Protein AF-A0A1X7AG68-F1 (afdb_monomer_lite)

Structure (mmCIF, N/CA/C/O backbone):
data_AF-A0A1X7AG68-F1
#
_entry.id   AF-A0A1X7AG68-F1
#
loop_
_atom_site.group_PDB
_atom_site.id
_atom_site.type_symbol
_atom_site.label_atom_id
_atom_site.label_alt_id
_atom_site.label_comp_id
_atom_site.label_asym_id
_atom_site.label_entity_id
_atom_site.label_seq_id
_atom_site.pdbx_PDB_ins_code
_atom_site.Cartn_x
_atom_site.Cartn_y
_atom_site.Cartn_z
_atom_site.occupancy
_atom_site.B_iso_or_equiv
_atom_site.auth_seq_id
_atom_site.auth_comp_id
_atom_site.auth_asym_id
_atom_site.auth_atom_id
_atom_site.pdbx_PDB_model_num
ATOM 1 N N . MET A 1 1 ? 12.751 4.746 -70.040 1.00 39.31 1 MET A N 1
ATOM 2 C CA . MET A 1 1 ? 12.936 5.572 -71.257 1.00 39.31 1 MET A CA 1
ATOM 3 C C . MET A 1 1 ? 12.337 6.943 -70.981 1.00 39.31 1 MET A C 1
ATOM 5 O O . MET A 1 1 ? 11.347 6.950 -70.272 1.00 39.31 1 MET A O 1
ATOM 9 N N . TYR A 1 2 ? 12.951 8.013 -71.506 1.00 34.41 2 TYR A N 1
ATOM 10 C CA . TYR A 1 2 ? 12.402 9.345 -71.851 1.00 34.41 2 TYR A CA 1
ATOM 11 C C . TYR A 1 2 ? 11.300 9.968 -70.947 1.00 34.41 2 TYR A C 1
ATOM 13 O O . TYR A 1 2 ? 10.227 9.398 -70.814 1.00 34.41 2 TYR A O 1
ATOM 21 N N . LEU A 1 3 ? 11.580 11.070 -70.225 1.00 36.16 3 LEU A N 1
ATOM 22 C CA . LEU A 1 3 ? 11.583 12.494 -70.682 1.00 36.16 3 LEU A CA 1
ATOM 23 C C . LEU A 1 3 ? 10.146 13.081 -70.802 1.00 36.16 3 LEU A C 1
ATOM 25 O O . LEU A 1 3 ? 9.261 12.371 -71.261 1.00 36.16 3 LEU A O 1
ATOM 29 N N . ASP A 1 4 ? 9.828 14.344 -70.467 1.00 39.78 4 ASP A N 1
ATOM 30 C CA . ASP A 1 4 ? 10.578 15.446 -69.811 1.00 39.78 4 ASP A CA 1
ATOM 31 C C . ASP A 1 4 ? 9.614 16.548 -69.274 1.00 39.78 4 ASP A C 1
ATOM 33 O O . ASP A 1 4 ? 8.412 16.478 -69.533 1.00 39.78 4 ASP A O 1
ATOM 37 N N . GLY A 1 5 ? 10.146 17.608 -68.638 1.00 33.22 5 GLY A N 1
ATOM 38 C CA . GLY A 1 5 ? 9.478 18.920 -68.438 1.00 33.22 5 GLY A CA 1
ATOM 39 C C . GLY A 1 5 ? 9.205 19.298 -66.964 1.00 33.22 5 GLY A C 1
ATOM 40 O O . GLY A 1 5 ? 8.498 18.560 -66.288 1.00 33.22 5 GLY A O 1
ATOM 41 N N . LEU A 1 6 ? 9.749 20.355 -66.323 1.00 39.25 6 LEU A N 1
ATOM 42 C CA . LEU A 1 6 ? 10.096 21.758 -66.692 1.00 39.25 6 LEU A CA 1
ATOM 43 C C . LEU A 1 6 ? 8.861 22.670 -66.893 1.00 39.25 6 LEU A C 1
ATOM 45 O O . LEU A 1 6 ? 7.932 22.261 -67.577 1.00 39.25 6 LEU A O 1
ATOM 49 N N . SER A 1 7 ? 8.780 23.914 -66.383 1.00 35.19 7 SER A N 1
ATOM 50 C CA . SER A 1 7 ? 9.621 24.721 -65.451 1.00 35.19 7 SER A CA 1
ATOM 51 C C . SER A 1 7 ? 8.710 25.714 -64.662 1.00 35.19 7 SER A C 1
ATOM 53 O O . SER A 1 7 ? 7.501 25.683 -64.860 1.00 35.19 7 SER A O 1
ATOM 55 N N . THR A 1 8 ? 9.110 26.614 -63.743 1.00 36.00 8 THR A N 1
ATOM 56 C CA . THR A 1 8 ? 10.417 27.169 -63.279 1.00 36.00 8 THR A CA 1
ATOM 57 C C . THR A 1 8 ? 10.350 27.350 -61.726 1.00 36.00 8 THR A C 1
ATOM 59 O O . THR A 1 8 ? 9.699 26.520 -61.106 1.00 36.00 8 THR A O 1
ATOM 62 N N . GLY A 1 9 ? 10.946 28.269 -60.936 1.00 32.00 9 GLY A N 1
ATOM 63 C CA . GLY A 1 9 ? 11.763 29.497 -61.094 1.00 32.00 9 GLY A CA 1
ATOM 64 C C . GLY A 1 9 ? 10.975 30.817 -60.904 1.00 32.00 9 GLY A C 1
ATOM 65 O O . GLY A 1 9 ? 9.855 30.898 -61.390 1.00 32.00 9 GLY A O 1
ATOM 66 N N . ALA A 1 10 ? 11.493 31.890 -60.272 1.00 34.34 10 ALA A N 1
ATOM 67 C CA . ALA A 1 10 ? 12.763 32.080 -59.541 1.00 34.34 10 ALA A CA 1
ATOM 68 C C . ALA A 1 10 ? 12.800 33.434 -58.765 1.00 34.34 10 ALA A C 1
ATOM 70 O O . ALA A 1 10 ? 12.177 34.381 -59.226 1.00 34.34 10 ALA A O 1
ATOM 71 N N . GLN A 1 11 ? 13.639 33.541 -57.710 1.00 33.09 11 GLN A N 1
ATOM 72 C CA . GLN A 1 11 ? 14.204 34.789 -57.110 1.00 33.09 11 GLN A CA 1
ATOM 73 C C . GLN A 1 11 ? 13.203 35.809 -56.479 1.00 33.09 11 GLN A C 1
ATOM 75 O O . GLN A 1 11 ? 12.037 35.856 -56.836 1.00 33.09 11 GLN A O 1
ATOM 80 N N . GLY A 1 12 ? 13.567 36.671 -55.515 1.00 30.30 12 GLY A N 1
ATOM 81 C CA . GLY A 1 12 ? 14.822 36.858 -54.767 1.00 30.30 12 GLY A CA 1
ATOM 82 C C . GLY A 1 12 ? 14.858 38.215 -54.018 1.00 30.30 12 GLY A C 1
ATOM 83 O O . GLY A 1 12 ? 13.855 38.920 -53.976 1.00 30.30 12 GLY A O 1
ATOM 84 N N . LEU A 1 13 ? 16.045 38.602 -53.520 1.00 31.30 13 LEU A N 1
ATOM 85 C CA . LEU A 1 13 ? 16.407 39.911 -52.919 1.00 31.30 13 LEU A CA 1
ATOM 86 C C . LEU A 1 13 ? 15.858 40.262 -51.516 1.00 31.30 13 LEU A C 1
ATOM 88 O O . LEU A 1 13 ? 14.991 39.596 -50.962 1.00 31.30 13 LEU A O 1
ATOM 92 N N . ALA A 1 14 ? 16.497 41.264 -50.893 1.00 34.28 14 ALA A N 1
ATOM 93 C CA . ALA A 1 14 ? 16.490 41.505 -49.448 1.00 34.28 14 ALA A CA 1
ATOM 94 C C . ALA A 1 14 ? 16.679 42.995 -49.070 1.00 34.28 14 ALA A C 1
ATOM 96 O O . ALA A 1 14 ? 16.923 43.842 -49.926 1.00 34.28 14 ALA A O 1
ATOM 97 N N . ALA A 1 15 ? 16.677 43.246 -47.753 1.00 34.22 15 ALA A N 1
ATOM 98 C CA . ALA A 1 15 ? 17.146 44.441 -47.036 1.00 34.22 15 ALA A CA 1
ATOM 99 C C . ALA A 1 15 ? 16.330 45.751 -47.127 1.00 34.22 15 ALA A C 1
ATOM 101 O O . ALA A 1 15 ? 16.245 46.397 -48.169 1.00 34.22 15 ALA A O 1
ATOM 102 N N . LYS A 1 16 ? 15.937 46.255 -45.943 1.00 32.19 16 LYS A N 1
ATOM 103 C CA . LYS A 1 16 ? 16.418 47.553 -45.416 1.00 32.19 16 LYS A CA 1
ATOM 104 C C . LYS A 1 16 ? 16.100 47.735 -43.925 1.00 32.19 16 LYS A C 1
ATOM 106 O O . LYS A 1 16 ? 14.959 47.583 -43.511 1.00 32.19 16 LYS A O 1
ATOM 111 N N . LEU A 1 17 ? 17.104 48.137 -43.141 1.00 35.41 17 LEU A N 1
ATOM 112 C CA . LEU A 1 17 ? 16.893 48.843 -41.870 1.00 35.41 17 LEU A CA 1
ATOM 113 C C . LEU A 1 17 ? 16.698 50.339 -42.160 1.00 35.41 17 LEU A C 1
ATOM 115 O O . LEU A 1 17 ? 17.370 50.848 -43.056 1.00 35.41 17 LEU A O 1
ATOM 119 N N . MET A 1 18 ? 15.892 51.039 -41.348 1.00 30.94 18 MET A N 1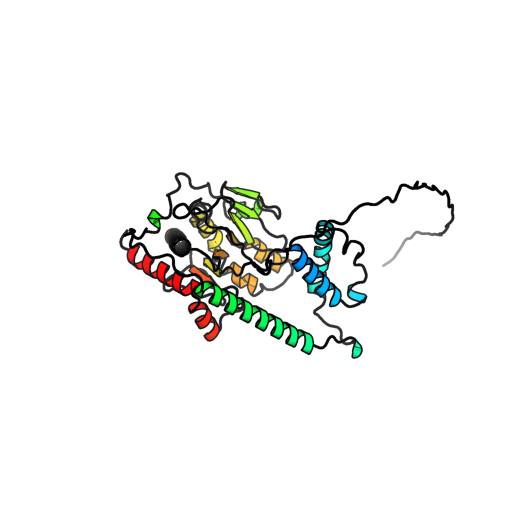
ATOM 120 C CA . MET A 1 18 ? 16.302 52.249 -40.596 1.00 30.94 18 MET A CA 1
ATOM 121 C C . MET A 1 18 ? 15.117 52.979 -39.917 1.00 30.94 18 MET A C 1
ATOM 123 O O . MET A 1 18 ? 14.203 53.373 -40.622 1.00 30.94 18 MET A O 1
ATOM 127 N N . VAL A 1 19 ? 15.262 53.276 -38.604 1.00 36.78 19 VAL A N 1
ATOM 128 C CA . VAL A 1 19 ? 15.025 54.605 -37.945 1.00 36.78 19 VAL A CA 1
ATOM 129 C C . VAL A 1 19 ? 13.555 55.134 -37.922 1.00 36.78 19 VAL A C 1
ATOM 131 O O . VAL A 1 19 ? 12.897 55.096 -38.953 1.00 36.78 19 VAL A O 1
ATOM 134 N N . PRO A 1 20 ? 13.003 55.663 -36.790 1.00 45.59 20 PRO A N 1
ATOM 135 C CA . PRO A 1 20 ? 13.643 56.651 -35.903 1.00 45.59 20 PRO A CA 1
ATOM 136 C C . PRO A 1 20 ? 13.542 56.461 -34.370 1.00 45.59 20 PRO A C 1
ATOM 138 O O . PRO A 1 20 ? 12.868 55.583 -33.847 1.00 45.59 20 PRO A O 1
ATOM 141 N N . ARG A 1 21 ? 14.256 57.349 -33.653 1.00 34.62 21 ARG A N 1
ATOM 142 C CA . ARG A 1 21 ? 14.248 57.567 -32.189 1.00 34.62 21 ARG A CA 1
ATOM 143 C C . ARG A 1 21 ? 13.318 58.731 -31.785 1.00 34.62 21 ARG A C 1
ATOM 145 O O . ARG A 1 21 ? 13.014 59.571 -32.628 1.00 34.62 21 ARG A O 1
ATOM 152 N N . LYS A 1 22 ? 13.102 58.856 -30.460 1.00 33.41 22 LYS A N 1
ATOM 153 C CA . LYS A 1 22 ? 12.419 59.909 -29.654 1.00 33.41 22 LYS A CA 1
ATOM 154 C C . LYS A 1 22 ? 11.000 59.518 -29.197 1.00 33.41 22 LYS A C 1
ATOM 156 O O . LYS A 1 22 ? 10.349 58.733 -29.868 1.00 33.41 22 LYS A O 1
ATOM 161 N N . ALA A 1 23 ? 10.510 59.992 -28.044 1.00 31.53 23 ALA A N 1
ATOM 162 C CA . ALA A 1 23 ? 10.977 61.129 -27.227 1.00 31.53 23 ALA A CA 1
ATOM 163 C C . ALA A 1 23 ? 11.173 60.827 -25.725 1.00 31.53 23 ALA A C 1
ATOM 165 O O . ALA A 1 23 ? 10.808 59.764 -25.232 1.00 31.53 23 ALA A O 1
ATOM 166 N N . GLU A 1 24 ? 11.770 61.786 -25.011 1.00 35.31 24 GLU A N 1
ATOM 167 C CA . GLU A 1 24 ? 11.947 61.771 -23.555 1.00 35.31 24 GLU A CA 1
ATOM 168 C C . GLU A 1 24 ? 10.641 62.073 -22.796 1.00 35.31 24 GLU A C 1
ATOM 170 O O . GLU A 1 24 ? 9.806 62.848 -23.261 1.00 35.31 24 GLU A O 1
ATOM 175 N N . ALA A 1 25 ? 10.515 61.553 -21.571 1.00 34.38 25 ALA A N 1
ATOM 176 C CA . ALA A 1 25 ? 9.519 62.002 -20.598 1.00 34.38 25 ALA A CA 1
ATOM 177 C C . ALA A 1 25 ? 10.136 62.021 -19.190 1.00 34.38 25 ALA A C 1
ATOM 179 O O . ALA A 1 25 ? 10.244 60.992 -18.526 1.00 34.38 25 ALA A O 1
ATOM 180 N N . SER A 1 26 ? 10.564 63.196 -18.727 1.00 36.25 26 SER A N 1
ATOM 181 C CA . SER A 1 26 ? 11.105 63.367 -17.377 1.00 36.25 26 SER A CA 1
ATOM 182 C C . SER A 1 26 ? 9.985 63.456 -16.334 1.00 36.25 26 SER A C 1
ATOM 184 O O . SER A 1 26 ? 8.963 64.114 -16.542 1.00 36.25 26 SER A O 1
ATOM 186 N N . ARG A 1 27 ? 10.184 62.828 -15.169 1.00 36.28 27 ARG A N 1
ATOM 187 C CA . ARG A 1 27 ? 9.361 63.058 -13.972 1.00 36.28 27 ARG A CA 1
ATOM 188 C C . ARG A 1 27 ? 10.232 63.548 -12.824 1.00 36.28 27 ARG A C 1
ATOM 190 O O . ARG A 1 27 ? 11.347 63.080 -12.623 1.00 36.28 27 ARG A O 1
ATOM 197 N N . LYS A 1 28 ? 9.713 64.546 -12.112 1.00 33.59 28 LYS A N 1
ATOM 198 C CA . LYS A 1 28 ? 10.372 65.223 -10.993 1.00 33.59 28 LYS A CA 1
ATOM 199 C C . LYS A 1 28 ? 9.956 64.538 -9.693 1.00 33.59 28 LYS A C 1
ATOM 201 O O . LYS A 1 28 ? 8.760 64.352 -9.488 1.00 33.59 28 LYS A O 1
ATOM 206 N N . HIS A 1 29 ? 10.904 64.267 -8.803 1.00 35.09 29 HIS A N 1
ATOM 207 C CA . HIS A 1 29 ? 10.605 64.068 -7.384 1.00 35.09 29 HIS A CA 1
ATOM 208 C C . HIS A 1 29 ? 10.866 65.378 -6.630 1.00 35.09 29 HIS A C 1
ATOM 210 O O . HIS A 1 29 ? 11.845 66.070 -6.909 1.00 35.09 29 HIS A O 1
ATOM 216 N N . GLY A 1 30 ? 9.950 65.744 -5.730 1.00 32.84 30 GLY A N 1
ATOM 217 C CA . GLY A 1 30 ? 10.069 66.913 -4.853 1.00 32.84 30 GLY A CA 1
ATOM 218 C C . GLY A 1 30 ? 10.581 66.525 -3.455 1.00 32.84 30 GLY A C 1
ATOM 219 O O . GLY A 1 30 ? 10.421 65.364 -3.077 1.00 32.84 30 GLY A O 1
ATOM 220 N N . PRO A 1 31 ? 11.182 67.455 -2.687 1.00 45.09 31 PRO A N 1
ATOM 221 C CA . PRO A 1 31 ? 11.843 67.133 -1.423 1.00 45.09 31 PRO A CA 1
ATOM 222 C C . PRO A 1 31 ? 10.993 67.442 -0.177 1.00 45.09 31 PRO A C 1
ATOM 224 O O . PRO A 1 31 ? 10.550 68.572 0.001 1.00 45.09 31 PRO A O 1
ATOM 227 N N . TRP A 1 32 ? 10.863 66.456 0.713 1.00 33.00 32 TRP A N 1
ATOM 228 C CA . TRP A 1 32 ? 10.485 66.567 2.133 1.00 33.00 32 TRP A CA 1
ATOM 229 C C . TRP A 1 32 ? 11.041 65.325 2.856 1.00 33.00 32 TRP A C 1
ATOM 231 O O . TRP A 1 32 ? 11.059 64.255 2.252 1.00 33.00 32 TRP A O 1
ATOM 241 N N . SER A 1 33 ? 11.456 65.335 4.122 1.00 31.56 33 SER A N 1
ATOM 242 C CA . SER A 1 33 ? 12.048 66.383 4.976 1.00 31.56 33 SER A CA 1
ATOM 243 C C . SER A 1 33 ? 12.610 65.663 6.212 1.00 31.56 33 SER A C 1
ATOM 245 O O . SER A 1 33 ? 11.936 64.779 6.739 1.00 31.56 33 SER A O 1
ATOM 247 N N . ILE A 1 34 ? 13.815 66.004 6.671 1.00 35.59 34 ILE A N 1
ATOM 248 C CA . ILE A 1 34 ? 14.382 65.448 7.913 1.00 35.59 34 ILE A CA 1
ATOM 249 C C . ILE A 1 34 ? 13.989 66.369 9.067 1.00 35.59 34 ILE A C 1
ATOM 251 O O . ILE A 1 34 ? 14.276 67.554 8.964 1.00 35.59 34 ILE A O 1
ATOM 255 N N . ASP A 1 35 ? 13.399 65.819 10.133 1.00 30.81 35 ASP A N 1
ATOM 256 C CA . ASP A 1 35 ? 13.462 66.370 11.498 1.00 30.81 35 ASP A CA 1
ATOM 257 C C . ASP A 1 35 ? 13.088 65.293 12.546 1.00 30.81 35 ASP A C 1
ATOM 259 O O . ASP A 1 35 ? 11.926 64.943 12.722 1.00 30.81 35 ASP A O 1
ATOM 263 N N . ASP A 1 36 ? 14.132 64.734 13.162 1.00 31.42 36 ASP A N 1
ATOM 264 C CA . ASP A 1 36 ? 14.423 64.756 14.609 1.00 31.42 36 ASP A CA 1
ATOM 265 C C . ASP A 1 36 ? 13.490 64.156 15.705 1.00 31.42 36 ASP A C 1
ATOM 267 O O . ASP A 1 36 ? 12.266 64.168 15.631 1.00 31.42 36 ASP A O 1
ATOM 271 N N . GLN A 1 37 ? 14.144 63.755 16.816 1.00 33.00 37 GLN A N 1
ATOM 272 C CA . GLN A 1 37 ? 13.615 63.348 18.144 1.00 33.00 37 GLN A CA 1
ATOM 273 C C . GLN A 1 37 ? 13.010 61.922 18.310 1.00 33.00 37 GLN A C 1
ATOM 275 O O . GLN A 1 37 ? 12.281 61.431 17.453 1.00 33.00 37 GLN A O 1
ATOM 280 N N . PRO A 1 38 ? 13.162 61.284 19.496 1.00 36.25 38 PRO A N 1
ATOM 281 C CA . PRO A 1 38 ? 14.410 61.137 20.258 1.00 36.25 38 PRO A CA 1
ATOM 282 C C . PRO A 1 38 ? 14.667 59.680 20.729 1.00 36.25 38 PRO A C 1
ATOM 284 O O . PRO A 1 38 ? 13.773 58.834 20.741 1.00 36.25 38 PRO A O 1
ATOM 287 N N . MET A 1 39 ? 15.889 59.373 21.188 1.00 28.86 39 MET A N 1
ATOM 288 C CA . MET A 1 39 ? 16.196 58.060 21.785 1.00 28.86 39 MET A CA 1
ATOM 289 C C . MET A 1 39 ? 15.452 57.832 23.111 1.00 28.86 39 MET A C 1
ATOM 291 O O . MET A 1 39 ? 15.462 58.695 23.987 1.00 28.86 39 MET A O 1
ATOM 295 N N . ASN A 1 40 ? 14.943 56.615 23.317 1.00 29.05 40 ASN A N 1
ATOM 296 C CA . ASN A 1 40 ? 14.543 56.115 24.632 1.00 29.05 40 ASN A CA 1
ATOM 297 C C . ASN A 1 40 ? 15.359 54.855 24.971 1.00 29.05 40 ASN A C 1
ATOM 299 O O . ASN A 1 40 ? 15.145 53.801 24.377 1.00 29.05 40 ASN A O 1
ATOM 303 N N . MET A 1 41 ? 16.307 54.966 25.908 1.00 29.53 41 MET A N 1
ATOM 304 C CA . MET A 1 41 ? 17.051 53.821 26.442 1.00 29.53 41 MET A CA 1
ATOM 305 C C . MET A 1 41 ? 16.559 53.458 27.841 1.00 29.53 41 MET A C 1
ATOM 307 O O . MET A 1 41 ? 16.788 54.218 28.779 1.00 29.53 41 MET A O 1
ATOM 311 N N . SER A 1 42 ? 16.014 52.253 28.015 1.00 28.69 42 SER A N 1
ATOM 312 C CA . SER A 1 42 ? 16.200 51.459 29.241 1.00 28.69 42 SER A CA 1
ATOM 313 C C . SER A 1 42 ? 15.692 50.018 29.071 1.00 28.69 42 SER A C 1
ATOM 315 O O . SER A 1 42 ? 14.949 49.719 28.143 1.00 28.69 42 SER A O 1
ATOM 317 N N . LEU A 1 43 ? 16.084 49.157 30.020 1.00 27.61 43 LEU A N 1
ATOM 318 C CA . LEU A 1 43 ? 15.539 47.818 30.299 1.00 27.61 43 LEU A CA 1
ATOM 319 C C . LEU A 1 43 ? 15.823 46.697 29.275 1.00 27.61 43 LEU A C 1
ATOM 321 O O . LEU A 1 43 ? 15.007 46.355 28.425 1.00 27.61 43 LEU A O 1
ATOM 325 N N . PHE A 1 44 ? 16.933 45.987 29.517 1.00 34.69 44 PHE A N 1
ATOM 326 C CA . PHE A 1 44 ? 16.988 44.535 29.291 1.00 34.69 44 PHE A CA 1
ATOM 327 C C . PHE A 1 44 ? 15.824 43.832 30.014 1.00 34.69 44 PHE A C 1
ATOM 329 O O . PHE A 1 44 ? 15.469 44.220 31.133 1.00 34.69 44 PHE A O 1
ATOM 336 N N . PRO A 1 45 ? 15.364 42.693 29.478 1.00 35.22 45 PRO A N 1
ATOM 337 C CA . PRO A 1 45 ? 15.398 41.496 30.320 1.00 35.22 45 PRO A CA 1
ATOM 338 C C . PRO A 1 45 ? 16.013 40.261 29.636 1.00 35.22 45 PRO A C 1
ATOM 340 O O . PRO A 1 45 ? 15.814 40.025 28.454 1.00 35.22 45 PRO A O 1
ATOM 343 N N . ARG A 1 46 ? 16.731 39.484 30.462 1.00 28.91 46 ARG A N 1
ATOM 344 C CA . ARG A 1 46 ? 17.020 38.030 30.432 1.00 28.91 46 ARG A CA 1
ATOM 345 C C . ARG A 1 46 ? 17.120 37.278 29.094 1.00 28.91 46 ARG A C 1
ATOM 347 O O . ARG A 1 46 ? 16.179 37.203 28.318 1.00 28.91 46 ARG A O 1
ATOM 354 N N . ALA A 1 47 ? 18.215 36.527 28.966 1.00 40.44 47 ALA A N 1
ATOM 355 C CA . ALA A 1 47 ? 18.293 35.378 28.073 1.00 40.44 47 ALA A CA 1
ATOM 356 C C . ALA A 1 47 ? 17.565 34.161 28.677 1.00 40.44 47 ALA A C 1
ATOM 358 O O . ALA A 1 47 ? 17.906 33.736 29.777 1.00 40.44 47 ALA A O 1
ATOM 359 N N . GLU A 1 48 ? 16.620 33.602 27.925 1.00 38.91 48 GLU A N 1
ATOM 360 C CA . GLU A 1 48 ? 16.061 32.244 28.025 1.00 38.91 48 GLU A CA 1
ATOM 361 C C . GLU A 1 48 ? 15.401 31.916 26.656 1.00 38.91 48 GLU A C 1
ATOM 363 O O . GLU A 1 48 ? 15.277 32.802 25.812 1.00 38.91 48 GLU A O 1
ATOM 368 N N . ASP A 1 49 ? 15.051 30.651 26.394 1.00 35.50 49 ASP A N 1
ATOM 369 C CA . ASP A 1 49 ? 14.377 30.173 25.163 1.00 35.50 49 ASP A CA 1
ATOM 370 C C . ASP A 1 49 ? 15.072 30.380 23.794 1.00 35.50 49 ASP A C 1
ATOM 372 O O . ASP A 1 49 ? 14.450 30.708 22.783 1.00 35.50 49 ASP A O 1
ATOM 376 N N .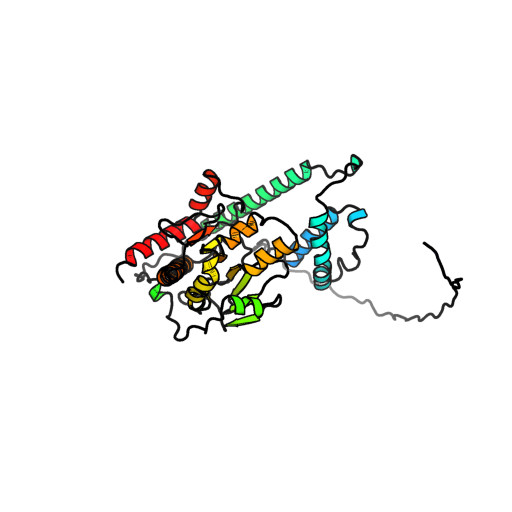 ASN A 1 50 ? 16.354 30.009 23.699 1.00 33.47 50 ASN A N 1
ATOM 377 C CA . ASN A 1 50 ? 16.995 29.743 22.402 1.00 33.47 50 ASN A CA 1
ATOM 378 C C . ASN A 1 50 ? 16.674 28.313 21.902 1.00 33.47 50 ASN A C 1
ATOM 380 O O . ASN A 1 50 ? 17.468 27.385 22.063 1.00 33.47 50 ASN A O 1
ATOM 384 N N . LYS A 1 51 ? 15.503 28.122 21.278 1.00 36.81 51 LYS A N 1
ATOM 385 C CA . LYS A 1 51 ? 15.255 26.968 20.388 1.00 36.81 51 LYS A CA 1
ATOM 386 C C . LYS A 1 51 ? 15.700 27.331 18.966 1.00 36.81 51 LYS A C 1
ATOM 388 O O . LYS A 1 51 ? 15.285 28.384 18.484 1.00 36.81 51 LYS A O 1
ATOM 393 N N . PRO A 1 52 ? 16.466 26.484 18.252 1.00 34.91 52 PRO A N 1
ATOM 394 C CA . PRO A 1 52 ? 16.720 26.710 16.836 1.00 34.91 52 PRO A CA 1
ATOM 395 C C . PRO A 1 52 ? 15.400 26.568 16.070 1.00 34.91 52 PRO A C 1
ATOM 397 O O . PRO A 1 52 ? 14.836 25.477 15.976 1.00 34.91 52 PRO A O 1
ATOM 400 N N . ALA A 1 53 ? 14.886 27.678 15.541 1.00 40.16 53 ALA A N 1
ATOM 401 C CA . ALA A 1 53 ? 13.748 27.638 14.636 1.00 40.16 53 ALA A CA 1
ATOM 402 C C . ALA A 1 53 ? 14.147 26.862 13.372 1.00 40.16 53 ALA A C 1
ATOM 404 O O . ALA A 1 53 ? 15.164 27.163 12.743 1.00 40.16 53 ALA A O 1
ATOM 405 N N . SER A 1 54 ? 13.347 25.867 12.987 1.00 47.59 54 SER A N 1
ATOM 406 C CA . SER A 1 54 ? 13.487 25.223 11.683 1.00 47.59 54 SER A CA 1
ATOM 407 C C . SER A 1 54 ? 13.320 26.282 10.594 1.00 47.59 54 SER A C 1
ATOM 409 O O . SER A 1 54 ? 12.282 26.950 10.563 1.00 47.59 54 SER A O 1
ATOM 411 N N . LYS A 1 55 ? 14.321 26.432 9.718 1.00 42.34 55 LYS A N 1
ATOM 412 C CA . LYS A 1 55 ? 14.270 27.382 8.599 1.00 42.34 55 LYS A CA 1
ATOM 413 C C . LYS A 1 55 ? 12.969 27.211 7.796 1.00 42.34 55 LYS A C 1
ATOM 415 O O . LYS A 1 55 ? 12.565 26.066 7.570 1.00 42.34 55 LYS A O 1
ATOM 420 N N . PRO A 1 56 ? 12.325 28.302 7.343 1.00 49.81 56 PRO A N 1
ATOM 421 C CA . PRO A 1 56 ? 11.191 28.226 6.430 1.00 49.81 56 PRO A CA 1
ATOM 422 C C . PRO A 1 56 ? 11.499 27.354 5.207 1.00 49.81 56 PRO A C 1
ATOM 424 O O . PRO A 1 56 ? 12.615 27.368 4.685 1.00 49.81 56 PRO A O 1
ATOM 427 N N . LEU A 1 57 ? 10.495 26.624 4.712 1.00 40.25 57 LEU A N 1
ATOM 428 C CA . LEU A 1 57 ? 10.650 25.717 3.566 1.00 40.25 57 LEU A CA 1
ATOM 429 C C . LEU A 1 57 ? 11.147 26.445 2.298 1.00 40.25 57 LEU A C 1
ATOM 431 O O . LEU A 1 57 ? 11.862 25.863 1.483 1.00 40.25 57 LEU A O 1
ATOM 435 N N . SER A 1 58 ? 10.834 27.738 2.174 1.00 45.84 58 SER A N 1
ATOM 436 C CA . SER A 1 58 ? 11.349 28.635 1.136 1.00 45.84 58 SER A CA 1
ATOM 437 C C . SER A 1 58 ? 12.872 28.818 1.190 1.00 45.84 58 SER A C 1
ATOM 439 O O . SER A 1 58 ? 13.513 28.748 0.146 1.00 45.84 58 SER A O 1
ATOM 441 N N . GLU A 1 59 ? 13.478 28.973 2.375 1.00 49.12 59 GLU A N 1
ATOM 442 C CA . GLU A 1 59 ? 14.942 29.061 2.516 1.00 49.12 59 GLU A CA 1
ATOM 443 C C . GLU A 1 59 ? 15.636 27.751 2.124 1.00 49.12 59 GLU A C 1
ATOM 445 O O . GLU A 1 59 ? 16.701 27.772 1.509 1.00 49.12 59 GLU A O 1
ATOM 450 N N . TYR A 1 60 ? 15.039 26.606 2.472 1.00 46.62 60 TYR A N 1
ATOM 451 C CA . TYR A 1 60 ? 15.582 25.293 2.118 1.00 46.62 60 TYR A CA 1
ATOM 452 C C . TYR A 1 60 ? 15.578 25.077 0.596 1.00 46.62 60 TYR A C 1
ATOM 454 O O . TYR A 1 60 ? 16.596 24.685 0.022 1.00 46.62 60 TYR A O 1
ATOM 462 N N . ASN A 1 61 ? 14.466 25.403 -0.069 1.00 48.19 61 ASN A N 1
ATOM 463 C CA . ASN A 1 61 ? 14.345 25.279 -1.521 1.00 48.19 61 ASN A CA 1
ATOM 464 C C . ASN A 1 61 ? 15.255 26.273 -2.266 1.00 48.19 61 ASN A C 1
ATOM 466 O O . ASN A 1 61 ? 15.938 25.870 -3.207 1.00 48.19 61 ASN A O 1
ATOM 470 N N . ALA A 1 62 ? 15.341 27.529 -1.812 1.00 55.72 62 ALA A N 1
ATOM 471 C CA . ALA A 1 62 ? 16.244 28.529 -2.389 1.00 55.72 62 ALA A CA 1
ATOM 472 C C . ALA A 1 62 ? 17.726 28.132 -2.244 1.00 55.72 62 ALA A C 1
ATOM 474 O O . ALA A 1 62 ? 18.488 28.236 -3.202 1.00 55.72 62 ALA A O 1
ATOM 475 N N . SER A 1 63 ? 18.123 27.603 -1.080 1.00 58.62 63 SER A N 1
ATOM 476 C CA . SER A 1 63 ? 19.473 27.066 -0.854 1.00 58.62 63 SER A CA 1
ATOM 477 C C . SER A 1 63 ? 19.790 25.906 -1.807 1.00 58.62 63 SER A C 1
ATOM 479 O O . SER A 1 63 ? 20.845 25.872 -2.438 1.00 58.62 63 SER A O 1
ATOM 481 N N . ARG A 1 64 ? 18.847 24.970 -1.986 1.00 51.72 64 ARG A N 1
ATOM 482 C CA . ARG A 1 64 ? 19.016 23.823 -2.891 1.00 51.72 64 ARG A CA 1
ATOM 483 C C . ARG A 1 64 ? 19.140 24.240 -4.362 1.00 51.72 64 ARG A C 1
ATOM 485 O O . ARG A 1 64 ? 19.947 23.654 -5.083 1.00 51.72 64 ARG A O 1
ATOM 492 N N . ALA A 1 65 ? 18.376 25.239 -4.800 1.00 59.22 65 ALA A N 1
ATOM 493 C CA . ALA A 1 65 ? 18.469 25.785 -6.153 1.00 59.22 65 ALA A CA 1
ATOM 494 C C . ALA A 1 65 ? 19.778 26.573 -6.377 1.00 59.22 65 ALA A C 1
ATOM 496 O O . ALA A 1 65 ? 20.413 26.409 -7.417 1.00 59.22 65 ALA A O 1
ATOM 497 N N . ASP A 1 66 ? 20.253 27.330 -5.380 1.00 60.84 66 ASP A N 1
ATOM 498 C CA . ASP A 1 66 ? 21.553 28.016 -5.433 1.00 60.84 66 ASP A CA 1
ATOM 499 C C . ASP A 1 66 ? 22.721 27.014 -5.515 1.00 60.84 66 ASP A C 1
ATOM 501 O O . ASP A 1 66 ? 23.636 27.190 -6.317 1.00 60.84 66 ASP A O 1
ATOM 505 N N . HIS A 1 67 ? 22.662 25.899 -4.778 1.00 57.12 67 HIS A N 1
ATOM 506 C CA . HIS A 1 67 ? 23.646 24.817 -4.902 1.00 57.12 67 HIS A CA 1
ATOM 507 C C . HIS A 1 67 ? 23.643 24.146 -6.287 1.00 57.12 67 HIS A C 1
ATOM 509 O O . HIS A 1 67 ? 24.720 23.888 -6.827 1.00 57.12 67 HIS A O 1
ATOM 515 N N . LEU A 1 68 ? 22.472 23.908 -6.894 1.00 57.91 68 LEU A N 1
ATOM 516 C CA . LEU A 1 68 ? 22.380 23.403 -8.272 1.00 57.91 68 LEU A CA 1
ATOM 517 C C . LEU A 1 68 ? 23.003 24.393 -9.268 1.00 57.91 68 LEU A C 1
ATOM 519 O O . LEU A 1 68 ? 23.873 24.011 -10.049 1.00 57.91 68 LEU A O 1
ATOM 523 N N . LEU A 1 69 ? 22.644 25.677 -9.187 1.00 61.78 69 LEU A N 1
ATOM 524 C CA . LEU A 1 69 ? 23.202 26.724 -10.048 1.00 61.78 69 LEU A CA 1
ATOM 525 C C . LEU A 1 69 ? 24.717 26.909 -9.850 1.00 61.78 69 LEU A C 1
ATOM 527 O O . LEU A 1 69 ? 25.424 27.193 -10.816 1.00 61.78 69 LEU A O 1
ATOM 531 N N . ARG A 1 70 ? 25.261 26.706 -8.644 1.00 65.19 70 ARG A N 1
ATOM 532 C CA . ARG A 1 70 ? 26.721 26.691 -8.418 1.00 65.19 70 ARG A CA 1
ATOM 533 C C . ARG A 1 70 ? 27.413 25.512 -9.106 1.00 65.19 70 ARG A C 1
ATOM 535 O O . ARG A 1 70 ? 28.517 25.702 -9.600 1.00 65.19 70 ARG A O 1
ATOM 542 N N . GLY A 1 71 ? 26.769 24.345 -9.174 1.00 57.44 71 GLY A N 1
ATOM 543 C CA . GLY A 1 71 ? 27.310 23.145 -9.825 1.00 57.44 71 GLY A CA 1
ATOM 544 C C . GLY A 1 71 ? 27.260 23.149 -11.360 1.00 57.44 71 GLY A C 1
ATOM 545 O O . GLY A 1 71 ? 27.983 22.382 -11.989 1.00 57.44 71 GLY A O 1
ATOM 546 N N . MET A 1 72 ? 26.438 23.997 -11.987 1.00 66.81 72 MET A N 1
ATOM 547 C CA . MET A 1 72 ? 26.347 24.070 -13.454 1.00 66.81 72 MET A CA 1
ATOM 548 C C . MET A 1 72 ? 27.540 24.813 -14.074 1.00 66.81 72 MET A C 1
ATOM 550 O O . MET A 1 72 ? 27.903 25.906 -13.630 1.00 66.81 72 MET A O 1
ATOM 554 N N . THR A 1 73 ? 28.100 24.276 -15.161 1.00 67.19 73 THR A N 1
ATOM 555 C CA . THR A 1 73 ? 29.123 24.961 -15.972 1.00 67.19 73 THR A CA 1
ATOM 556 C C . THR A 1 73 ? 28.564 26.226 -16.633 1.00 67.19 73 THR A C 1
ATOM 558 O O . THR A 1 73 ? 27.348 26.395 -16.755 1.00 67.19 73 THR A O 1
ATOM 561 N N . SER A 1 74 ? 29.436 27.119 -17.114 1.00 62.22 74 SER A N 1
ATOM 562 C CA . SER A 1 74 ? 29.024 28.337 -17.835 1.00 62.22 74 SER A CA 1
ATOM 563 C C . SER A 1 74 ? 28.117 28.034 -19.034 1.00 62.22 74 SER A C 1
ATOM 565 O O . SER A 1 74 ? 27.118 28.717 -19.229 1.00 62.22 74 SER A O 1
ATOM 567 N N . LYS A 1 75 ? 28.408 26.956 -19.775 1.00 56.75 75 LYS A N 1
ATOM 568 C CA . LYS A 1 75 ? 27.598 26.475 -20.906 1.00 56.75 75 LYS A CA 1
ATOM 569 C C . LYS A 1 75 ? 26.245 25.903 -20.462 1.00 56.75 75 LYS A C 1
ATOM 571 O O . LYS A 1 75 ? 25.241 26.125 -21.124 1.00 56.75 75 LYS A O 1
ATOM 576 N N . GLY A 1 76 ? 26.190 25.233 -19.307 1.00 61.19 76 GLY A N 1
ATOM 577 C CA . GLY A 1 76 ? 24.933 24.780 -18.692 1.00 61.19 76 GLY A CA 1
ATOM 578 C C . GLY A 1 76 ? 24.025 25.917 -18.196 1.00 61.19 76 GLY A C 1
ATOM 579 O O . GLY A 1 76 ? 22.869 25.667 -17.867 1.00 61.19 76 GLY A O 1
ATOM 580 N N . LYS A 1 77 ? 24.530 27.157 -18.148 1.00 63.66 77 LYS A N 1
ATOM 581 C CA . LYS A 1 77 ? 23.775 28.369 -17.790 1.00 63.66 77 LYS A CA 1
ATOM 582 C C . LYS A 1 77 ? 23.302 29.177 -19.004 1.00 63.66 77 LYS A C 1
ATOM 584 O O . LYS A 1 77 ? 22.499 30.093 -18.837 1.00 63.66 77 LYS A O 1
ATOM 589 N N . GLU A 1 78 ? 23.772 28.867 -20.213 1.00 59.50 78 GLU A N 1
ATOM 590 C CA . GLU A 1 78 ? 23.347 29.573 -21.424 1.00 59.50 78 GLU A CA 1
ATOM 591 C C . GLU A 1 78 ? 21.865 29.293 -21.717 1.00 59.50 78 GLU A C 1
ATOM 593 O O . GLU A 1 78 ? 21.446 28.147 -21.860 1.00 59.50 78 GLU A O 1
ATOM 598 N N . GLY A 1 79 ? 21.057 30.354 -21.799 1.00 63.56 79 GLY A N 1
ATOM 599 C CA . GLY A 1 79 ? 19.611 30.262 -22.036 1.00 63.56 79 GLY A CA 1
ATOM 600 C C . GLY A 1 79 ? 18.733 30.209 -20.779 1.00 63.56 79 GLY A C 1
ATOM 601 O O . GLY A 1 79 ? 17.514 30.287 -20.917 1.00 63.56 79 GLY A O 1
ATOM 602 N N . LEU A 1 80 ? 19.305 30.145 -19.570 1.00 62.56 80 LEU A N 1
ATOM 603 C CA . LEU A 1 80 ? 18.543 30.328 -18.329 1.00 62.56 80 LEU A CA 1
ATOM 604 C C . LEU A 1 80 ? 18.283 31.822 -18.075 1.00 62.56 80 LEU A C 1
ATOM 606 O O . LEU A 1 80 ? 19.230 32.597 -17.918 1.00 62.56 80 LEU A O 1
ATOM 610 N N . ASP A 1 81 ? 17.015 32.230 -17.967 1.00 64.88 81 ASP A N 1
ATOM 611 C CA . ASP A 1 81 ? 16.675 33.581 -17.506 1.00 64.88 81 ASP A CA 1
ATOM 612 C C . ASP A 1 81 ? 16.763 33.665 -15.976 1.00 64.88 81 ASP A C 1
ATOM 614 O O . ASP A 1 81 ? 15.802 33.452 -15.237 1.00 64.88 81 ASP A O 1
ATOM 618 N N . LEU A 1 82 ? 17.961 33.988 -15.494 1.00 64.25 82 LEU A N 1
ATOM 619 C CA . LEU A 1 82 ? 18.230 34.188 -14.071 1.00 64.25 82 LEU A CA 1
ATOM 620 C C . LEU A 1 82 ? 17.767 35.566 -13.554 1.00 64.25 82 LEU A C 1
ATOM 622 O O . LEU A 1 82 ? 17.991 35.866 -12.385 1.00 64.25 82 LEU A O 1
ATOM 626 N N . SER A 1 83 ? 17.118 36.417 -14.365 1.00 58.62 83 SER A N 1
ATOM 627 C CA . SER A 1 83 ? 16.686 37.756 -13.919 1.00 58.62 83 SER A CA 1
ATOM 628 C C . SER A 1 83 ? 15.527 37.728 -12.914 1.00 58.62 83 SER A C 1
ATOM 630 O O . SER A 1 83 ? 15.407 38.638 -12.092 1.00 58.62 83 SER A O 1
ATOM 632 N N . ALA A 1 84 ? 14.728 36.656 -12.909 1.00 52.84 84 ALA A N 1
ATOM 633 C CA . ALA A 1 84 ? 13.727 36.386 -11.876 1.00 52.84 84 ALA A CA 1
ATOM 634 C C . ALA A 1 84 ? 14.337 35.860 -10.557 1.00 52.84 84 ALA A C 1
ATOM 636 O O . ALA A 1 84 ? 13.673 35.868 -9.516 1.00 52.84 84 ALA A O 1
ATOM 637 N N . TYR A 1 85 ? 15.594 35.395 -10.576 1.00 51.22 85 TYR A N 1
ATOM 638 C CA . TYR A 1 85 ? 16.209 34.663 -9.470 1.00 51.22 85 TYR A CA 1
ATOM 639 C C . TYR A 1 85 ? 16.636 35.604 -8.331 1.00 51.22 85 TYR A C 1
ATOM 641 O O . TYR A 1 85 ? 17.760 36.101 -8.272 1.00 51.22 85 TYR A O 1
ATOM 649 N N . GLY A 1 86 ? 15.690 35.859 -7.423 1.00 52.53 86 GLY A N 1
ATOM 650 C CA . GLY A 1 86 ? 15.813 36.807 -6.311 1.00 52.53 86 GLY A CA 1
ATOM 651 C C . GLY A 1 86 ? 14.685 37.844 -6.230 1.00 52.53 86 GLY A C 1
ATOM 652 O O . GLY A 1 86 ? 14.717 38.677 -5.327 1.00 52.53 86 GLY A O 1
ATOM 653 N N . ALA A 1 87 ? 13.706 37.807 -7.144 1.00 45.28 87 ALA A N 1
ATOM 654 C CA . ALA A 1 87 ? 12.604 38.772 -7.194 1.00 45.28 87 ALA A CA 1
ATOM 655 C C . ALA A 1 87 ? 11.333 38.320 -6.446 1.00 45.28 87 ALA A C 1
ATOM 657 O O . ALA A 1 87 ? 10.759 39.123 -5.713 1.00 45.28 87 ALA A O 1
ATOM 658 N N . ASP A 1 88 ? 10.896 37.064 -6.612 1.00 49.97 88 ASP A N 1
ATOM 659 C CA . ASP A 1 88 ? 9.682 36.522 -5.976 1.00 49.97 88 ASP A CA 1
ATOM 660 C C . ASP A 1 88 ? 9.747 34.985 -5.827 1.00 49.97 88 ASP A C 1
ATOM 662 O O . ASP A 1 88 ? 10.486 34.315 -6.549 1.00 49.97 88 ASP A O 1
ATOM 666 N N . TYR A 1 89 ? 8.975 34.414 -4.899 1.00 45.69 89 TYR A N 1
ATOM 667 C CA . TYR A 1 89 ? 8.910 32.972 -4.629 1.00 45.69 89 TYR A CA 1
ATOM 668 C C . TYR A 1 89 ? 8.143 32.208 -5.717 1.00 45.69 89 TYR A C 1
ATOM 670 O O . TYR A 1 89 ? 8.626 31.183 -6.201 1.00 45.69 89 TYR A O 1
ATOM 678 N N . ASP A 1 90 ? 6.988 32.724 -6.145 1.00 46.59 90 ASP A N 1
ATOM 679 C CA . ASP A 1 90 ? 6.170 32.066 -7.172 1.00 46.59 90 ASP A CA 1
ATOM 680 C C . ASP A 1 90 ? 6.888 32.086 -8.536 1.00 46.59 90 ASP A C 1
ATOM 682 O O . ASP A 1 90 ? 6.932 31.073 -9.234 1.00 46.59 90 ASP A O 1
ATOM 686 N N . ALA A 1 91 ? 7.591 33.182 -8.849 1.00 51.19 91 ALA A N 1
ATOM 687 C CA . ALA A 1 91 ? 8.443 33.287 -10.036 1.00 51.19 91 ALA A CA 1
ATOM 688 C C . ALA A 1 91 ? 9.626 32.295 -10.027 1.00 51.19 91 ALA A C 1
ATOM 690 O O . ALA A 1 91 ? 10.056 31.846 -11.091 1.00 51.19 91 ALA A O 1
ATOM 691 N N . VAL A 1 92 ? 10.148 31.918 -8.852 1.00 50.09 92 VAL A N 1
ATOM 692 C CA . VAL A 1 92 ? 11.151 30.844 -8.742 1.00 50.09 92 VAL A CA 1
ATOM 693 C C . VAL A 1 92 ? 10.515 29.478 -9.003 1.00 50.09 92 VAL A C 1
ATOM 695 O O . VAL A 1 92 ? 11.123 28.675 -9.703 1.00 50.09 92 VAL A O 1
ATOM 698 N N . LEU A 1 93 ? 9.301 29.209 -8.508 1.00 47.53 93 LEU A N 1
ATOM 699 C CA . LEU A 1 93 ? 8.612 27.935 -8.761 1.00 47.53 93 LEU A CA 1
ATOM 700 C C . LEU A 1 93 ? 8.254 27.736 -10.240 1.00 47.53 93 LEU A C 1
ATOM 702 O O . LEU A 1 93 ? 8.494 26.654 -10.768 1.00 47.53 93 LEU A O 1
ATOM 706 N N . GLU A 1 94 ? 7.756 28.762 -10.933 1.00 51.28 94 GLU A N 1
ATOM 707 C CA . GLU A 1 94 ? 7.449 28.666 -12.371 1.00 51.28 94 GLU A CA 1
ATOM 708 C C . GLU A 1 94 ? 8.702 28.421 -13.237 1.00 51.28 94 GLU A C 1
ATOM 710 O O . GLU A 1 94 ? 8.612 27.804 -14.298 1.00 51.28 94 GLU A O 1
ATOM 715 N N . ASN A 1 95 ? 9.887 28.837 -12.772 1.00 50.22 95 ASN A N 1
ATOM 716 C CA . ASN A 1 95 ? 11.154 28.694 -13.499 1.00 50.22 95 ASN A CA 1
ATOM 717 C C . ASN A 1 95 ? 12.058 27.551 -12.989 1.00 50.22 95 ASN A C 1
ATOM 719 O O . ASN A 1 95 ? 13.161 27.374 -13.510 1.00 50.22 95 ASN A O 1
ATOM 723 N N . ILE A 1 96 ? 11.619 26.743 -12.012 1.00 49.94 96 ILE A N 1
ATOM 724 C CA . ILE A 1 96 ? 12.416 25.610 -11.500 1.00 49.94 96 ILE A CA 1
ATOM 725 C C . ILE A 1 96 ? 12.192 24.305 -12.283 1.00 49.94 96 ILE A C 1
ATOM 727 O O . ILE A 1 96 ? 13.074 23.447 -12.299 1.00 49.94 96 ILE A O 1
ATOM 731 N N . GLU A 1 97 ? 11.056 24.144 -12.974 1.00 52.31 97 GLU A N 1
ATOM 732 C CA . GLU A 1 97 ? 10.775 22.934 -13.768 1.00 52.31 97 GLU A CA 1
ATOM 733 C C . GLU A 1 97 ? 11.803 22.683 -14.898 1.00 52.31 97 GLU A C 1
ATOM 735 O O . GLU A 1 97 ? 12.246 21.538 -15.038 1.00 52.31 97 GLU A O 1
ATOM 740 N N . PRO A 1 98 ? 12.285 23.699 -15.653 1.00 51.38 98 PRO A N 1
ATOM 741 C CA . PRO A 1 98 ? 13.366 23.514 -16.625 1.00 51.38 98 PRO A CA 1
ATOM 742 C C . PRO A 1 98 ? 14.689 23.043 -16.004 1.00 51.38 98 PRO A C 1
ATOM 744 O O . PRO A 1 98 ? 15.408 22.258 -16.616 1.00 51.38 98 PRO A O 1
ATOM 747 N N . LEU A 1 99 ? 15.021 23.469 -14.780 1.00 47.72 99 LEU A N 1
ATOM 748 C CA . LEU A 1 99 ? 16.265 23.054 -14.116 1.00 47.72 99 LEU A CA 1
ATOM 749 C C . LEU A 1 99 ? 16.266 21.554 -13.788 1.00 47.72 99 LEU A C 1
ATOM 751 O O . LEU A 1 99 ? 17.293 20.896 -13.947 1.00 47.72 99 LEU A O 1
ATOM 755 N N . TYR A 1 100 ? 15.114 20.998 -13.400 1.00 48.31 100 TYR A N 1
ATOM 756 C CA . TYR A 1 100 ? 14.974 19.558 -13.167 1.00 48.31 100 TYR A CA 1
ATOM 757 C C . TYR A 1 100 ? 14.978 18.726 -14.459 1.00 48.31 100 TYR A C 1
ATOM 759 O O . TYR A 1 100 ? 15.376 17.568 -14.420 1.00 48.31 100 TYR A O 1
ATOM 767 N N . SER A 1 101 ? 14.597 19.285 -15.614 1.00 48.03 101 SER A N 1
ATOM 768 C CA . SER A 1 101 ? 14.744 18.570 -16.895 1.00 48.03 101 SER A CA 1
ATOM 769 C C . SER A 1 101 ? 16.184 18.585 -17.430 1.00 48.03 101 SER A C 1
ATOM 771 O O . SER A 1 101 ? 16.564 17.708 -18.207 1.00 48.03 101 SER A O 1
ATOM 773 N N . LEU A 1 102 ? 17.013 19.537 -16.987 1.00 45.25 102 LEU A N 1
ATOM 774 C CA . LEU A 1 102 ? 18.423 19.637 -17.370 1.00 45.25 102 LEU A CA 1
ATOM 775 C C . LEU A 1 102 ? 19.341 18.701 -16.566 1.00 45.25 102 LEU A C 1
ATOM 777 O O . LEU A 1 102 ? 20.310 18.196 -17.134 1.00 45.25 102 LEU A O 1
ATOM 781 N N . SER A 1 103 ? 19.045 18.419 -15.289 1.00 47.12 103 SER A N 1
ATOM 782 C CA . SER A 1 103 ? 19.882 17.531 -14.458 1.00 47.12 103 SER A CA 1
ATOM 783 C C . SER A 1 103 ? 20.000 16.114 -15.020 1.00 47.12 103 SER A C 1
ATOM 785 O O . SER A 1 103 ? 21.079 15.525 -14.991 1.00 47.12 103 SER A O 1
ATOM 787 N N . ASP A 1 104 ? 18.912 15.594 -15.586 1.00 41.88 104 ASP A N 1
ATOM 788 C CA . ASP A 1 104 ? 18.825 14.212 -16.069 1.00 41.88 104 ASP A CA 1
ATOM 789 C C . ASP A 1 104 ? 19.581 13.998 -17.397 1.00 41.88 104 ASP A C 1
ATOM 791 O O . ASP A 1 104 ? 19.850 12.864 -17.785 1.00 41.88 104 ASP A O 1
ATOM 795 N N . ASN A 1 105 ? 19.959 15.084 -18.085 1.00 40.81 105 ASN A N 1
ATOM 796 C CA . ASN A 1 105 ? 20.623 15.055 -19.393 1.00 40.81 105 ASN A CA 1
ATOM 797 C C . ASN A 1 105 ? 22.148 15.285 -19.335 1.00 40.81 105 ASN A C 1
ATOM 799 O O . ASN A 1 105 ? 22.812 15.162 -20.360 1.00 40.81 105 ASN A O 1
ATOM 803 N N . PHE A 1 106 ? 22.718 15.617 -18.168 1.00 41.56 106 PHE A N 1
ATOM 804 C CA . PHE A 1 106 ? 24.125 16.041 -18.042 1.00 41.56 106 PHE A CA 1
ATOM 805 C C . PHE A 1 106 ? 25.090 14.990 -17.455 1.00 41.56 106 PHE A C 1
ATOM 807 O O . PHE A 1 106 ? 26.271 15.286 -17.287 1.00 41.56 106 PHE A O 1
ATOM 814 N N . ILE A 1 107 ? 24.628 13.766 -17.162 1.00 41.62 107 ILE A N 1
ATOM 815 C CA . ILE A 1 107 ? 25.448 12.687 -16.559 1.00 41.62 107 ILE A CA 1
ATOM 816 C C . ILE A 1 107 ? 25.772 11.559 -17.566 1.00 41.62 107 ILE A C 1
ATOM 818 O O . ILE A 1 107 ? 25.863 10.387 -17.208 1.00 41.62 107 ILE A O 1
ATOM 822 N N . ILE A 1 108 ? 25.956 11.903 -18.845 1.00 37.38 108 ILE A N 1
ATOM 823 C CA . ILE A 1 108 ? 26.576 11.031 -19.857 1.00 37.38 108 ILE A CA 1
ATOM 824 C C . ILE A 1 108 ? 27.623 11.878 -20.593 1.00 37.38 108 ILE A C 1
ATOM 826 O O . ILE A 1 108 ? 27.322 12.985 -21.029 1.00 37.38 108 ILE A O 1
ATOM 830 N N . GLY A 1 109 ? 28.870 11.404 -20.608 1.00 38.25 109 GLY A N 1
ATOM 831 C CA . GLY A 1 109 ? 30.045 12.258 -20.813 1.00 38.25 109 GLY A CA 1
ATOM 832 C C . GLY A 1 109 ? 30.417 12.584 -22.262 1.00 38.25 109 GLY A C 1
ATOM 833 O O . GLY A 1 109 ? 29.852 12.049 -23.212 1.00 38.25 109 GLY A O 1
ATOM 834 N N . ASP A 1 110 ? 31.450 13.417 -22.383 1.00 33.12 110 ASP A N 1
ATOM 835 C CA . ASP A 1 110 ? 32.269 13.592 -23.586 1.00 33.12 110 ASP A CA 1
ATOM 836 C C . ASP A 1 110 ? 33.750 13.679 -23.159 1.00 33.12 110 ASP A C 1
ATOM 838 O O . ASP A 1 110 ? 34.060 14.224 -22.095 1.00 33.12 110 ASP A O 1
ATOM 842 N N . GLU A 1 111 ? 34.668 13.109 -23.942 1.00 45.38 111 GLU A N 1
ATOM 843 C CA . GLU A 1 111 ? 36.074 12.885 -23.550 1.00 45.38 111 GLU A CA 1
ATOM 844 C C . GLU A 1 111 ? 36.995 14.078 -23.881 1.00 45.38 111 GLU A C 1
ATOM 846 O O . GLU A 1 111 ? 38.077 13.921 -24.447 1.00 45.38 111 GLU A O 1
ATOM 851 N N . SER A 1 112 ? 36.592 15.295 -23.498 1.00 44.84 112 SER A N 1
ATOM 852 C CA . SER A 1 112 ? 37.489 16.461 -23.498 1.00 44.84 112 SER A CA 1
ATOM 853 C C . SER A 1 112 ? 37.098 17.508 -22.446 1.00 44.84 112 SER A C 1
ATOM 855 O O . SER A 1 112 ? 36.263 18.377 -22.700 1.00 44.84 112 SER A O 1
ATOM 857 N N . PHE A 1 113 ? 37.742 17.448 -21.280 1.00 43.38 113 PHE A N 1
ATOM 858 C CA . PHE A 1 113 ? 37.742 18.508 -20.269 1.00 43.38 113 PHE A CA 1
ATOM 859 C C . PHE A 1 113 ? 39.190 18.870 -19.931 1.00 43.38 113 PHE A C 1
ATOM 861 O O . PHE A 1 113 ? 40.014 17.975 -19.740 1.00 43.38 113 PHE A O 1
ATOM 868 N N . ASP A 1 114 ? 39.490 20.168 -19.853 1.00 48.38 114 ASP A N 1
ATOM 869 C CA . ASP A 1 114 ? 40.755 20.656 -19.300 1.00 48.38 114 ASP A CA 1
ATOM 870 C C . ASP A 1 114 ? 40.822 20.345 -17.792 1.00 48.38 114 ASP A C 1
ATOM 872 O O . ASP A 1 114 ? 39.812 20.416 -17.085 1.00 48.38 114 ASP A O 1
ATOM 876 N N . GLU A 1 115 ? 42.011 20.000 -17.287 1.00 48.84 115 GLU A N 1
ATOM 877 C CA . GLU A 1 115 ? 42.186 19.485 -15.915 1.00 48.84 115 GLU A CA 1
ATOM 878 C C . GLU A 1 115 ? 41.784 20.491 -14.813 1.00 48.84 115 GLU A C 1
ATOM 880 O O . GLU A 1 115 ? 41.481 20.080 -13.692 1.00 48.84 115 GLU A O 1
ATOM 885 N N . ASP A 1 116 ? 41.728 21.789 -15.133 1.00 45.88 116 ASP A N 1
ATOM 886 C CA . ASP A 1 116 ? 41.393 22.876 -14.201 1.00 45.88 116 ASP A CA 1
ATOM 887 C C . ASP A 1 116 ? 39.886 22.999 -13.877 1.00 45.88 116 ASP A C 1
ATOM 889 O O . ASP A 1 116 ? 39.538 23.541 -12.827 1.00 45.88 116 ASP A O 1
ATOM 893 N N . ASP A 1 117 ? 38.982 22.491 -14.729 1.00 43.72 117 ASP A N 1
ATOM 894 C CA . ASP A 1 117 ? 37.515 22.624 -14.552 1.00 43.72 117 ASP A CA 1
ATOM 895 C C . ASP A 1 117 ? 36.883 21.424 -13.802 1.00 43.72 117 ASP A C 1
ATOM 897 O O . ASP A 1 117 ? 35.669 21.359 -13.577 1.00 43.72 117 ASP A O 1
ATOM 901 N N . VAL A 1 118 ? 37.700 20.451 -13.377 1.00 44.09 118 VAL A N 1
ATOM 902 C CA . VAL A 1 118 ? 37.235 19.256 -12.660 1.00 44.09 118 VAL A CA 1
ATOM 903 C C . VAL A 1 118 ? 36.992 19.571 -11.180 1.00 44.09 118 VAL A C 1
ATOM 905 O O . VAL A 1 118 ? 37.899 19.501 -10.347 1.00 44.09 118 VAL A O 1
ATOM 908 N N . VAL A 1 119 ? 35.727 19.810 -10.813 1.00 43.44 119 VAL A N 1
ATOM 909 C CA . VAL A 1 119 ? 35.270 19.748 -9.411 1.00 43.44 119 VAL A CA 1
ATOM 910 C C . VAL A 1 119 ? 35.542 18.336 -8.883 1.00 43.44 119 VAL A C 1
ATOM 912 O O . VAL A 1 119 ? 34.799 17.395 -9.161 1.00 43.44 119 VAL A O 1
ATOM 915 N N . SER A 1 120 ? 36.668 18.168 -8.183 1.00 41.91 120 SER A N 1
ATOM 916 C CA . SER A 1 120 ? 37.228 16.836 -7.942 1.00 41.91 120 SER A CA 1
ATOM 917 C C . SER A 1 120 ? 36.257 15.936 -7.172 1.00 41.91 120 SER A C 1
ATOM 919 O O . SER A 1 120 ? 35.700 16.335 -6.151 1.00 41.91 120 SER A O 1
ATOM 921 N N . VAL A 1 121 ? 36.110 14.681 -7.609 1.00 41.53 121 VAL A N 1
ATOM 922 C CA . VAL A 1 121 ? 35.165 13.692 -7.037 1.00 41.53 121 VAL A CA 1
ATOM 923 C C . VAL A 1 121 ? 35.351 13.473 -5.521 1.00 41.53 121 VAL A C 1
ATOM 925 O O . VAL A 1 121 ? 34.429 13.032 -4.829 1.00 41.53 121 VAL A O 1
ATOM 928 N N . ARG A 1 122 ? 36.514 13.853 -4.970 1.00 41.50 122 ARG A N 1
ATOM 929 C CA . ARG A 1 122 ? 36.744 13.931 -3.522 1.00 41.50 122 ARG A CA 1
ATOM 930 C C . ARG A 1 122 ? 35.744 14.854 -2.828 1.00 41.50 122 ARG A C 1
ATOM 932 O O . ARG A 1 122 ? 35.061 14.378 -1.937 1.00 41.50 122 ARG A O 1
ATOM 939 N N . SER A 1 123 ? 35.539 16.091 -3.289 1.00 54.12 123 SER A N 1
ATOM 940 C CA . SER A 1 123 ? 34.661 17.042 -2.587 1.00 54.12 123 SER A CA 1
ATOM 941 C C . SER A 1 123 ? 33.188 16.626 -2.572 1.00 54.12 123 SER A C 1
ATOM 943 O O . SER A 1 123 ? 32.466 17.008 -1.659 1.00 54.12 123 SER A O 1
ATOM 945 N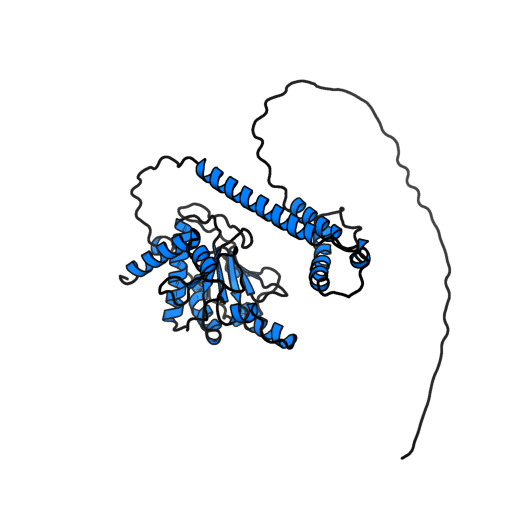 N . LEU A 1 124 ? 32.732 15.826 -3.545 1.00 42.62 124 LEU A N 1
ATOM 946 C CA . LEU A 1 124 ? 31.400 15.210 -3.499 1.00 42.62 124 LEU A CA 1
ATOM 947 C C . LEU A 1 124 ? 31.351 14.046 -2.500 1.00 42.62 124 LEU A C 1
ATOM 949 O O . LEU A 1 124 ? 30.402 13.954 -1.727 1.00 42.62 124 LEU A O 1
ATOM 953 N N . THR A 1 125 ? 32.379 13.192 -2.470 1.00 49.44 125 THR A N 1
ATOM 954 C CA . THR A 1 125 ? 32.508 12.117 -1.466 1.00 49.44 125 THR A CA 1
ATOM 955 C C . THR A 1 125 ? 32.552 12.684 -0.041 1.00 49.44 125 THR A C 1
ATOM 957 O O . THR A 1 125 ? 31.814 12.222 0.828 1.00 49.44 125 THR A O 1
ATOM 960 N N . ASP A 1 126 ? 33.364 13.719 0.177 1.00 57.88 126 ASP A N 1
ATOM 961 C CA . ASP A 1 126 ? 33.532 14.407 1.458 1.00 57.88 126 ASP A CA 1
ATOM 962 C C . ASP A 1 126 ? 32.224 15.108 1.882 1.00 57.88 126 ASP A C 1
ATOM 964 O O . ASP A 1 126 ? 31.817 15.013 3.039 1.00 57.88 126 ASP A O 1
ATOM 968 N N . PHE A 1 127 ? 31.502 15.729 0.937 1.00 57.44 127 PHE A N 1
ATOM 969 C CA . PHE A 1 127 ? 30.181 16.318 1.185 1.00 57.44 127 PHE A CA 1
ATOM 970 C C . PHE A 1 127 ? 29.130 15.271 1.582 1.00 57.44 127 PHE A C 1
ATOM 972 O O . PHE A 1 127 ? 28.372 15.499 2.524 1.00 57.44 127 PHE A O 1
ATOM 979 N N . PHE A 1 128 ? 29.070 14.115 0.911 1.00 56.66 128 PHE A N 1
ATOM 980 C CA . PHE A 1 128 ? 28.133 13.054 1.301 1.00 56.66 128 PHE A CA 1
ATOM 981 C C . PHE A 1 128 ? 28.461 12.479 2.687 1.00 56.66 128 PHE A C 1
ATOM 983 O O . PHE A 1 128 ? 27.538 12.248 3.466 1.00 56.66 128 PHE A O 1
ATOM 990 N N . ALA A 1 129 ? 29.744 12.344 3.039 1.00 64.88 129 ALA A N 1
ATOM 991 C CA . ALA A 1 129 ? 30.153 11.973 4.395 1.00 64.88 129 ALA A CA 1
ATOM 992 C C . ALA A 1 129 ? 29.721 13.020 5.445 1.00 64.88 129 ALA A C 1
ATOM 994 O O . ALA A 1 129 ? 29.207 12.652 6.501 1.00 64.88 129 ALA A O 1
ATOM 995 N N . GLU A 1 130 ? 29.845 14.319 5.144 1.00 70.19 130 GLU A N 1
ATOM 996 C CA . GLU A 1 130 ? 29.347 15.396 6.013 1.00 70.19 130 GLU A CA 1
ATOM 997 C C . GLU A 1 130 ? 27.815 15.336 6.184 1.00 70.19 130 GLU A C 1
ATOM 999 O O . GLU A 1 130 ? 27.310 15.490 7.299 1.00 70.19 130 GLU A O 1
ATOM 1004 N N . GLN A 1 131 ? 27.057 15.060 5.114 1.00 67.44 131 GLN A N 1
ATOM 1005 C CA . GLN A 1 131 ? 25.600 14.900 5.208 1.00 67.44 131 GLN A CA 1
ATOM 1006 C C . GLN A 1 131 ? 25.196 13.674 6.045 1.00 67.44 131 GLN A C 1
ATOM 1008 O O . GLN A 1 131 ? 24.264 13.777 6.848 1.00 67.44 131 GLN A O 1
ATOM 1013 N N . ASP A 1 132 ? 25.904 12.548 5.918 1.00 63.25 132 ASP A N 1
ATOM 1014 C CA . ASP A 1 132 ? 25.673 11.352 6.739 1.00 63.25 132 ASP A CA 1
ATOM 1015 C C . ASP A 1 132 ? 25.982 11.612 8.228 1.00 63.25 132 ASP A C 1
ATOM 1017 O O . ASP A 1 132 ? 25.197 11.213 9.095 1.00 63.25 132 ASP A O 1
ATOM 1021 N N . GLU A 1 133 ? 27.056 12.345 8.555 1.00 76.38 133 GLU A N 1
ATOM 1022 C CA . GLU A 1 133 ? 27.347 12.769 9.935 1.00 76.38 133 GLU A CA 1
ATOM 1023 C C . GLU A 1 133 ? 26.274 13.710 10.506 1.00 76.38 133 GLU A C 1
ATOM 1025 O O . GLU A 1 133 ? 25.850 13.552 11.658 1.00 76.38 133 GLU A O 1
ATOM 1030 N N . ILE A 1 134 ? 25.807 14.683 9.715 1.00 72.31 134 ILE A N 1
ATOM 1031 C CA . ILE A 1 134 ? 24.727 15.598 10.112 1.00 72.31 134 ILE A CA 1
ATOM 1032 C C . ILE A 1 134 ? 23.433 14.813 10.365 1.00 72.31 134 ILE A C 1
ATOM 1034 O O . ILE A 1 134 ? 22.752 15.053 11.367 1.00 72.31 134 ILE A O 1
ATOM 1038 N N . TYR A 1 135 ? 23.098 13.851 9.500 1.00 61.34 135 TYR A N 1
ATOM 1039 C CA . TYR A 1 135 ? 21.914 13.011 9.660 1.00 61.34 135 TYR A CA 1
ATOM 1040 C C . TYR A 1 135 ? 22.010 12.109 10.899 1.00 61.34 135 TYR A C 1
ATOM 1042 O O . TYR A 1 135 ? 21.057 12.042 11.680 1.00 61.34 135 TYR A O 1
ATOM 1050 N N . ALA A 1 136 ? 23.163 11.474 11.134 1.00 72.75 136 ALA A N 1
ATOM 1051 C CA . ALA A 1 136 ? 23.409 10.669 12.330 1.00 72.75 136 ALA A CA 1
ATOM 1052 C C . ALA A 1 136 ? 23.212 11.493 13.615 1.00 72.75 136 ALA A C 1
ATOM 1054 O O . ALA A 1 136 ? 22.448 11.092 14.496 1.00 72.75 136 ALA A O 1
ATOM 1055 N N . ARG A 1 137 ? 23.801 12.696 13.677 1.00 80.88 137 ARG A N 1
ATOM 1056 C CA . ARG A 1 137 ? 23.675 13.613 14.822 1.00 80.88 137 ARG A CA 1
ATOM 1057 C C . ARG A 1 137 ? 22.223 14.022 15.088 1.00 80.88 137 ARG A C 1
ATOM 1059 O O . ARG A 1 137 ? 21.783 14.006 16.234 1.00 80.88 137 ARG A O 1
ATOM 1066 N N . GLN A 1 138 ? 21.441 14.303 14.041 1.00 68.19 138 GLN A N 1
ATOM 1067 C CA . GLN A 1 138 ? 20.008 14.598 14.186 1.00 68.19 138 GLN A CA 1
ATOM 1068 C C . GLN A 1 138 ? 19.202 13.407 14.731 1.00 68.19 138 GLN A C 1
ATOM 1070 O O . GLN A 1 138 ? 18.226 13.611 15.456 1.00 68.19 138 GLN A O 1
ATOM 1075 N N . GLN A 1 139 ? 19.577 12.165 14.409 1.00 65.75 139 GLN A N 1
ATOM 1076 C CA . GLN A 1 139 ? 18.921 10.978 14.972 1.00 65.75 139 GLN A CA 1
ATOM 1077 C C . GLN A 1 139 ? 19.295 10.765 16.447 1.00 65.75 139 GLN A C 1
ATOM 1079 O O . GLN A 1 139 ? 18.417 10.442 17.250 1.00 65.75 139 GLN A O 1
ATOM 1084 N N . GLU A 1 140 ? 20.549 11.016 16.832 1.00 80.88 140 GLU A N 1
ATOM 1085 C CA . GLU A 1 140 ? 20.980 10.990 18.238 1.00 80.88 140 GLU A CA 1
ATOM 1086 C C . GLU A 1 140 ? 20.279 12.069 19.076 1.00 80.88 140 GLU A C 1
ATOM 1088 O O . GLU A 1 140 ? 19.749 11.765 20.146 1.00 80.88 140 GLU A O 1
ATOM 1093 N N . GLU A 1 141 ? 20.174 13.304 18.576 1.00 78.19 141 GLU A N 1
ATOM 1094 C CA . GLU A 1 141 ? 19.438 14.386 19.245 1.00 78.19 141 GLU A CA 1
ATOM 1095 C C . GLU A 1 141 ? 17.950 14.046 19.427 1.00 78.19 141 GLU A C 1
ATOM 1097 O O . GLU A 1 141 ? 17.389 14.262 20.505 1.00 78.19 141 GLU A O 1
ATOM 1102 N N . ARG A 1 142 ? 17.308 13.442 18.416 1.00 68.62 142 ARG A N 1
ATOM 1103 C CA . ARG A 1 142 ? 15.914 12.964 18.501 1.00 68.62 142 ARG A CA 1
ATOM 1104 C C . ARG A 1 142 ? 15.748 11.813 19.497 1.00 68.62 142 ARG A C 1
ATOM 1106 O O . ARG A 1 142 ? 14.743 11.765 20.208 1.00 68.62 142 ARG A O 1
ATOM 1113 N N . ALA A 1 143 ? 16.716 10.900 19.581 1.00 68.12 143 ALA A N 1
ATOM 1114 C CA . ALA A 1 143 ? 16.718 9.827 20.573 1.00 68.12 143 ALA A CA 1
ATOM 1115 C C . ALA A 1 143 ? 16.909 10.375 22.000 1.00 68.12 143 ALA A C 1
ATOM 1117 O O . ALA A 1 143 ? 16.176 9.988 22.911 1.00 68.12 143 ALA A O 1
ATOM 1118 N N . ALA A 1 144 ? 17.825 11.328 22.185 1.00 76.06 144 ALA A N 1
ATOM 1119 C CA . ALA A 1 144 ? 18.065 11.996 23.461 1.00 76.06 144 ALA A CA 1
ATOM 1120 C C . ALA A 1 144 ? 16.870 12.856 23.911 1.00 76.06 144 ALA A C 1
ATOM 1122 O O . ALA A 1 144 ? 16.552 12.881 25.098 1.00 76.06 144 ALA A O 1
ATOM 1123 N N . ALA A 1 145 ? 16.166 13.518 22.985 1.00 72.31 145 ALA A N 1
ATOM 1124 C CA . ALA A 1 145 ? 14.932 14.246 23.282 1.00 72.31 145 ALA A CA 1
ATOM 1125 C C . ALA A 1 145 ? 13.844 13.309 23.837 1.00 72.31 145 ALA A C 1
ATOM 1127 O O . ALA A 1 145 ? 13.308 13.569 24.912 1.00 72.31 145 ALA A O 1
ATOM 1128 N N . ARG A 1 146 ? 13.610 12.161 23.183 1.00 70.38 146 ARG A N 1
ATOM 1129 C CA . ARG A 1 146 ? 12.663 11.125 23.644 1.00 70.38 146 ARG A CA 1
ATOM 1130 C C . ARG A 1 146 ? 13.011 10.524 25.012 1.00 70.38 146 ARG A C 1
ATOM 1132 O O . ARG A 1 146 ? 12.124 10.031 25.694 1.00 70.38 146 ARG A O 1
ATOM 1139 N N . GLN A 1 147 ? 14.279 10.562 25.432 1.00 68.81 147 GLN A N 1
ATOM 1140 C CA . GLN A 1 147 ? 14.697 10.142 26.779 1.00 68.81 147 GLN A CA 1
ATOM 1141 C C . GLN A 1 147 ? 14.527 11.237 27.849 1.00 68.81 147 GLN A C 1
ATOM 1143 O O . GLN A 1 147 ? 14.575 10.933 29.039 1.00 68.81 147 GLN A O 1
ATOM 1148 N N . ARG A 1 148 ? 14.342 12.503 27.451 1.00 75.38 148 ARG A N 1
ATOM 1149 C CA . ARG A 1 148 ? 14.110 13.645 28.358 1.00 75.38 148 ARG A CA 1
ATOM 1150 C C . ARG A 1 148 ? 12.627 13.926 28.604 1.00 75.38 148 ARG A C 1
ATOM 1152 O O . ARG A 1 148 ? 12.298 14.649 29.541 1.00 75.38 148 ARG A O 1
ATOM 1159 N N . GLU A 1 149 ? 11.739 13.358 27.795 1.00 67.56 149 GLU A N 1
ATOM 1160 C CA . GLU A 1 149 ? 10.296 13.377 28.029 1.00 67.56 149 GLU A CA 1
ATOM 1161 C C . GLU A 1 149 ? 9.945 12.394 29.156 1.00 67.56 149 GLU A C 1
ATOM 1163 O O . GLU A 1 149 ? 9.687 11.213 28.932 1.00 67.56 149 GLU A O 1
ATOM 1168 N N . THR A 1 150 ? 9.968 12.888 30.399 1.00 44.84 150 THR A N 1
ATOM 1169 C CA . THR A 1 150 ? 9.542 12.130 31.584 1.00 44.84 150 THR A CA 1
ATOM 1170 C C . THR A 1 150 ? 8.135 11.565 31.360 1.00 44.84 150 THR A C 1
ATOM 1172 O O . THR A 1 150 ? 7.213 12.358 31.142 1.00 44.84 150 THR A O 1
ATOM 1175 N N . PRO A 1 151 ? 7.920 10.236 31.446 1.00 49.22 151 PRO A N 1
ATOM 1176 C CA . PRO A 1 151 ? 6.597 9.661 31.245 1.00 49.22 151 PRO A CA 1
ATOM 1177 C C . PRO A 1 151 ? 5.574 10.281 32.211 1.00 49.22 151 PRO A C 1
ATOM 1179 O O . PRO A 1 151 ? 5.846 10.338 33.417 1.00 49.22 151 PRO A O 1
ATOM 1182 N N . PRO A 1 152 ? 4.402 10.743 31.732 1.00 48.09 152 PRO A N 1
ATOM 1183 C CA . PRO A 1 152 ? 3.351 11.221 32.619 1.00 48.09 152 PRO A CA 1
ATOM 1184 C C . PRO A 1 152 ? 2.937 10.083 33.556 1.00 48.09 152 PRO A C 1
ATOM 1186 O O . PRO A 1 152 ? 2.772 8.943 33.121 1.00 48.09 152 PRO A O 1
ATOM 1189 N N . ALA A 1 153 ? 2.799 10.391 34.850 1.00 41.88 153 ALA A N 1
ATOM 1190 C CA . ALA A 1 153 ? 2.608 9.388 35.894 1.00 41.88 153 ALA A CA 1
ATOM 1191 C C . ALA A 1 153 ? 1.443 8.442 35.557 1.00 41.88 153 ALA A C 1
ATOM 1193 O O . ALA A 1 153 ? 0.287 8.865 35.467 1.00 41.88 153 ALA A O 1
ATOM 1194 N N . THR A 1 154 ? 1.761 7.159 35.370 1.00 39.88 154 THR A N 1
ATOM 1195 C CA . THR A 1 154 ? 0.820 6.136 34.910 1.00 39.88 154 THR A CA 1
ATOM 1196 C C . THR A 1 154 ? -0.303 5.939 35.917 1.00 39.88 154 THR A C 1
ATOM 1198 O O . THR A 1 154 ? -0.152 5.235 36.916 1.00 39.88 154 THR A O 1
ATOM 1201 N N . ARG A 1 155 ? -1.468 6.526 35.631 1.00 40.62 155 ARG A N 1
ATOM 1202 C CA . ARG A 1 155 ? -2.729 6.053 36.200 1.00 40.62 155 ARG A CA 1
ATOM 1203 C C . ARG A 1 155 ? -2.988 4.654 35.656 1.00 40.62 155 ARG A C 1
ATOM 1205 O O . ARG A 1 155 ? -3.167 4.497 34.453 1.00 40.62 155 ARG A O 1
ATOM 1212 N N . GLU A 1 156 ? -3.084 3.668 36.540 1.00 38.41 156 GLU A N 1
ATOM 1213 C CA . GLU A 1 156 ? -3.612 2.341 36.212 1.00 38.41 156 GLU A CA 1
ATOM 1214 C C . GLU A 1 156 ? -5.138 2.403 36.014 1.00 38.41 156 GLU A C 1
ATOM 1216 O O . GLU A 1 156 ? -5.926 1.818 36.755 1.00 38.41 156 GLU A O 1
ATOM 1221 N N . THR A 1 157 ? -5.585 3.145 35.000 1.00 43.16 157 THR A N 1
ATOM 1222 C CA . THR A 1 157 ? -6.929 2.964 34.453 1.00 43.16 157 THR A CA 1
ATOM 1223 C C . THR A 1 157 ? -6.991 1.586 33.813 1.00 43.16 157 THR A C 1
ATOM 1225 O O . THR A 1 157 ? -6.226 1.293 32.897 1.00 43.16 157 THR A O 1
ATOM 1228 N N . THR A 1 158 ? -7.908 0.743 34.288 1.00 42.16 158 THR A N 1
ATOM 1229 C CA . THR A 1 158 ? -8.126 -0.624 33.791 1.00 42.16 158 THR A CA 1
ATOM 1230 C C . THR A 1 158 ? -8.817 -0.598 32.421 1.00 42.16 158 THR A C 1
ATOM 1232 O O . THR A 1 158 ? -9.971 -1.000 32.270 1.00 42.16 158 THR A O 1
ATOM 1235 N N . GLU A 1 159 ? -8.136 -0.050 31.415 1.00 51.81 159 GLU A N 1
ATOM 1236 C CA . GLU A 1 159 ? -8.654 0.042 30.056 1.00 51.81 159 GLU A CA 1
ATOM 1237 C C . GLU A 1 159 ? -8.885 -1.356 29.480 1.00 51.81 159 GLU A C 1
ATOM 1239 O O . GLU A 1 159 ? -7.983 -2.196 29.429 1.00 51.81 159 GLU A O 1
ATOM 1244 N N . LYS A 1 160 ? -10.102 -1.603 28.987 1.00 59.31 160 LYS A N 1
ATOM 1245 C CA . LYS A 1 160 ? -10.343 -2.746 28.108 1.00 59.31 160 LYS A CA 1
ATOM 1246 C C . LYS A 1 160 ? -9.490 -2.567 26.854 1.00 59.31 160 LYS A C 1
ATOM 1248 O O . LYS A 1 160 ? -9.632 -1.562 26.162 1.00 59.31 160 LYS A O 1
ATOM 1253 N N . SER A 1 161 ? -8.661 -3.562 26.538 1.00 60.91 161 SER A N 1
ATOM 1254 C CA . SER A 1 161 ? -7.971 -3.634 25.247 1.00 60.91 161 SER A CA 1
ATOM 1255 C C . SER A 1 161 ? -9.011 -3.628 24.127 1.00 60.91 161 SER A C 1
ATOM 1257 O O . SER A 1 161 ? -9.727 -4.612 23.941 1.00 60.91 161 SER A O 1
ATOM 1259 N N . LEU A 1 162 ? -9.112 -2.509 23.408 1.00 61.59 162 LEU A N 1
ATOM 1260 C CA . LEU A 1 162 ? -9.994 -2.369 22.251 1.00 61.59 162 LEU A CA 1
ATOM 1261 C C . LEU A 1 162 ? -9.547 -3.355 21.165 1.00 61.59 162 LEU A C 1
ATOM 1263 O O . LEU A 1 162 ? -8.368 -3.380 20.784 1.00 61.59 162 LEU A O 1
ATOM 1267 N N . THR A 1 163 ? -10.470 -4.171 20.661 1.00 66.56 163 THR A N 1
ATOM 1268 C CA . THR A 1 163 ? -10.237 -4.961 19.446 1.00 66.56 163 THR A CA 1
ATOM 1269 C C . THR A 1 163 ? -10.251 -4.023 18.231 1.00 66.56 163 THR A C 1
ATOM 1271 O O . THR A 1 163 ? -10.812 -2.928 18.314 1.00 66.56 163 THR A O 1
ATOM 1274 N N . PRO A 1 164 ? -9.704 -4.402 17.061 1.00 58.84 164 PRO A N 1
ATOM 1275 C CA . PRO A 1 164 ? -9.831 -3.557 15.872 1.00 58.84 164 PRO A CA 1
ATOM 1276 C C . PRO A 1 164 ? -11.287 -3.322 15.451 1.00 58.84 164 PRO A C 1
ATOM 1278 O O . PRO A 1 164 ? -11.586 -2.273 14.891 1.00 58.84 164 PRO A O 1
ATOM 1281 N N . LYS A 1 165 ? -12.197 -4.256 15.769 1.00 62.12 165 LYS A N 1
ATOM 1282 C CA . LYS A 1 165 ? -13.644 -4.100 15.548 1.00 62.12 165 LYS A CA 1
ATOM 1283 C C . LYS A 1 165 ? -14.246 -2.989 16.430 1.00 62.12 165 LYS A C 1
ATOM 1285 O O . LYS A 1 165 ? -15.251 -2.408 16.042 1.00 62.12 165 LYS A O 1
ATOM 1290 N N . ASP A 1 166 ? -13.623 -2.662 17.567 1.00 65.75 166 ASP A N 1
ATOM 1291 C CA . ASP A 1 166 ? -14.014 -1.538 18.435 1.00 65.75 166 ASP A CA 1
ATOM 1292 C C . ASP A 1 166 ? -13.352 -0.207 18.025 1.00 65.75 166 ASP A C 1
ATOM 1294 O O . ASP A 1 166 ? -13.876 0.865 18.328 1.00 65.75 166 ASP A O 1
ATOM 1298 N N . LEU A 1 167 ? -12.198 -0.257 17.341 1.00 59.31 167 LEU A N 1
ATOM 1299 C CA . LEU A 1 167 ? -11.490 0.932 16.841 1.00 59.31 167 LEU A CA 1
ATOM 1300 C C . LEU A 1 167 ? -12.173 1.560 15.615 1.00 59.31 167 LEU A C 1
ATOM 1302 O O . LEU A 1 167 ? -12.032 2.762 15.390 1.00 59.31 167 LEU A O 1
ATOM 1306 N N . PHE A 1 168 ? -12.924 0.771 14.843 1.00 54.78 168 PHE A N 1
ATOM 1307 C CA . PHE A 1 168 ? -13.590 1.217 13.622 1.00 54.78 168 PHE A CA 1
ATOM 1308 C C . PHE A 1 168 ? -15.115 1.149 13.749 1.00 54.78 168 PHE A C 1
ATOM 1310 O O . PHE A 1 168 ? -15.714 0.079 13.849 1.00 54.78 168 PHE A O 1
ATOM 1317 N N . LYS A 1 169 ? -15.774 2.314 13.703 1.00 56.31 169 LYS A N 1
ATOM 1318 C CA . LYS A 1 169 ? -17.233 2.377 13.555 1.00 56.31 169 LYS A CA 1
ATOM 1319 C C . LYS A 1 169 ? -17.612 1.940 12.142 1.00 56.31 169 LYS A C 1
ATOM 1321 O O . LYS A 1 169 ? -17.405 2.708 11.206 1.00 56.31 169 LYS A O 1
ATOM 1326 N N . LYS A 1 170 ? -18.219 0.756 12.035 1.00 50.56 170 LYS A N 1
ATOM 1327 C CA . LYS A 1 170 ? -18.800 0.205 10.803 1.00 50.56 170 LYS A CA 1
ATOM 1328 C C . LYS A 1 170 ? -19.621 1.267 10.058 1.00 50.56 170 LYS A C 1
ATOM 1330 O O . LYS A 1 170 ? -20.658 1.699 10.561 1.00 50.56 170 LYS A O 1
ATOM 1335 N N . SER A 1 171 ? -19.164 1.674 8.877 1.00 50.78 171 SER A N 1
ATOM 1336 C CA . SER A 1 171 ? -19.812 2.711 8.073 1.00 50.78 171 SER A CA 1
ATOM 1337 C C . SER A 1 171 ? -21.186 2.253 7.578 1.00 50.78 171 SER A C 1
ATOM 1339 O O . SER A 1 171 ? -21.320 1.175 6.996 1.00 50.78 171 SER A O 1
ATOM 1341 N N . GLU A 1 172 ? -22.207 3.090 7.776 1.00 52.38 172 GLU A N 1
ATOM 1342 C CA . GLU A 1 172 ? -23.586 2.822 7.333 1.00 52.38 172 GLU A CA 1
ATOM 1343 C C . GLU A 1 172 ? -23.763 2.969 5.812 1.00 52.38 172 GLU A C 1
ATOM 1345 O O . GLU A 1 172 ? -24.721 2.447 5.246 1.00 52.38 172 GLU A O 1
ATOM 1350 N N . SER A 1 173 ? -22.806 3.607 5.134 1.00 57.28 173 SER A N 1
ATOM 1351 C CA . SER A 1 173 ? -22.649 3.542 3.682 1.00 57.28 173 SER A CA 1
ATOM 1352 C C . SER A 1 173 ? -21.197 3.246 3.307 1.00 57.28 173 SER A C 1
ATOM 1354 O O . SER A 1 173 ? -20.256 3.883 3.787 1.00 57.28 173 SER A O 1
ATOM 1356 N N . GLN A 1 174 ? -21.008 2.260 2.433 1.00 60.31 174 GLN A N 1
ATOM 1357 C CA . GLN A 1 174 ? -19.790 2.152 1.635 1.00 60.31 174 GLN A CA 1
ATOM 1358 C C . GLN A 1 174 ? -19.981 3.018 0.380 1.00 60.31 174 GLN A C 1
ATOM 1360 O O . GLN A 1 174 ? -21.093 3.039 -0.150 1.00 60.31 174 GLN A O 1
ATOM 1365 N N . PRO A 1 175 ? -18.958 3.755 -0.087 1.00 65.44 175 PRO A N 1
ATOM 1366 C CA . PRO A 1 175 ? -19.057 4.473 -1.351 1.00 65.44 175 PRO A CA 1
ATOM 1367 C C . PRO A 1 175 ? -19.180 3.471 -2.505 1.00 65.44 175 PRO A C 1
ATOM 1369 O O . PRO A 1 175 ? -18.490 2.447 -2.502 1.00 65.44 175 PRO A O 1
ATOM 1372 N N . ASP A 1 176 ? -20.018 3.782 -3.498 1.00 71.81 176 ASP A N 1
ATOM 1373 C CA . ASP A 1 176 ? -20.081 3.015 -4.743 1.00 71.81 176 ASP A CA 1
ATOM 1374 C C . ASP A 1 176 ? -18.708 3.060 -5.421 1.00 71.81 176 ASP A C 1
ATOM 1376 O O . ASP A 1 176 ? -18.234 4.107 -5.870 1.00 71.81 176 ASP A O 1
ATOM 1380 N N . ALA A 1 177 ? -18.033 1.913 -5.448 1.00 71.00 177 ALA A N 1
ATOM 1381 C CA . ALA A 1 177 ? -16.694 1.817 -5.996 1.00 71.00 177 ALA A CA 1
ATOM 1382 C C . ALA A 1 177 ? -16.732 1.975 -7.521 1.00 71.00 177 ALA A C 1
ATOM 1384 O O . ALA A 1 177 ? -17.292 1.140 -8.233 1.00 71.00 177 ALA A O 1
ATOM 1385 N N . CYS A 1 178 ? -16.079 3.020 -8.035 1.00 84.12 178 CYS A N 1
ATOM 1386 C CA . CYS A 1 178 ? -15.727 3.066 -9.451 1.00 84.12 178 CYS A CA 1
ATOM 1387 C C . CYS A 1 178 ? -14.837 1.860 -9.806 1.00 84.12 178 CYS A C 1
ATOM 1389 O O . CYS A 1 178 ? -14.014 1.429 -8.992 1.00 84.12 178 CYS A O 1
ATOM 1391 N N . SER A 1 179 ? -15.000 1.305 -11.012 1.00 89.00 179 SER A N 1
ATOM 1392 C CA . SER A 1 179 ? -14.133 0.217 -11.477 1.00 89.00 179 SER A CA 1
ATOM 1393 C C . SER A 1 179 ? -12.684 0.689 -11.578 1.00 89.00 179 SER A C 1
ATOM 1395 O O . SER A 1 179 ? -12.419 1.882 -11.752 1.00 89.00 179 SER A O 1
ATOM 1397 N N . TYR A 1 180 ? -11.742 -0.256 -11.508 1.00 90.44 180 TYR A N 1
ATOM 1398 C CA . TYR A 1 180 ? -10.311 0.046 -11.588 1.00 90.44 180 TYR A CA 1
ATOM 1399 C C . TYR A 1 180 ? -9.998 0.906 -12.820 1.00 90.44 180 TYR A C 1
ATOM 1401 O O . TYR A 1 180 ? -9.370 1.947 -12.687 1.00 90.44 180 TYR A O 1
ATOM 1409 N N . LYS A 1 181 ? -10.528 0.556 -14.000 1.00 88.06 181 LYS A N 1
ATOM 1410 C CA . LYS A 1 181 ? -10.313 1.334 -15.232 1.00 88.06 181 LYS A CA 1
ATOM 1411 C C . LYS A 1 181 ? -10.944 2.734 -15.194 1.00 88.06 181 LYS A C 1
ATOM 1413 O O . LYS A 1 181 ? -10.297 3.707 -15.580 1.00 88.06 181 LYS A O 1
ATOM 1418 N N . ALA A 1 182 ? -12.169 2.854 -14.674 1.00 88.94 182 ALA A N 1
ATOM 1419 C CA . ALA A 1 182 ? -12.878 4.133 -14.588 1.00 88.94 182 ALA A CA 1
ATOM 1420 C C . ALA A 1 182 ? -12.206 5.136 -13.633 1.00 88.94 182 ALA A C 1
ATOM 1422 O O . ALA A 1 182 ? -12.460 6.334 -13.746 1.00 88.94 182 ALA A O 1
ATOM 1423 N N . LEU A 1 183 ? -11.353 4.669 -12.714 1.00 87.88 183 LEU A N 1
ATOM 1424 C CA . LEU A 1 183 ? -10.502 5.514 -11.879 1.00 87.88 183 LEU A CA 1
ATOM 1425 C C . LEU A 1 183 ? -9.449 6.259 -12.729 1.00 87.88 183 LEU A C 1
ATOM 1427 O O . LEU A 1 183 ? -9.346 7.480 -12.632 1.00 87.88 183 LEU A O 1
ATOM 1431 N N . PHE A 1 184 ? -8.706 5.563 -13.599 1.00 84.88 184 PHE A N 1
ATOM 1432 C CA . PHE A 1 184 ? -7.638 6.174 -14.414 1.00 84.88 184 PHE A CA 1
ATOM 1433 C C . PHE A 1 184 ? -8.173 7.051 -15.549 1.00 84.88 184 PHE A C 1
ATOM 1435 O O . PHE A 1 184 ? -7.593 8.092 -15.843 1.00 84.88 184 PHE A O 1
ATOM 1442 N N . GLU A 1 185 ? -9.333 6.713 -16.117 1.00 86.62 185 GLU A N 1
ATOM 1443 C CA . GLU A 1 185 ? -10.018 7.555 -17.114 1.00 86.62 185 GLU A CA 1
ATOM 1444 C C . GLU A 1 185 ? -10.496 8.909 -16.551 1.00 86.62 185 GLU A C 1
ATOM 1446 O O . GLU A 1 185 ? -10.809 9.825 -17.311 1.00 86.62 185 GLU A O 1
ATOM 1451 N N . GLN A 1 186 ? -10.563 9.055 -15.222 1.00 84.12 186 GLN A N 1
ATOM 1452 C CA . GLN A 1 186 ? -11.183 10.195 -14.542 1.00 84.12 186 GLN A CA 1
ATOM 1453 C C . GLN A 1 186 ? -10.230 11.089 -13.739 1.00 84.12 186 GLN A C 1
ATOM 1455 O O . GLN A 1 186 ? -10.697 12.091 -13.177 1.00 84.12 186 GLN A O 1
ATOM 1460 N N . VAL A 1 187 ? -8.948 10.731 -13.639 1.00 87.69 187 VAL A N 1
ATOM 1461 C CA . VAL A 1 187 ? -7.978 11.361 -12.731 1.00 87.69 187 VAL A CA 1
ATOM 1462 C C . VAL A 1 187 ? -6.819 11.971 -13.513 1.00 87.69 187 VAL A C 1
ATOM 1464 O O . VAL A 1 187 ? -6.023 11.274 -14.133 1.00 87.69 187 VAL A O 1
ATOM 1467 N N . GLY A 1 188 ? -6.719 13.299 -13.448 1.00 89.62 188 GLY A N 1
ATOM 1468 C CA . GLY A 1 188 ? -5.610 14.066 -14.011 1.00 89.62 188 GLY A CA 1
ATOM 1469 C C . GLY A 1 188 ? -4.554 14.452 -12.971 1.00 89.62 188 GLY A C 1
ATOM 1470 O O . GLY A 1 188 ? -4.487 13.902 -11.869 1.00 89.62 188 GLY A O 1
ATOM 1471 N N . ILE A 1 189 ? -3.746 15.448 -13.338 1.00 89.31 189 ILE A N 1
ATOM 1472 C CA . ILE A 1 189 ? -2.662 15.996 -12.511 1.00 89.31 189 ILE A CA 1
ATOM 1473 C C . ILE A 1 189 ? -3.202 16.883 -11.379 1.00 89.31 189 ILE A C 1
ATOM 1475 O O . ILE A 1 189 ? -2.698 16.841 -10.256 1.00 89.31 189 ILE A O 1
ATOM 1479 N N . ALA A 1 190 ? -4.260 17.650 -11.656 1.00 92.25 190 ALA A N 1
ATOM 1480 C CA . ALA A 1 190 ? -4.970 18.428 -10.648 1.00 92.25 190 ALA A CA 1
ATOM 1481 C C . ALA A 1 190 ? -5.708 17.493 -9.662 1.00 92.25 190 ALA A C 1
ATOM 1483 O O . ALA A 1 190 ? -6.446 16.614 -10.120 1.00 92.25 190 ALA A O 1
ATOM 1484 N N . PRO A 1 191 ? -5.563 17.676 -8.333 1.00 93.31 191 PRO A N 1
ATOM 1485 C CA . PRO A 1 191 ? -6.297 16.889 -7.346 1.00 93.31 191 PRO A CA 1
ATOM 1486 C C . PRO A 1 191 ? -7.815 17.033 -7.502 1.00 93.31 191 PRO A C 1
ATOM 1488 O O . PRO A 1 191 ? -8.350 18.140 -7.457 1.00 93.31 191 PRO A O 1
ATOM 1491 N N . LYS A 1 192 ? -8.507 15.902 -7.642 1.00 94.12 192 LYS A N 1
ATOM 1492 C CA . LYS A 1 192 ? -9.962 15.801 -7.815 1.00 94.12 192 LYS A CA 1
ATOM 1493 C C . LYS A 1 192 ? -10.574 15.086 -6.612 1.00 94.12 192 LYS A C 1
ATOM 1495 O O . LYS A 1 192 ? -9.998 14.115 -6.133 1.00 94.12 192 LYS A O 1
ATOM 1500 N N . GLU A 1 193 ? -11.730 15.528 -6.124 1.00 94.06 193 GLU A N 1
ATOM 1501 C CA . GLU A 1 193 ? -12.483 14.775 -5.110 1.00 94.06 193 GLU A CA 1
ATOM 1502 C C . GLU A 1 193 ? -12.996 13.452 -5.710 1.00 94.06 193 GLU A C 1
ATOM 1504 O O . GLU A 1 193 ? -13.568 13.446 -6.803 1.00 94.06 193 GLU A O 1
ATOM 1509 N N . LEU A 1 194 ? -12.768 12.334 -5.013 1.00 91.44 194 LEU A N 1
ATOM 1510 C CA . LEU A 1 194 ? -13.348 11.025 -5.347 1.00 91.44 194 LEU A CA 1
ATOM 1511 C C . LEU A 1 194 ? -14.432 10.633 -4.338 1.00 91.44 194 LEU A C 1
ATOM 1513 O O . LEU A 1 194 ? -15.462 10.083 -4.717 1.00 91.44 194 LEU A O 1
ATOM 1517 N N . THR A 1 195 ? -14.199 10.921 -3.058 1.00 91.31 195 THR A N 1
ATOM 1518 C CA . THR A 1 195 ? -15.190 10.811 -1.983 1.00 91.31 195 THR A CA 1
ATOM 1519 C C . THR A 1 195 ? -15.013 11.978 -1.013 1.00 91.31 195 THR A C 1
ATOM 1521 O O . THR A 1 195 ? -13.941 12.579 -0.968 1.00 91.31 195 THR A O 1
ATOM 1524 N N . LYS A 1 196 ? -16.008 12.208 -0.144 1.00 91.38 196 LYS A N 1
ATOM 1525 C CA . LYS A 1 196 ? -15.953 13.168 0.981 1.00 91.38 196 LYS A CA 1
ATOM 1526 C C . LYS A 1 196 ? -14.692 13.062 1.864 1.00 91.38 196 LYS A C 1
ATOM 1528 O O . LYS A 1 196 ? -14.409 13.967 2.642 1.00 91.38 196 LYS A O 1
ATOM 1533 N N . ASP A 1 197 ? -14.026 11.904 1.842 1.00 92.19 197 ASP A N 1
ATOM 1534 C CA . ASP A 1 197 ? -12.859 11.586 2.660 1.00 92.19 197 ASP A CA 1
ATOM 1535 C C . ASP A 1 197 ? -11.550 11.649 1.854 1.00 92.19 197 ASP A C 1
ATOM 1537 O O . ASP A 1 197 ? -10.503 11.809 2.473 1.00 92.19 197 ASP A O 1
ATOM 1541 N N . TYR A 1 198 ? -11.577 11.533 0.517 1.00 94.00 198 TYR A N 1
ATOM 1542 C CA . TYR A 1 198 ? -10.384 11.330 -0.319 1.00 94.00 198 TYR A CA 1
ATOM 1543 C C . TYR A 1 198 ? -10.384 12.136 -1.630 1.00 94.00 198 TYR A C 1
ATOM 1545 O O . TYR A 1 198 ? -11.256 11.973 -2.493 1.00 94.00 198 TYR A O 1
ATOM 1553 N N . ARG A 1 199 ? -9.299 12.894 -1.838 1.00 94.94 199 ARG A N 1
ATOM 1554 C CA . ARG A 1 199 ? -8.882 13.428 -3.144 1.00 94.94 199 ARG A CA 1
ATOM 1555 C C . ARG A 1 199 ? -7.891 12.494 -3.838 1.00 94.94 199 ARG A C 1
ATOM 1557 O O . ARG A 1 199 ? -7.113 11.795 -3.189 1.00 94.94 199 ARG A O 1
ATOM 1564 N N . VAL A 1 200 ? -7.897 12.523 -5.169 1.00 95.69 200 VAL A N 1
ATOM 1565 C CA . VAL A 1 200 ? -7.052 11.706 -6.051 1.00 95.69 200 VAL A CA 1
ATOM 1566 C C . VAL A 1 200 ? -6.304 12.536 -7.090 1.00 95.69 200 VAL A C 1
ATOM 1568 O O . VAL A 1 200 ? -6.817 13.546 -7.572 1.00 95.69 200 VAL A O 1
ATOM 1571 N N . ARG A 1 201 ? -5.095 12.093 -7.459 1.00 95.19 201 ARG A N 1
ATOM 1572 C CA . ARG A 1 201 ? -4.270 12.668 -8.542 1.00 95.19 201 ARG A CA 1
ATOM 1573 C C . ARG A 1 201 ? -3.370 11.613 -9.194 1.00 95.19 201 ARG A C 1
ATOM 1575 O O . ARG A 1 201 ? -2.957 10.667 -8.522 1.00 95.19 201 ARG A O 1
ATOM 1582 N N . SER A 1 202 ? -2.987 11.816 -10.453 1.00 93.75 202 SER A N 1
ATOM 1583 C CA . SER A 1 202 ? -1.900 11.079 -11.116 1.00 93.75 202 SER A CA 1
ATOM 1584 C C . SER A 1 202 ? -0.883 12.060 -11.697 1.00 93.75 202 SER A C 1
ATOM 1586 O O . SER A 1 202 ? -1.259 13.009 -12.380 1.00 93.75 202 SER A O 1
ATOM 1588 N N . GLY A 1 203 ? 0.408 11.865 -11.421 1.00 88.12 203 GLY A N 1
ATOM 1589 C CA . GLY A 1 203 ? 1.461 12.717 -11.983 1.00 88.12 203 GLY A CA 1
ATOM 1590 C C . GLY A 1 203 ? 1.662 12.461 -13.480 1.00 88.12 203 GLY A C 1
ATOM 1591 O O . GLY A 1 203 ? 1.501 11.327 -13.930 1.00 88.12 203 GLY A O 1
ATOM 1592 N N . TRP A 1 204 ? 2.068 13.485 -14.245 1.00 81.81 204 TRP A N 1
ATOM 1593 C CA . TRP A 1 204 ? 2.369 13.377 -15.687 1.00 81.81 204 TRP A CA 1
ATOM 1594 C C . TRP A 1 204 ? 3.198 12.124 -16.010 1.00 81.81 204 TRP A C 1
ATOM 1596 O O . TRP A 1 204 ? 2.691 11.190 -16.634 1.00 81.81 204 TRP A O 1
ATOM 1606 N N . ASN A 1 205 ? 4.417 12.065 -15.468 1.00 85.00 205 ASN A N 1
ATOM 1607 C CA . ASN A 1 205 ? 5.375 10.972 -15.661 1.00 85.00 205 ASN A CA 1
ATOM 1608 C C . ASN A 1 205 ? 5.282 9.873 -14.584 1.00 85.00 205 ASN A C 1
ATOM 1610 O O . ASN A 1 205 ? 6.195 9.062 -14.466 1.00 85.00 205 ASN A O 1
ATOM 1614 N N . ASP A 1 206 ? 4.213 9.843 -13.778 1.00 89.44 206 ASP A N 1
ATOM 1615 C CA . ASP A 1 206 ? 4.071 8.878 -12.683 1.00 89.44 206 ASP A CA 1
ATOM 1616 C C . ASP A 1 206 ? 3.063 7.766 -13.006 1.00 89.44 206 ASP A C 1
ATOM 1618 O O . ASP A 1 206 ? 2.036 8.002 -13.638 1.00 89.44 206 ASP A O 1
ATOM 1622 N N . SER A 1 207 ? 3.339 6.547 -12.548 1.00 93.19 207 SER A N 1
ATOM 1623 C CA . SER A 1 207 ? 2.546 5.341 -12.836 1.00 93.19 207 SER A CA 1
ATOM 1624 C C . SER A 1 207 ? 1.602 4.937 -11.703 1.00 93.19 207 SER A C 1
ATOM 1626 O O . SER A 1 207 ? 1.196 3.781 -11.615 1.00 93.19 207 SER A O 1
ATOM 1628 N N . PHE A 1 208 ? 1.220 5.880 -10.842 1.00 95.56 208 PHE A N 1
ATOM 1629 C CA . PHE A 1 208 ? 0.242 5.654 -9.779 1.00 95.56 208 PHE A CA 1
ATOM 1630 C C . PHE A 1 208 ? -0.901 6.673 -9.831 1.00 95.56 208 PHE A C 1
ATOM 1632 O O . PHE A 1 208 ? -0.733 7.806 -10.296 1.00 95.56 208 PHE A O 1
ATOM 1639 N N . ILE A 1 209 ? -2.040 6.290 -9.255 1.00 95.69 209 ILE A N 1
ATOM 1640 C CA . ILE A 1 209 ? -2.972 7.244 -8.652 1.00 95.69 209 ILE A CA 1
ATOM 1641 C C . ILE A 1 209 ? -2.692 7.303 -7.159 1.00 95.69 209 ILE A C 1
ATOM 1643 O O . ILE A 1 209 ? -2.702 6.281 -6.471 1.00 95.69 209 ILE A O 1
ATOM 1647 N N . HIS A 1 210 ? -2.446 8.517 -6.677 1.00 96.19 210 HIS A N 1
ATOM 1648 C CA . HIS A 1 210 ? -2.288 8.843 -5.266 1.00 96.19 210 HIS A CA 1
ATOM 1649 C C . HIS A 1 210 ? -3.636 9.256 -4.698 1.00 96.19 210 HIS A C 1
ATOM 1651 O O . HIS A 1 210 ? -4.351 10.038 -5.323 1.00 96.19 210 HIS A O 1
ATOM 1657 N N . PHE A 1 211 ? -3.935 8.763 -3.504 1.00 96.31 211 PHE A N 1
ATOM 1658 C CA . PHE A 1 211 ? -5.111 9.074 -2.711 1.00 96.31 211 PHE A CA 1
ATOM 1659 C C . PHE A 1 211 ? -4.635 9.783 -1.443 1.00 96.31 211 PHE A C 1
ATOM 1661 O O . PHE A 1 211 ? -3.879 9.199 -0.663 1.00 96.31 211 PHE A O 1
ATOM 1668 N N . THR A 1 212 ? -5.082 11.018 -1.232 1.00 95.19 212 THR A N 1
ATOM 1669 C CA . THR A 1 212 ? -4.790 11.807 -0.027 1.00 95.19 212 THR A CA 1
ATOM 1670 C C . THR A 1 212 ? -6.101 12.077 0.704 1.00 95.19 212 THR A C 1
ATOM 1672 O O . THR A 1 212 ? -7.090 12.487 0.091 1.00 95.19 212 THR A O 1
ATOM 1675 N N . ARG A 1 213 ? -6.120 11.804 2.011 1.00 94.00 213 ARG A N 1
ATOM 1676 C CA . ARG A 1 213 ? -7.294 11.942 2.871 1.00 94.00 213 ARG A CA 1
ATOM 1677 C C . ARG A 1 213 ? -7.492 13.396 3.294 1.00 94.00 213 ARG A C 1
ATOM 1679 O O . ARG A 1 213 ? -6.576 14.012 3.835 1.00 94.00 213 ARG A O 1
ATOM 1686 N N . ASP A 1 214 ? -8.706 13.898 3.110 1.00 90.88 214 ASP A N 1
ATOM 1687 C CA . ASP A 1 214 ? -9.110 15.253 3.498 1.00 90.88 214 ASP A CA 1
ATOM 1688 C C . ASP A 1 214 ? -9.748 15.302 4.889 1.00 90.88 214 ASP A C 1
ATOM 1690 O O . ASP A 1 214 ? -9.598 16.290 5.610 1.00 90.88 214 ASP A O 1
ATOM 1694 N N . SER A 1 215 ? -10.448 14.237 5.291 1.00 87.75 215 SER A N 1
ATOM 1695 C CA . SER A 1 215 ? -11.049 14.158 6.621 1.00 87.75 215 SER A CA 1
ATOM 1696 C C . SER A 1 215 ? -10.024 13.757 7.682 1.00 87.75 215 SER A C 1
ATOM 1698 O O . SER A 1 215 ? -9.136 12.929 7.456 1.00 87.75 215 SER A O 1
ATOM 1700 N N . THR A 1 216 ? -10.159 14.321 8.882 1.00 88.31 216 THR A N 1
ATOM 1701 C CA . THR A 1 216 ? -9.306 13.969 10.018 1.00 88.31 216 THR A CA 1
ATOM 1702 C C . THR A 1 216 ? -9.545 12.530 10.472 1.00 88.31 216 THR A C 1
ATOM 1704 O O . THR A 1 216 ? -10.679 12.063 10.589 1.00 88.31 216 THR A O 1
ATOM 1707 N N . ILE A 1 217 ? -8.457 11.827 10.787 1.00 87.75 217 ILE A N 1
ATOM 1708 C CA . ILE A 1 217 ? -8.515 10.551 11.503 1.00 87.75 217 ILE A CA 1
ATOM 1709 C C . ILE A 1 217 ? -8.558 10.879 12.996 1.00 87.75 217 ILE A C 1
ATOM 1711 O O . ILE A 1 217 ? -7.619 11.472 13.522 1.00 87.75 217 ILE A O 1
ATOM 1715 N N . THR A 1 218 ? -9.639 10.506 13.678 1.00 84.50 218 THR A N 1
ATOM 1716 C CA . THR A 1 218 ? -9.818 10.748 15.118 1.00 84.50 218 THR A CA 1
ATOM 1717 C C . THR A 1 218 ? -9.754 9.428 15.873 1.00 84.50 218 THR A C 1
ATOM 1719 O O . THR A 1 218 ? -10.537 8.521 15.601 1.00 84.50 218 THR A O 1
ATOM 1722 N N . LEU A 1 219 ? -8.847 9.327 16.842 1.00 80.69 219 LEU A N 1
ATOM 1723 C CA . LEU A 1 219 ? -8.557 8.103 17.587 1.00 80.69 219 LEU A CA 1
ATOM 1724 C C . LEU A 1 219 ? -8.592 8.406 19.086 1.00 80.69 219 LEU A C 1
ATOM 1726 O O . LEU A 1 219 ? -7.954 9.350 19.533 1.00 80.69 219 LEU A O 1
ATOM 1730 N N . ARG A 1 220 ? -9.414 7.677 19.855 1.00 79.75 220 ARG A N 1
ATOM 1731 C CA . ARG A 1 220 ? -9.754 7.987 21.268 1.00 79.75 220 ARG A CA 1
ATOM 1732 C C . ARG A 1 220 ? -10.283 9.418 21.534 1.00 79.75 220 ARG A C 1
ATOM 1734 O O . ARG A 1 220 ? -10.429 9.808 22.685 1.00 79.75 220 ARG A O 1
ATOM 1741 N N . GLY A 1 221 ? -10.623 10.175 20.487 1.00 79.56 221 GLY A N 1
ATOM 1742 C CA . GLY A 1 221 ? -11.009 11.592 20.558 1.00 79.56 221 GLY A CA 1
ATOM 1743 C C . GLY A 1 221 ? -9.914 12.568 20.105 1.00 79.56 221 GLY A C 1
ATOM 1744 O O . GLY A 1 221 ? -10.206 13.740 19.891 1.00 79.56 221 GLY A O 1
ATOM 1745 N N . GLU A 1 222 ? -8.686 12.094 19.886 1.00 81.50 222 GLU A N 1
ATOM 1746 C CA . GLU A 1 222 ? -7.547 12.902 19.446 1.00 81.50 222 GLU A CA 1
ATOM 1747 C C . GLU A 1 222 ? -7.375 12.865 17.922 1.00 81.50 222 GLU A C 1
ATOM 1749 O O . GLU A 1 222 ? -7.388 11.797 17.300 1.00 81.50 222 GLU A O 1
ATOM 1754 N N . ILE A 1 223 ? -7.167 14.036 17.315 1.00 85.69 223 ILE A N 1
ATOM 1755 C CA . ILE A 1 223 ? -6.908 14.169 15.877 1.00 85.69 223 ILE A CA 1
ATOM 1756 C C . ILE A 1 223 ? -5.491 13.674 15.572 1.00 85.69 223 ILE A C 1
ATOM 1758 O O . ILE A 1 223 ? -4.500 14.285 15.968 1.00 85.69 223 ILE A O 1
ATOM 1762 N N . GLN A 1 224 ? -5.397 12.587 14.812 1.00 86.00 224 GLN A N 1
ATOM 1763 C CA . GLN A 1 224 ? -4.137 12.036 14.333 1.00 86.00 224 GLN A CA 1
ATOM 1764 C C . GLN A 1 224 ? -3.612 12.911 13.189 1.00 86.00 224 GLN A C 1
ATOM 1766 O O . GLN A 1 224 ? -4.166 12.921 12.082 1.00 86.00 224 GLN A O 1
ATOM 1771 N N . ARG A 1 225 ? -2.551 13.677 13.472 1.00 79.88 225 ARG A N 1
ATOM 1772 C CA . ARG A 1 225 ? -1.900 14.579 12.512 1.00 79.88 225 ARG A CA 1
ATOM 1773 C C . ARG A 1 225 ? -1.474 13.814 11.255 1.00 79.88 225 ARG A C 1
ATOM 1775 O O . ARG A 1 225 ? -0.794 12.797 11.346 1.00 79.88 225 ARG A O 1
ATOM 1782 N N . HIS A 1 226 ? -1.806 14.357 10.084 1.00 81.94 226 HIS A N 1
ATOM 1783 C CA . HIS A 1 226 ? -1.218 13.897 8.832 1.00 81.94 226 HIS A CA 1
ATOM 1784 C C . HIS A 1 226 ? 0.279 14.257 8.781 1.00 81.94 226 HIS A C 1
ATOM 1786 O O . HIS A 1 226 ? 0.661 15.407 9.017 1.00 81.94 226 HIS A O 1
ATOM 1792 N N . VAL A 1 227 ? 1.110 13.265 8.466 1.00 76.94 227 VAL A N 1
ATOM 1793 C CA . VAL A 1 227 ? 2.538 13.401 8.161 1.00 76.94 227 VAL A CA 1
ATOM 1794 C C . VAL A 1 227 ? 2.730 12.893 6.722 1.00 76.94 227 VAL A C 1
ATOM 1796 O O . VAL A 1 227 ? 2.494 11.701 6.506 1.00 76.94 227 VAL A O 1
ATOM 1799 N N . PRO A 1 228 ? 3.090 13.757 5.750 1.00 75.12 228 PRO A N 1
ATOM 1800 C CA . PRO A 1 228 ? 3.120 13.405 4.323 1.00 75.12 228 PRO A CA 1
ATOM 1801 C C . PRO A 1 228 ? 4.120 12.304 3.946 1.00 75.12 228 PRO A C 1
ATOM 1803 O O . PRO A 1 228 ? 5.112 12.101 4.649 1.00 75.12 228 PRO A O 1
ATOM 1806 N N . GLU A 1 229 ? 3.927 11.686 2.768 1.00 72.38 229 GLU A N 1
ATOM 1807 C CA . GLU A 1 229 ? 4.770 10.610 2.209 1.00 72.38 229 GLU A CA 1
ATOM 1808 C C . GLU A 1 229 ? 6.298 10.799 2.417 1.00 72.38 229 GLU A C 1
ATOM 1810 O O . GLU A 1 229 ? 7.045 9.825 2.606 1.00 72.38 229 GLU A O 1
ATOM 1815 N N . TRP A 1 230 ? 6.786 12.030 2.267 1.00 67.69 230 TRP A N 1
ATOM 1816 C CA . TRP A 1 230 ? 8.212 12.350 2.175 1.00 67.69 230 TRP A CA 1
ATOM 1817 C C . TRP A 1 230 ? 8.923 12.466 3.534 1.00 67.69 230 TRP A C 1
ATOM 1819 O O . TRP A 1 230 ? 10.149 12.370 3.570 1.00 67.69 230 TRP A O 1
ATOM 1829 N N . GLU A 1 231 ? 8.205 12.571 4.658 1.00 66.19 231 GLU A N 1
ATOM 1830 C CA . GLU A 1 231 ? 8.793 12.634 6.010 1.00 66.19 231 GLU A CA 1
ATOM 1831 C C . GLU A 1 231 ? 9.179 11.233 6.543 1.00 66.19 231 GLU A C 1
ATOM 1833 O O . GLU A 1 231 ? 8.725 10.772 7.593 1.00 66.19 231 GLU A O 1
ATOM 1838 N N . GLY A 1 232 ? 10.018 10.511 5.791 1.00 61.09 232 GLY A N 1
ATOM 1839 C CA . GLY A 1 232 ? 10.572 9.211 6.195 1.00 61.09 232 GLY A CA 1
ATOM 1840 C C . GLY A 1 232 ? 9.536 8.091 6.372 1.00 61.09 232 GLY A C 1
ATOM 1841 O O . GLY A 1 232 ? 9.807 7.122 7.089 1.00 61.09 232 GLY A O 1
ATOM 1842 N N . SER A 1 233 ? 8.346 8.214 5.762 1.00 72.94 233 SER A N 1
ATOM 1843 C CA . SER A 1 233 ? 7.256 7.239 5.908 1.00 72.94 233 SER A CA 1
ATOM 1844 C C . SER A 1 233 ? 7.713 5.824 5.572 1.00 72.94 233 SER A C 1
ATOM 1846 O O . SER A 1 233 ? 8.400 5.594 4.578 1.00 72.94 233 SER A O 1
ATOM 1848 N N . LYS A 1 234 ? 7.276 4.854 6.367 1.00 88.00 234 LYS A N 1
ATOM 1849 C CA . LYS A 1 234 ? 7.432 3.431 6.074 1.00 88.00 234 LYS A CA 1
ATOM 1850 C C . LYS A 1 234 ? 6.209 2.957 5.287 1.00 88.00 234 LYS A C 1
ATOM 1852 O O . LYS A 1 234 ? 5.138 3.557 5.383 1.00 88.00 234 LYS A O 1
ATOM 1857 N N . ASN A 1 235 ? 6.351 1.906 4.490 1.00 92.19 235 ASN A N 1
ATOM 1858 C CA . ASN A 1 235 ? 5.298 1.456 3.584 1.00 92.19 235 ASN A CA 1
ATOM 1859 C C . ASN A 1 235 ? 4.806 0.065 3.976 1.00 92.19 235 ASN A C 1
ATOM 1861 O O . ASN A 1 235 ? 5.608 -0.854 4.140 1.00 92.19 235 ASN A O 1
ATOM 1865 N N . LEU A 1 236 ? 3.487 -0.104 4.014 1.00 96.12 236 LEU A N 1
ATOM 1866 C CA . LEU A 1 236 ? 2.861 -1.413 3.845 1.00 96.12 236 LEU A CA 1
ATOM 1867 C C . LEU A 1 236 ? 2.439 -1.555 2.384 1.00 96.12 236 LEU A C 1
ATOM 1869 O O . LEU A 1 236 ? 2.021 -0.582 1.755 1.00 96.12 236 LEU A O 1
ATOM 1873 N N . ARG A 1 237 ? 2.579 -2.753 1.827 1.00 97.25 237 ARG A N 1
ATOM 1874 C CA . ARG A 1 237 ? 2.274 -3.055 0.427 1.00 97.25 237 ARG A CA 1
ATOM 1875 C C . ARG A 1 237 ? 1.339 -4.246 0.3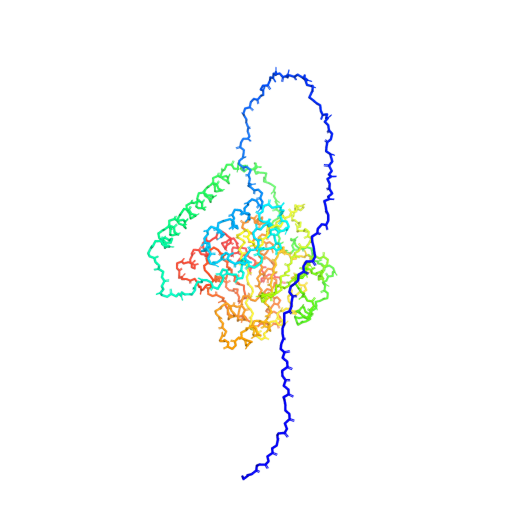26 1.00 97.25 237 ARG A C 1
ATOM 1877 O O . ARG A 1 237 ? 1.455 -5.184 1.113 1.00 97.25 237 ARG A O 1
ATOM 1884 N N . LEU A 1 238 ? 0.437 -4.204 -0.655 1.00 98.19 238 LEU A N 1
ATOM 1885 C CA . LEU A 1 238 ? -0.314 -5.383 -1.086 1.00 98.19 238 LEU A CA 1
ATOM 1886 C C . LEU A 1 238 ? 0.257 -5.863 -2.418 1.00 98.19 238 LEU A C 1
ATOM 1888 O O . LEU A 1 238 ? 0.395 -5.082 -3.362 1.00 98.19 238 LEU A O 1
ATOM 1892 N N . ASN A 1 239 ? 0.567 -7.151 -2.465 1.00 98.25 239 ASN A N 1
ATOM 1893 C CA . ASN A 1 239 ? 1.132 -7.846 -3.608 1.00 98.25 239 ASN A CA 1
ATOM 1894 C C . ASN A 1 239 ? 0.043 -8.751 -4.179 1.00 98.25 239 ASN A C 1
ATOM 1896 O O . ASN A 1 239 ? -0.277 -9.786 -3.592 1.00 98.25 239 ASN A O 1
ATOM 1900 N N . VAL A 1 240 ? -0.547 -8.355 -5.303 1.00 98.31 240 VAL A N 1
ATOM 1901 C CA . VAL A 1 240 ? -1.580 -9.133 -6.006 1.00 98.31 240 VAL A CA 1
ATOM 1902 C C . VAL A 1 240 ? -1.038 -9.635 -7.338 1.00 98.31 240 VAL A C 1
ATOM 1904 O O . VAL A 1 240 ? -0.093 -9.070 -7.881 1.00 98.31 240 VAL A O 1
ATOM 1907 N N . HIS A 1 241 ? -1.599 -10.710 -7.879 1.00 98.31 241 HIS A N 1
ATOM 1908 C CA . HIS A 1 241 ? -1.222 -11.165 -9.212 1.00 98.31 241 HIS A CA 1
ATOM 1909 C C . HIS A 1 241 ? -1.644 -10.123 -10.257 1.00 98.31 241 HIS A C 1
ATOM 1911 O O . HIS A 1 241 ? -2.744 -9.578 -10.174 1.00 98.31 241 HIS A O 1
ATOM 1917 N N . LYS A 1 242 ? -0.788 -9.846 -11.248 1.00 96.31 242 LYS A N 1
ATOM 1918 C CA . LYS A 1 242 ? -0.964 -8.718 -12.182 1.00 96.31 242 LYS A CA 1
ATOM 1919 C C . LYS A 1 242 ? -2.305 -8.733 -12.929 1.00 96.31 242 LYS A C 1
ATOM 1921 O O . LYS A 1 242 ? -3.024 -7.739 -12.897 1.00 96.31 242 LYS A O 1
ATOM 1926 N N . ASP A 1 243 ? -2.700 -9.877 -13.488 1.00 96.94 243 ASP A N 1
ATOM 1927 C CA . ASP A 1 243 ? -4.012 -10.059 -14.137 1.00 96.94 243 ASP A CA 1
ATOM 1928 C C . ASP A 1 243 ? -5.224 -10.037 -13.174 1.00 96.94 243 ASP A C 1
ATOM 1930 O O . ASP A 1 243 ? -6.358 -9.946 -13.637 1.00 96.94 243 ASP A O 1
ATOM 1934 N N . ASP A 1 244 ? -5.019 -10.055 -11.850 1.00 97.69 244 ASP A N 1
ATOM 1935 C CA . ASP A 1 244 ? -6.094 -9.942 -10.853 1.00 97.69 244 ASP A CA 1
ATOM 1936 C C . ASP A 1 244 ? -6.243 -8.513 -10.281 1.00 97.69 244 ASP A C 1
ATOM 1938 O O . ASP A 1 244 ? -7.036 -8.318 -9.360 1.00 97.69 244 ASP A O 1
ATOM 1942 N N . LEU A 1 245 ? -5.521 -7.493 -10.771 1.00 95.62 245 LEU A N 1
ATOM 1943 C CA . LEU A 1 245 ? -5.515 -6.166 -10.127 1.00 95.62 245 LEU A CA 1
ATOM 1944 C C . LEU A 1 245 ? -6.890 -5.466 -10.120 1.00 95.62 245 LEU A C 1
ATOM 1946 O O . LEU A 1 245 ? -7.278 -4.908 -9.093 1.00 95.62 245 LEU A O 1
ATOM 1950 N N . GLU A 1 246 ? -7.671 -5.540 -11.204 1.00 95.06 246 GLU A N 1
ATOM 1951 C CA . GLU A 1 246 ? -9.049 -5.015 -11.202 1.00 95.06 246 GLU A CA 1
ATOM 1952 C C . GLU A 1 246 ? -9.940 -5.785 -10.214 1.00 95.06 246 GLU A C 1
ATOM 1954 O O . GLU A 1 246 ? -10.705 -5.188 -9.457 1.00 95.06 246 GLU A O 1
ATOM 1959 N N . LYS A 1 247 ? -9.792 -7.112 -10.155 1.00 96.81 247 LYS A N 1
ATOM 1960 C CA . LYS A 1 247 ? -10.507 -7.974 -9.207 1.00 96.81 247 LYS A CA 1
ATOM 1961 C C . LYS A 1 247 ? -10.150 -7.629 -7.754 1.00 96.81 247 LYS A C 1
ATOM 1963 O O . LYS A 1 247 ? -11.034 -7.568 -6.901 1.00 96.81 247 LYS A O 1
ATOM 1968 N N . ALA A 1 248 ? -8.874 -7.356 -7.486 1.00 97.81 248 ALA A N 1
ATOM 1969 C CA . ALA A 1 248 ? -8.373 -6.908 -6.195 1.00 97.81 248 ALA A CA 1
ATOM 1970 C C . ALA A 1 248 ? -8.948 -5.543 -5.806 1.00 97.81 248 ALA A C 1
ATOM 1972 O O . ALA A 1 248 ? -9.483 -5.401 -4.706 1.00 97.81 248 ALA A O 1
ATOM 1973 N N . TRP A 1 249 ? -8.903 -4.565 -6.716 1.00 96.88 249 TRP A N 1
ATOM 1974 C CA . TRP A 1 249 ? -9.520 -3.254 -6.516 1.00 96.88 249 TRP A CA 1
ATOM 1975 C C . TRP A 1 249 ? -11.017 -3.383 -6.220 1.00 96.88 249 TRP A C 1
ATOM 1977 O O . TRP A 1 249 ? -11.482 -2.851 -5.217 1.00 96.88 249 TRP A O 1
ATOM 1987 N N . ASN A 1 250 ? -11.767 -4.156 -7.003 1.00 94.38 250 ASN A N 1
ATOM 1988 C CA . ASN A 1 250 ? -13.204 -4.346 -6.789 1.00 94.38 250 ASN A CA 1
ATOM 1989 C C . ASN A 1 250 ? -13.518 -5.013 -5.429 1.00 94.38 250 ASN A C 1
ATOM 1991 O O . ASN A 1 250 ? -14.551 -4.718 -4.835 1.00 94.38 250 ASN A O 1
ATOM 1995 N N . ALA A 1 251 ? -12.617 -5.841 -4.882 1.00 96.00 251 ALA A N 1
ATOM 1996 C CA . ALA A 1 251 ? -12.764 -6.421 -3.543 1.00 96.00 251 ALA A CA 1
ATOM 1997 C C . ALA A 1 251 ? -12.450 -5.430 -2.397 1.00 96.00 251 ALA A C 1
ATOM 1999 O O . ALA A 1 251 ? -13.145 -5.423 -1.373 1.00 96.00 251 ALA A O 1
ATOM 2000 N N . VAL A 1 252 ? -11.406 -4.598 -2.534 1.00 96.56 252 VAL A N 1
ATOM 2001 C CA . VAL A 1 252 ? -10.896 -3.751 -1.431 1.00 96.56 252 VAL A CA 1
ATOM 2002 C C . VAL A 1 252 ? -11.298 -2.276 -1.496 1.00 96.56 252 VAL A C 1
ATOM 2004 O O . VAL A 1 252 ? -11.258 -1.602 -0.468 1.00 96.56 252 VAL A O 1
ATOM 2007 N N . SER A 1 253 ? -11.703 -1.770 -2.661 1.00 95.25 253 SER A N 1
ATOM 2008 C CA . SER A 1 253 ? -12.056 -0.361 -2.921 1.00 95.25 253 SER A CA 1
ATOM 2009 C C . SER A 1 253 ? -13.045 0.207 -1.903 1.00 95.25 253 SER A C 1
ATOM 2011 O O . SER A 1 253 ? -12.786 1.247 -1.302 1.00 95.25 253 SER A O 1
ATOM 2013 N N . SER A 1 254 ? -14.134 -0.511 -1.622 1.00 93.12 254 SER A N 1
ATOM 2014 C CA . SER A 1 254 ? -15.163 -0.058 -0.678 1.00 93.12 254 SER A CA 1
ATOM 2015 C C . SER A 1 254 ? -14.703 -0.006 0.790 1.00 93.12 254 SER A C 1
ATOM 2017 O O . SER A 1 254 ? -15.373 0.605 1.621 1.00 93.12 254 SER A O 1
A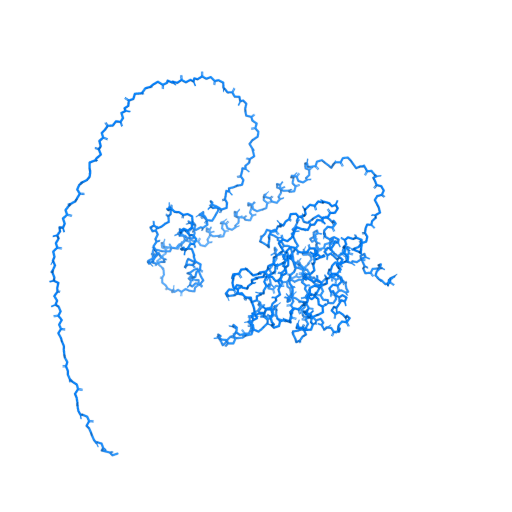TOM 2019 N N . LEU A 1 255 ? -13.558 -0.625 1.116 1.00 93.88 255 LEU A N 1
ATOM 2020 C CA . LEU A 1 255 ? -12.886 -0.521 2.415 1.00 93.88 255 LEU A CA 1
ATOM 2021 C C . LEU A 1 255 ? -11.806 0.569 2.394 1.00 93.88 255 LEU A C 1
ATOM 2023 O O . LEU A 1 255 ? -11.794 1.429 3.271 1.00 93.88 255 LEU A O 1
ATOM 2027 N N . ILE A 1 256 ? -10.935 0.584 1.380 1.00 95.62 256 ILE A N 1
ATOM 2028 C CA . ILE A 1 256 ? -9.824 1.547 1.260 1.00 95.62 256 ILE A CA 1
ATOM 2029 C C . ILE A 1 256 ? -10.302 2.989 0.993 1.00 95.62 256 ILE A C 1
ATOM 2031 O O . ILE A 1 256 ? -9.597 3.936 1.322 1.00 95.62 256 ILE A O 1
ATOM 2035 N N . LEU A 1 257 ? -11.519 3.173 0.472 1.00 94.06 257 LEU A N 1
ATOM 2036 C CA . LEU A 1 257 ? -12.175 4.480 0.309 1.00 94.06 257 LEU A CA 1
ATOM 2037 C C . LEU A 1 257 ? -13.165 4.819 1.437 1.00 94.06 257 LEU A C 1
ATOM 2039 O O . LEU A 1 257 ? -13.840 5.847 1.370 1.00 94.06 257 LEU A O 1
ATOM 2043 N N . SER A 1 258 ? -13.287 3.963 2.456 1.00 92.00 258 SER A N 1
ATOM 2044 C CA . SER A 1 258 ? -14.170 4.212 3.600 1.00 92.00 258 SER A CA 1
ATOM 2045 C C . SER A 1 258 ? -13.554 5.197 4.596 1.00 92.00 258 SER A C 1
ATOM 2047 O O . SER A 1 258 ? -12.333 5.283 4.748 1.00 92.00 258 SER A O 1
ATOM 2049 N N . SER A 1 259 ? -14.406 5.864 5.378 1.00 90.31 259 SER A N 1
ATOM 2050 C CA . SER A 1 259 ? -13.969 6.696 6.504 1.00 90.31 259 SER A CA 1
ATOM 2051 C C . SER A 1 259 ? -13.214 5.910 7.587 1.00 90.31 259 SER A C 1
ATOM 2053 O O . SER A 1 259 ? -12.496 6.527 8.376 1.00 90.31 259 SER A O 1
ATOM 2055 N N . GLU A 1 260 ? -13.340 4.577 7.615 1.00 89.00 260 GLU A N 1
ATOM 2056 C CA . GLU A 1 260 ? -12.612 3.673 8.518 1.00 89.00 260 GLU A CA 1
ATOM 2057 C C . GLU A 1 260 ? -11.131 3.505 8.133 1.00 89.00 260 GLU A C 1
ATOM 2059 O O . GLU A 1 260 ? -10.356 3.035 8.956 1.00 89.00 260 GLU A O 1
ATOM 2064 N N . ASN A 1 261 ? -10.697 3.898 6.927 1.00 93.75 261 ASN A N 1
ATOM 2065 C CA . ASN A 1 261 ? -9.308 3.717 6.496 1.00 93.75 261 ASN A CA 1
ATOM 2066 C C . ASN A 1 261 ? -8.310 4.512 7.383 1.00 93.75 261 ASN A C 1
ATOM 2068 O O . ASN A 1 261 ? -8.298 5.744 7.331 1.00 93.75 261 ASN A O 1
ATOM 2072 N N . PRO A 1 262 ? -7.425 3.852 8.163 1.00 93.81 262 PRO A N 1
ATOM 2073 C CA . PRO A 1 262 ? -6.489 4.518 9.069 1.00 93.81 262 PRO A CA 1
ATOM 2074 C C . PRO A 1 262 ? -5.263 5.124 8.356 1.00 93.81 262 PRO A C 1
ATOM 2076 O O . PRO A 1 262 ? -4.363 5.639 9.020 1.00 93.81 262 PRO A O 1
ATOM 2079 N N . PHE A 1 263 ? -5.183 5.047 7.025 1.00 94.31 263 PHE A N 1
ATOM 2080 C CA . PHE A 1 263 ? -4.105 5.613 6.218 1.00 94.31 263 PHE A CA 1
ATOM 2081 C C . PHE A 1 263 ? -4.530 6.962 5.609 1.00 94.31 263 PHE A C 1
ATOM 2083 O O . PHE A 1 263 ? -5.463 7.026 4.803 1.00 94.31 263 PHE A O 1
ATOM 2090 N N . HIS A 1 264 ? -3.827 8.045 5.973 1.00 94.06 264 HIS A N 1
ATOM 2091 C CA . HIS A 1 264 ? -4.021 9.369 5.361 1.00 94.06 264 HIS A CA 1
ATOM 2092 C C . HIS A 1 264 ? -3.620 9.391 3.884 1.00 94.06 264 HIS A C 1
ATOM 2094 O O . HIS A 1 264 ? -4.273 10.055 3.091 1.00 94.06 264 HIS A O 1
ATOM 2100 N N . GLU A 1 265 ? -2.569 8.662 3.504 1.00 95.25 265 GLU A N 1
ATOM 2101 C CA . GLU A 1 265 ? -2.122 8.558 2.115 1.00 95.25 265 GLU A CA 1
ATOM 2102 C C . GLU A 1 265 ? -1.941 7.096 1.703 1.00 95.25 265 GLU A C 1
ATOM 2104 O O . GLU A 1 265 ? -1.407 6.266 2.450 1.00 95.25 265 GLU A O 1
ATOM 2109 N N . PHE A 1 266 ? -2.347 6.791 0.474 1.00 97.00 266 PHE A N 1
ATOM 2110 C CA . PHE A 1 266 ? -2.001 5.554 -0.218 1.00 97.00 266 PHE A CA 1
ATOM 2111 C C . PHE A 1 266 ? -1.941 5.777 -1.731 1.00 97.00 266 PHE A C 1
ATOM 2113 O O . PHE A 1 266 ? -2.367 6.814 -2.237 1.00 97.00 266 PHE A O 1
ATOM 2120 N N . LYS A 1 267 ? -1.417 4.805 -2.480 1.00 96.88 267 LYS A N 1
ATOM 2121 C CA . LYS A 1 267 ? -1.455 4.831 -3.946 1.00 96.88 267 LYS A CA 1
ATOM 2122 C C . LYS A 1 267 ? -1.599 3.452 -4.572 1.00 96.88 267 LYS A C 1
ATOM 2124 O O . LYS A 1 267 ? -1.255 2.448 -3.944 1.00 96.88 267 LYS A O 1
ATOM 2129 N N . VAL A 1 268 ? -2.102 3.430 -5.806 1.00 97.44 268 VAL A N 1
ATOM 2130 C CA . VAL A 1 268 ? -2.333 2.220 -6.610 1.00 97.44 268 VAL A CA 1
ATOM 2131 C C . VAL A 1 268 ? -1.683 2.381 -7.987 1.00 97.44 268 VAL A C 1
ATOM 2133 O O . VAL A 1 268 ? -1.838 3.435 -8.604 1.00 97.44 268 VAL A O 1
ATOM 2136 N N . THR A 1 269 ? -0.953 1.367 -8.467 1.00 97.00 269 THR A N 1
ATOM 2137 C CA . THR A 1 269 ? -0.341 1.359 -9.811 1.00 97.00 269 THR A CA 1
ATOM 2138 C C . THR A 1 269 ? -1.397 1.439 -10.917 1.00 97.00 269 THR A C 1
ATOM 2140 O O . THR A 1 269 ? -2.384 0.704 -10.885 1.00 97.00 269 THR A O 1
ATOM 2143 N N . ASP A 1 270 ? -1.136 2.266 -11.928 1.00 95.19 270 ASP A N 1
ATOM 2144 C CA . ASP A 1 270 ? -1.738 2.238 -13.265 1.00 95.19 270 ASP A CA 1
ATOM 2145 C C . ASP A 1 270 ? -0.940 1.259 -14.147 1.00 95.19 270 ASP A C 1
ATOM 2147 O O . ASP A 1 270 ? 0.075 1.626 -14.750 1.00 95.19 270 ASP A O 1
ATOM 2151 N N . ILE A 1 271 ? -1.345 -0.014 -14.189 1.00 93.62 271 ILE A N 1
ATOM 2152 C CA . ILE A 1 271 ? -0.598 -1.038 -14.938 1.00 93.62 271 ILE A CA 1
ATOM 2153 C C . ILE A 1 271 ? -0.628 -0.762 -16.454 1.00 93.62 271 ILE A C 1
ATOM 2155 O O . ILE A 1 271 ? 0.374 -1.001 -17.135 1.00 93.62 271 ILE A O 1
ATOM 2159 N N . GLU A 1 272 ? -1.716 -0.194 -16.990 1.00 92.12 272 GLU A N 1
ATOM 2160 C CA . GLU A 1 272 ? -1.793 0.182 -18.408 1.00 92.12 272 GLU A CA 1
ATOM 2161 C C . GLU A 1 272 ? -0.775 1.282 -18.752 1.00 92.12 272 GLU A C 1
ATOM 2163 O O . GLU A 1 272 ? -0.126 1.214 -19.799 1.00 92.12 272 GLU A O 1
ATOM 2168 N N . LYS A 1 273 ? -0.570 2.268 -17.868 1.00 92.12 273 LYS A N 1
ATOM 2169 C CA . LYS A 1 273 ? 0.454 3.312 -18.029 1.00 92.12 273 LYS A CA 1
ATOM 2170 C C . LYS A 1 273 ? 1.873 2.779 -17.856 1.00 92.12 273 LYS A C 1
ATOM 2172 O O . LYS A 1 273 ? 2.734 3.191 -18.630 1.00 92.12 273 LYS A O 1
ATOM 2177 N N . VAL A 1 274 ? 2.136 1.833 -16.944 1.00 92.94 274 VAL A N 1
ATOM 2178 C CA . VAL A 1 274 ? 3.467 1.185 -16.866 1.00 92.94 274 VAL A CA 1
ATOM 2179 C C . VAL A 1 274 ? 3.804 0.475 -18.181 1.00 92.94 274 VAL A C 1
ATOM 2181 O O . VAL A 1 274 ? 4.898 0.678 -18.711 1.00 92.94 274 VAL A O 1
ATOM 2184 N N . TYR A 1 275 ? 2.879 -0.313 -18.744 1.00 92.19 275 TYR A N 1
ATOM 2185 C CA . TYR A 1 275 ? 3.103 -0.971 -20.037 1.00 92.19 275 TYR A CA 1
ATOM 2186 C C . TYR A 1 275 ? 3.243 0.033 -21.187 1.00 92.19 275 TYR A C 1
ATOM 2188 O O . TYR A 1 275 ? 4.129 -0.122 -22.029 1.00 92.19 275 TYR A O 1
ATOM 2196 N N . ARG A 1 276 ? 2.407 1.079 -21.211 1.00 91.06 276 ARG A N 1
ATOM 2197 C CA . ARG A 1 276 ? 2.435 2.125 -22.241 1.00 91.06 276 ARG A CA 1
ATOM 2198 C C . ARG A 1 276 ? 3.771 2.871 -22.269 1.00 91.06 276 ARG A C 1
ATOM 2200 O O . ARG A 1 276 ? 4.401 2.898 -23.320 1.00 91.06 276 ARG A O 1
ATOM 2207 N N . MET A 1 277 ? 4.252 3.370 -21.127 1.00 87.56 277 MET A N 1
ATOM 2208 C CA . MET A 1 277 ? 5.501 4.147 -21.053 1.00 87.56 277 MET A CA 1
ATOM 2209 C C . MET A 1 277 ? 6.749 3.356 -21.477 1.00 87.56 277 MET A C 1
ATOM 2211 O O . MET A 1 277 ? 7.691 3.953 -21.990 1.00 87.56 277 MET A O 1
ATOM 2215 N N . HIS A 1 278 ? 6.770 2.032 -21.290 1.00 86.50 278 HIS A N 1
ATOM 2216 C CA . HIS A 1 278 ? 7.860 1.185 -21.788 1.00 86.50 278 HIS A CA 1
ATOM 2217 C C . HIS A 1 278 ? 7.728 0.911 -23.291 1.00 86.50 278 HIS A C 1
ATOM 2219 O O . HIS A 1 278 ? 8.692 1.079 -24.037 1.00 86.50 278 HIS A O 1
ATOM 2225 N N . LYS A 1 279 ? 6.519 0.562 -23.752 1.00 87.56 279 LYS A N 1
ATOM 2226 C CA . LYS A 1 279 ? 6.240 0.272 -25.165 1.00 87.56 279 LYS A CA 1
ATOM 2227 C C . LYS A 1 279 ? 6.452 1.486 -26.076 1.00 87.56 279 LYS A C 1
ATOM 2229 O O . LYS A 1 279 ? 6.966 1.332 -27.175 1.00 87.56 279 LYS A O 1
ATOM 2234 N N . GLU A 1 280 ? 6.076 2.683 -25.633 1.00 85.44 280 GLU A N 1
ATOM 2235 C CA . GLU A 1 280 ? 6.266 3.936 -26.384 1.00 85.44 280 GLU A CA 1
ATOM 2236 C C . GLU A 1 280 ? 7.744 4.332 -26.537 1.00 85.44 280 GLU A C 1
ATOM 2238 O O . GLU A 1 280 ? 8.070 5.147 -27.397 1.00 85.44 280 GLU A O 1
ATOM 2243 N N . ARG A 1 281 ? 8.638 3.743 -25.732 1.00 83.38 281 ARG A N 1
ATOM 2244 C CA . ARG A 1 281 ? 10.094 3.951 -25.779 1.00 83.38 281 ARG A CA 1
ATOM 2245 C C . ARG A 1 281 ? 10.854 2.791 -26.440 1.00 83.38 281 ARG A C 1
ATOM 2247 O O . ARG A 1 281 ? 12.076 2.845 -26.496 1.00 83.38 281 ARG A O 1
ATOM 2254 N N . ASP A 1 282 ? 10.146 1.751 -26.893 1.00 82.31 282 ASP A N 1
ATOM 2255 C CA . ASP A 1 282 ? 10.694 0.471 -27.385 1.00 82.31 282 ASP A CA 1
ATOM 2256 C C . ASP A 1 282 ? 11.714 -0.184 -26.423 1.00 82.31 282 ASP A C 1
ATOM 2258 O O . ASP A 1 282 ? 12.692 -0.807 -26.829 1.00 82.31 282 ASP A O 1
ATOM 2262 N N . MET A 1 283 ? 11.493 -0.022 -25.111 1.00 81.69 283 MET A N 1
ATOM 2263 C CA . MET A 1 283 ? 12.361 -0.570 -24.063 1.00 81.69 283 MET A CA 1
ATOM 2264 C C . MET A 1 283 ? 11.770 -1.846 -23.461 1.00 81.69 283 MET A C 1
ATOM 2266 O O . MET A 1 283 ? 10.554 -1.965 -23.283 1.00 81.69 283 MET A O 1
ATOM 2270 N N . GLU A 1 284 ? 12.638 -2.772 -23.040 1.00 87.44 284 GLU A N 1
ATOM 2271 C CA . GLU A 1 284 ? 12.228 -3.821 -22.103 1.00 87.44 284 GLU A CA 1
ATOM 2272 C C . GLU A 1 284 ? 11.711 -3.178 -20.802 1.00 87.44 284 GLU A C 1
ATOM 2274 O O . GLU A 1 284 ? 12.156 -2.097 -20.412 1.00 87.44 284 GLU A O 1
ATOM 2279 N N . MET A 1 285 ? 10.775 -3.835 -20.110 1.00 87.31 285 MET A N 1
ATOM 2280 C CA . MET A 1 285 ? 10.297 -3.326 -18.827 1.00 87.31 285 MET A CA 1
ATOM 2281 C C . MET A 1 285 ? 11.436 -3.286 -17.805 1.00 87.31 285 MET A C 1
ATOM 2283 O O . MET A 1 285 ? 12.060 -4.318 -17.534 1.00 87.31 285 MET A O 1
ATOM 2287 N N . ASP A 1 286 ? 11.685 -2.112 -17.229 1.00 87.56 286 ASP A N 1
ATOM 2288 C CA . ASP A 1 286 ? 12.760 -1.920 -16.263 1.00 87.56 286 ASP A CA 1
ATOM 2289 C C . ASP A 1 286 ? 12.465 -2.601 -14.911 1.00 87.56 286 ASP A C 1
ATOM 2291 O O . ASP A 1 286 ? 11.417 -3.228 -14.694 1.00 87.56 286 ASP A O 1
ATOM 2295 N N . PHE A 1 287 ? 13.429 -2.513 -13.993 1.00 87.75 287 PHE A N 1
ATOM 2296 C CA . PHE A 1 287 ? 13.299 -3.093 -12.662 1.00 87.75 287 PHE A CA 1
ATOM 2297 C C . PHE A 1 287 ? 12.114 -2.507 -11.874 1.00 87.75 287 PHE A C 1
ATOM 2299 O O . PHE A 1 287 ? 11.336 -3.273 -11.306 1.00 87.75 287 PHE A O 1
ATOM 2306 N N . GLU A 1 288 ? 11.939 -1.180 -11.837 1.00 86.56 288 GLU A N 1
ATOM 2307 C CA . GLU A 1 288 ? 10.851 -0.558 -11.072 1.00 86.56 288 GLU A CA 1
ATOM 2308 C C . GLU A 1 288 ? 9.487 -0.908 -11.684 1.00 86.56 288 GLU A C 1
ATOM 2310 O O . GLU A 1 288 ? 8.564 -1.222 -10.933 1.00 86.56 288 GLU A O 1
ATOM 2315 N N . GLY A 1 289 ? 9.374 -0.938 -13.016 1.00 89.94 289 GLY A N 1
ATOM 2316 C CA . GLY A 1 289 ? 8.190 -1.343 -13.772 1.00 89.94 289 GLY A CA 1
ATOM 2317 C C . GLY A 1 289 ? 7.759 -2.777 -13.466 1.00 89.94 289 GLY A C 1
ATOM 2318 O O . GLY A 1 289 ? 6.598 -3.008 -13.115 1.00 89.94 289 GLY A O 1
ATOM 2319 N N . LYS A 1 290 ? 8.693 -3.737 -13.500 1.00 90.44 290 LYS A N 1
ATOM 2320 C CA . LYS A 1 290 ? 8.441 -5.123 -13.057 1.00 90.44 290 LYS A CA 1
ATOM 2321 C C . LYS A 1 290 ? 8.004 -5.142 -11.586 1.00 90.44 290 LYS A C 1
ATOM 2323 O O . LYS A 1 290 ? 6.943 -5.671 -11.252 1.00 90.44 290 LYS A O 1
ATOM 2328 N N . ARG A 1 291 ? 8.747 -4.452 -10.713 1.00 92.50 291 ARG A N 1
ATOM 2329 C CA . ARG A 1 291 ? 8.509 -4.381 -9.259 1.00 92.50 291 ARG A CA 1
ATOM 2330 C C . ARG A 1 291 ? 7.182 -3.706 -8.856 1.00 92.50 291 ARG A C 1
ATOM 2332 O O . ARG A 1 291 ? 6.799 -3.828 -7.693 1.00 92.50 291 ARG A O 1
ATOM 2339 N N . VAL A 1 292 ? 6.502 -2.964 -9.739 1.00 93.31 292 VAL A N 1
ATOM 2340 C CA . VAL A 1 292 ? 5.180 -2.341 -9.467 1.00 93.31 292 VAL A CA 1
ATOM 2341 C C . VAL A 1 292 ? 4.024 -2.938 -10.269 1.00 93.31 292 VAL A C 1
ATOM 2343 O O . VAL A 1 292 ? 2.879 -2.546 -10.039 1.00 93.31 292 VAL A O 1
ATOM 2346 N N . THR A 1 293 ? 4.300 -3.852 -11.204 1.00 95.88 293 THR A N 1
ATOM 2347 C CA . THR A 1 293 ? 3.276 -4.581 -11.972 1.00 95.88 293 THR A CA 1
ATOM 2348 C C . THR A 1 293 ? 3.080 -5.995 -11.441 1.00 95.88 293 THR A C 1
ATOM 2350 O O . THR A 1 293 ? 1.938 -6.422 -11.298 1.00 95.88 293 THR A O 1
ATOM 2353 N N . GLU A 1 294 ? 4.154 -6.707 -11.087 1.00 96.62 294 GLU A N 1
ATOM 2354 C CA . GLU A 1 294 ? 4.092 -8.094 -10.592 1.00 96.62 294 GLU A CA 1
ATOM 2355 C C . GLU A 1 294 ? 3.810 -8.194 -9.083 1.00 96.62 294 GLU A C 1
ATOM 2357 O O . GLU A 1 294 ? 3.336 -9.226 -8.606 1.00 96.62 294 GLU A O 1
ATOM 2362 N N . GLY A 1 295 ? 4.036 -7.103 -8.349 1.00 96.31 295 GLY A N 1
ATOM 2363 C CA . GLY A 1 295 ? 3.701 -6.943 -6.937 1.00 96.31 295 GLY A CA 1
ATOM 2364 C C . GLY A 1 295 ? 3.711 -5.480 -6.506 1.00 96.31 295 GLY A C 1
ATOM 2365 O O . GLY A 1 295 ? 3.812 -4.575 -7.334 1.00 96.31 295 GLY A O 1
ATOM 2366 N N . GLY A 1 296 ? 3.586 -5.243 -5.198 1.00 96.31 296 GLY A N 1
ATOM 2367 C CA . GLY A 1 296 ? 3.632 -3.916 -4.579 1.00 96.31 296 GLY A CA 1
ATOM 2368 C C . GLY A 1 296 ? 2.626 -2.892 -5.118 1.00 96.31 296 GLY A C 1
ATOM 2369 O O . GLY A 1 296 ? 2.849 -1.693 -4.920 1.00 96.31 296 GLY A O 1
ATOM 2370 N N . GLN A 1 297 ? 1.566 -3.336 -5.810 1.00 97.88 297 GLN A N 1
ATOM 2371 C CA . GLN A 1 297 ? 0.694 -2.473 -6.616 1.00 97.88 297 GLN A CA 1
ATOM 2372 C C . GLN A 1 297 ? -0.088 -1.477 -5.764 1.00 97.88 297 GLN A C 1
ATOM 2374 O O . GLN A 1 297 ? -0.355 -0.364 -6.205 1.00 97.88 297 GLN A O 1
ATOM 2379 N N . PHE A 1 298 ? -0.429 -1.866 -4.536 1.00 98.19 298 PHE A N 1
ATOM 2380 C CA . PHE A 1 298 ? -0.964 -0.966 -3.521 1.00 98.19 298 PHE A CA 1
ATOM 2381 C C . PHE A 1 298 ? 0.163 -0.612 -2.555 1.00 98.19 298 PHE A C 1
ATOM 2383 O O . PHE A 1 298 ? 0.843 -1.501 -2.043 1.00 98.19 298 PHE A O 1
ATOM 2390 N N . THR A 1 299 ? 0.339 0.674 -2.264 1.00 97.38 299 THR A N 1
ATOM 2391 C CA . THR A 1 299 ? 1.279 1.172 -1.252 1.00 97.38 299 THR A CA 1
ATOM 2392 C C . THR A 1 299 ? 0.521 2.055 -0.259 1.00 97.38 299 THR A C 1
ATOM 2394 O O . THR A 1 299 ? -0.073 3.052 -0.657 1.00 97.38 299 THR A O 1
ATOM 2397 N N . LEU A 1 300 ? 0.549 1.685 1.022 1.00 96.94 300 LEU A N 1
ATOM 2398 C CA . LEU A 1 300 ? -0.121 2.341 2.148 1.00 96.94 300 LEU A CA 1
ATOM 2399 C C . LEU A 1 300 ? 0.934 3.031 3.034 1.00 96.94 300 LEU A C 1
ATOM 2401 O O . LEU A 1 300 ? 1.895 2.378 3.462 1.00 96.94 300 LEU A O 1
ATOM 2405 N N . TYR A 1 301 ? 0.781 4.327 3.327 1.00 94.38 301 TYR A N 1
ATOM 2406 C CA . TYR A 1 301 ? 1.833 5.107 3.993 1.00 94.38 301 TYR A CA 1
ATOM 2407 C C . TYR A 1 301 ? 1.696 5.163 5.526 1.00 94.38 301 TYR A C 1
ATOM 2409 O O . TYR A 1 301 ? 0.669 5.534 6.097 1.00 94.38 301 TYR A O 1
ATOM 2417 N N . THR A 1 302 ? 2.776 4.785 6.211 1.00 91.19 302 THR A N 1
ATOM 2418 C CA . THR A 1 302 ? 2.865 4.630 7.672 1.00 91.19 302 THR A CA 1
ATOM 2419 C C . THR A 1 302 ? 3.964 5.551 8.216 1.00 91.19 302 THR A C 1
ATOM 2421 O O . THR A 1 302 ? 5.144 5.188 8.175 1.00 91.19 302 THR A O 1
ATOM 2424 N N . PRO A 1 303 ? 3.631 6.772 8.669 1.00 85.75 303 PRO A N 1
ATOM 2425 C CA . PRO A 1 303 ? 4.586 7.678 9.299 1.00 85.75 303 PRO A CA 1
ATOM 2426 C C . PRO A 1 303 ? 5.376 7.029 10.451 1.00 85.75 303 PRO A C 1
ATOM 2428 O O . PRO A 1 303 ? 4.809 6.286 11.253 1.00 85.75 303 PRO A O 1
ATOM 2431 N N . PRO A 1 304 ? 6.676 7.344 10.617 1.00 75.25 304 PRO A N 1
ATOM 2432 C CA . PRO A 1 304 ? 7.506 6.792 11.696 1.00 75.25 304 PRO A CA 1
ATOM 2433 C C . PRO A 1 304 ? 7.141 7.319 13.102 1.00 75.25 304 PRO A C 1
ATOM 2435 O O . PRO A 1 304 ? 7.799 6.964 14.081 1.00 75.25 304 PRO A O 1
ATOM 2438 N N . ALA A 1 305 ? 6.123 8.180 13.197 1.00 75.75 305 ALA A N 1
ATOM 2439 C CA . ALA A 1 305 ? 5.613 8.799 14.419 1.00 75.75 305 ALA A CA 1
ATOM 2440 C C . ALA A 1 305 ? 4.119 8.489 14.681 1.00 75.75 305 ALA A C 1
ATOM 2442 O O . ALA A 1 305 ? 3.497 9.167 15.494 1.00 75.75 305 ALA A O 1
ATOM 2443 N N . ASP A 1 306 ? 3.541 7.490 13.999 1.00 82.00 306 ASP A N 1
ATOM 2444 C CA . ASP A 1 306 ? 2.174 7.017 14.267 1.00 82.00 306 ASP A CA 1
ATOM 2445 C C . ASP A 1 306 ? 1.990 6.604 15.744 1.00 82.00 306 ASP A C 1
ATOM 2447 O O . ASP A 1 306 ? 2.838 5.922 16.328 1.00 82.00 306 ASP A O 1
ATOM 2451 N N . HIS A 1 307 ? 0.842 6.954 16.336 1.00 84.00 307 HIS A N 1
ATOM 2452 C CA . HIS A 1 307 ? 0.471 6.512 17.684 1.00 84.00 307 HIS A CA 1
ATOM 2453 C C . HIS A 1 307 ? 0.337 4.970 17.748 1.00 84.00 307 HIS A C 1
ATOM 2455 O O . HIS A 1 307 ? -0.151 4.375 16.782 1.00 84.00 307 HIS A O 1
ATOM 2461 N N . PRO A 1 308 ? 0.682 4.281 18.857 1.00 85.25 308 PRO A N 1
ATOM 2462 C CA . PRO A 1 308 ? 0.594 2.818 18.936 1.00 85.25 308 PRO A CA 1
ATOM 2463 C C . PRO A 1 308 ? -0.795 2.242 18.619 1.00 85.25 308 PRO A C 1
ATOM 2465 O O . PRO A 1 308 ? -0.893 1.234 17.920 1.00 85.25 308 PRO A O 1
ATOM 2468 N N . ASP A 1 309 ? -1.878 2.905 19.042 1.00 85.88 309 ASP A N 1
ATOM 2469 C CA . ASP A 1 309 ? -3.239 2.501 18.654 1.00 85.88 309 ASP A CA 1
ATOM 2470 C C . ASP A 1 309 ? -3.510 2.700 17.154 1.00 85.88 309 ASP A C 1
ATOM 2472 O O . ASP A 1 309 ? -4.276 1.937 16.571 1.00 85.88 309 ASP A O 1
ATOM 2476 N N . LEU A 1 310 ? -2.888 3.696 16.507 1.00 88.31 310 LEU A N 1
ATOM 2477 C CA . LEU A 1 310 ? -3.026 3.921 15.065 1.00 88.31 310 LEU A CA 1
ATOM 2478 C C . LEU A 1 310 ? -2.276 2.836 14.285 1.00 88.31 310 LEU A C 1
ATOM 2480 O O . LEU A 1 310 ? -2.770 2.372 13.263 1.00 88.31 310 LEU A O 1
ATOM 2484 N N . LEU A 1 311 ? -1.141 2.354 14.800 1.00 89.19 311 LEU A N 1
ATOM 2485 C CA . LEU A 1 311 ? -0.463 1.173 14.262 1.00 89.19 311 LEU A CA 1
ATOM 2486 C C . LEU A 1 311 ? -1.292 -0.104 14.452 1.00 89.19 311 LEU A C 1
ATOM 2488 O O . LEU A 1 311 ? -1.396 -0.896 13.517 1.00 89.19 311 LEU A O 1
ATOM 2492 N N . LYS A 1 312 ? -1.953 -0.277 15.604 1.00 90.06 312 LYS A N 1
ATOM 2493 C CA . LYS A 1 312 ? -2.905 -1.379 15.840 1.00 90.06 312 LYS A CA 1
ATOM 2494 C C . LYS A 1 312 ? -4.116 -1.305 14.898 1.00 90.06 312 LYS A C 1
ATOM 2496 O O . LYS A 1 312 ? -4.541 -2.324 14.353 1.00 90.06 312 LYS A O 1
ATOM 2501 N N . ALA A 1 313 ? -4.633 -0.101 14.654 1.00 91.06 313 ALA A N 1
ATOM 2502 C CA . ALA A 1 313 ? -5.691 0.165 13.685 1.00 91.06 313 ALA A CA 1
ATOM 2503 C C . ALA A 1 313 ? -5.233 -0.171 12.251 1.00 91.06 313 ALA A C 1
ATOM 2505 O O . ALA A 1 313 ? -5.912 -0.921 11.552 1.00 91.06 313 ALA A O 1
ATOM 2506 N N . LYS A 1 314 ? -4.043 0.292 11.835 1.00 94.12 314 LYS A N 1
ATOM 2507 C CA . LYS A 1 314 ? -3.419 -0.032 10.538 1.00 94.12 314 LYS A CA 1
ATOM 2508 C C . LYS A 1 314 ? -3.203 -1.540 10.363 1.00 94.12 314 LYS A C 1
ATOM 2510 O O . LYS A 1 314 ? -3.563 -2.063 9.311 1.00 94.12 314 LYS A O 1
ATOM 2515 N N . ALA A 1 315 ? -2.731 -2.249 11.393 1.00 93.69 315 ALA A N 1
ATOM 2516 C CA . ALA A 1 315 ? -2.611 -3.711 11.403 1.00 93.69 315 ALA A CA 1
ATOM 2517 C C . ALA A 1 315 ? -3.971 -4.402 11.189 1.00 93.69 315 ALA A C 1
ATOM 2519 O O . ALA A 1 315 ? -4.124 -5.225 10.286 1.00 93.69 315 ALA A O 1
ATOM 2520 N N . GLY A 1 316 ? -4.991 -4.018 11.964 1.00 92.56 316 GLY A N 1
ATOM 2521 C CA . GLY A 1 316 ? -6.353 -4.543 11.822 1.00 92.56 316 GLY A CA 1
ATOM 2522 C C . GLY A 1 316 ? -7.007 -4.226 10.477 1.00 92.56 316 GLY A C 1
ATOM 2523 O O . GLY A 1 316 ? -7.833 -4.999 9.993 1.00 92.56 316 GLY A O 1
ATOM 2524 N N . PHE A 1 317 ? -6.624 -3.121 9.843 1.00 94.94 317 PHE A N 1
ATOM 2525 C CA . PHE A 1 317 ? -7.104 -2.751 8.519 1.00 94.94 317 PHE A CA 1
ATOM 2526 C C . PHE A 1 317 ? -6.440 -3.573 7.407 1.00 94.94 317 PHE A C 1
ATOM 2528 O O . PHE A 1 317 ? -7.145 -4.109 6.555 1.00 94.94 317 PHE A O 1
ATOM 2535 N N . VAL A 1 318 ? -5.113 -3.769 7.430 1.00 95.75 318 VAL A N 1
ATOM 2536 C CA . VAL A 1 318 ? -4.449 -4.605 6.407 1.00 95.75 318 VAL A CA 1
ATOM 2537 C C . VAL A 1 318 ? -4.848 -6.078 6.492 1.00 95.75 318 VAL A C 1
ATOM 2539 O O . VAL A 1 318 ? -4.993 -6.715 5.450 1.00 95.75 318 VAL A O 1
ATOM 2542 N N . MET A 1 319 ? -5.151 -6.595 7.688 1.00 94.50 319 MET A N 1
ATOM 2543 C CA . MET A 1 319 ? -5.736 -7.935 7.836 1.00 94.50 319 MET A CA 1
ATOM 2544 C C . MET A 1 319 ? -7.124 -8.044 7.182 1.00 94.50 319 MET A C 1
ATOM 2546 O O . MET A 1 319 ? -7.405 -9.039 6.518 1.00 94.50 319 MET A O 1
ATOM 2550 N N . GLN A 1 320 ? -7.968 -7.008 7.280 1.00 94.50 320 GLN A N 1
ATOM 2551 C CA . GLN A 1 320 ? -9.257 -6.964 6.573 1.00 94.50 320 GLN A CA 1
ATOM 2552 C C . GLN A 1 320 ? -9.097 -6.851 5.049 1.00 94.50 320 GLN A C 1
ATOM 2554 O O . GLN A 1 320 ? -9.849 -7.491 4.312 1.00 94.50 320 GLN A O 1
ATOM 2559 N N . LEU A 1 321 ? -8.115 -6.079 4.563 1.00 96.25 321 LEU A N 1
ATOM 2560 C CA . LEU A 1 321 ? -7.784 -6.023 3.133 1.00 96.25 321 LEU A CA 1
ATOM 2561 C C . LEU A 1 321 ? -7.366 -7.415 2.629 1.00 96.25 321 LEU A C 1
ATOM 2563 O O . LEU A 1 321 ? -7.900 -7.882 1.626 1.00 96.25 321 LEU A O 1
ATOM 2567 N N . GLN A 1 322 ? -6.484 -8.114 3.353 1.00 95.31 322 GLN A N 1
ATOM 2568 C CA . GLN A 1 322 ? -6.072 -9.474 3.000 1.00 95.31 322 GLN A CA 1
ATOM 2569 C C . GLN A 1 322 ? -7.234 -10.477 3.030 1.00 95.31 322 GLN A C 1
ATOM 2571 O O . GLN A 1 322 ? -7.339 -11.289 2.111 1.00 95.31 322 GLN A O 1
ATOM 2576 N N . ALA A 1 323 ? -8.106 -10.423 4.043 1.00 94.25 323 ALA A N 1
ATOM 2577 C CA . ALA A 1 323 ? -9.288 -11.281 4.112 1.00 94.25 323 ALA A CA 1
ATOM 2578 C C . ALA A 1 323 ? -10.161 -11.108 2.857 1.00 94.25 323 ALA A C 1
ATOM 2580 O O . ALA A 1 323 ? -10.400 -12.075 2.143 1.00 94.25 323 ALA A O 1
ATOM 2581 N N . ARG A 1 324 ? -10.502 -9.865 2.489 1.00 96.06 324 ARG A N 1
ATOM 2582 C CA . ARG A 1 324 ? -11.284 -9.578 1.273 1.00 96.06 324 ARG A CA 1
ATOM 2583 C C . ARG A 1 324 ? -10.612 -10.050 -0.022 1.00 96.06 324 ARG A C 1
ATOM 2585 O O . ARG A 1 324 ? -11.307 -10.533 -0.912 1.00 96.06 324 ARG A O 1
ATOM 2592 N N . LEU A 1 325 ? -9.285 -9.933 -0.146 1.00 97.88 325 LEU A N 1
ATOM 2593 C CA . LEU A 1 325 ? -8.549 -10.455 -1.309 1.00 97.88 325 LEU A CA 1
ATOM 2594 C C . LEU A 1 325 ? -8.625 -11.990 -1.382 1.00 97.88 325 LEU A C 1
ATOM 2596 O O . LEU A 1 325 ? -8.879 -12.541 -2.454 1.00 97.88 325 LEU A O 1
ATOM 2600 N N . LYS A 1 326 ? -8.462 -12.673 -0.242 1.00 97.00 326 LYS A N 1
ATOM 2601 C CA . LYS A 1 326 ? -8.579 -14.134 -0.121 1.00 97.00 326 LYS A CA 1
ATOM 2602 C C . LYS A 1 326 ? -10.000 -14.617 -0.432 1.00 97.00 326 LYS A C 1
ATOM 2604 O O . LYS A 1 326 ? -10.153 -15.539 -1.228 1.00 97.00 326 LYS A O 1
ATOM 2609 N N . ASP A 1 327 ? -11.018 -13.967 0.127 1.00 96.69 327 ASP A N 1
ATOM 2610 C CA . ASP A 1 327 ? -12.433 -14.329 -0.034 1.00 96.69 327 ASP A CA 1
ATOM 2611 C C . ASP A 1 327 ? -12.928 -14.100 -1.471 1.00 96.69 327 ASP A C 1
ATOM 2613 O O . ASP A 1 327 ? -13.689 -14.901 -2.011 1.00 96.69 327 ASP A O 1
ATOM 2617 N N . ALA A 1 328 ? -12.433 -13.053 -2.142 1.00 97.44 328 ALA A N 1
ATOM 2618 C CA . ALA A 1 328 ? -12.646 -12.851 -3.574 1.00 97.44 328 ALA A CA 1
ATOM 2619 C C . ALA A 1 328 ? -11.884 -13.872 -4.450 1.00 97.44 328 ALA A C 1
ATOM 2621 O O . ALA A 1 328 ? -12.118 -13.951 -5.660 1.00 97.44 328 ALA A O 1
ATOM 2622 N N . GLY A 1 329 ? -10.947 -14.641 -3.887 1.00 98.12 329 GLY A N 1
ATOM 2623 C CA . GLY A 1 329 ? -10.068 -15.547 -4.624 1.00 98.12 329 GLY A CA 1
ATOM 2624 C C . GLY A 1 329 ? -9.098 -14.810 -5.551 1.00 98.12 329 GLY A C 1
ATOM 2625 O O . GLY A 1 329 ? -8.916 -15.217 -6.699 1.00 98.12 329 GLY A O 1
ATOM 2626 N N . VAL A 1 330 ? -8.551 -13.676 -5.112 1.00 98.56 330 VAL A N 1
ATOM 2627 C CA . VAL A 1 330 ? -7.417 -13.005 -5.769 1.00 98.56 330 VAL A CA 1
ATOM 2628 C C . VAL A 1 330 ? -6.157 -13.837 -5.521 1.00 98.56 330 VAL A C 1
ATOM 2630 O O . VAL A 1 330 ? -5.953 -14.342 -4.419 1.00 98.56 330 VAL A O 1
ATOM 2633 N N . ARG A 1 331 ? -5.298 -13.996 -6.528 1.00 98.50 331 ARG A N 1
ATOM 2634 C CA . ARG A 1 331 ? -3.993 -14.655 -6.376 1.00 98.50 331 ARG A CA 1
ATOM 2635 C C . ARG A 1 331 ? -2.968 -13.671 -5.780 1.00 98.50 331 ARG A C 1
ATOM 2637 O O . ARG A 1 331 ? -2.987 -12.494 -6.151 1.00 98.50 331 ARG A O 1
ATOM 2644 N N . PRO A 1 332 ? -2.059 -14.107 -4.890 1.00 98.38 332 PRO A N 1
ATOM 2645 C CA . PRO A 1 332 ? -0.965 -13.260 -4.417 1.00 98.38 332 PRO A CA 1
ATOM 2646 C C . PRO A 1 332 ? 0.022 -12.936 -5.550 1.00 98.38 332 PRO A C 1
ATOM 2648 O O . PRO A 1 332 ? 0.164 -13.698 -6.509 1.00 98.38 332 PRO A O 1
ATOM 2651 N N . GLY A 1 333 ? 0.682 -11.785 -5.437 1.00 98.12 333 GLY A N 1
ATOM 2652 C CA . GLY A 1 333 ? 1.713 -11.311 -6.365 1.00 98.12 333 GLY A CA 1
ATOM 2653 C C . GLY A 1 333 ? 3.136 -11.670 -5.936 1.00 98.12 333 GLY A C 1
ATOM 2654 O O . GLY A 1 333 ? 3.362 -12.299 -4.903 1.00 98.12 333 GLY A O 1
ATOM 2655 N N . VAL A 1 334 ? 4.114 -11.215 -6.717 1.00 97.31 334 VAL A N 1
ATOM 2656 C CA . VAL A 1 334 ? 5.542 -11.339 -6.401 1.00 97.31 334 VAL A CA 1
ATOM 2657 C C . VAL A 1 334 ? 5.919 -10.265 -5.381 1.00 97.31 334 VAL A C 1
ATOM 2659 O O . VAL A 1 334 ? 5.900 -9.081 -5.701 1.00 97.31 334 VAL A O 1
ATOM 2662 N N . MET A 1 335 ? 6.277 -10.641 -4.151 1.00 96.69 335 MET A N 1
ATOM 2663 C CA . MET A 1 335 ? 6.782 -9.666 -3.176 1.00 96.69 335 MET A CA 1
ATOM 2664 C C . MET A 1 335 ? 8.073 -9.004 -3.705 1.00 96.69 335 MET A C 1
ATOM 2666 O O . MET A 1 335 ? 9.010 -9.730 -4.038 1.00 96.69 335 MET A O 1
ATOM 2670 N N . PRO A 1 336 ? 8.173 -7.660 -3.735 1.00 96.25 336 PRO A N 1
ATOM 2671 C CA . PRO A 1 336 ? 9.395 -6.960 -4.115 1.00 96.25 336 PRO A CA 1
ATOM 2672 C C . PRO A 1 336 ? 10.623 -7.377 -3.298 1.00 96.25 336 PRO A C 1
ATOM 2674 O O . PRO A 1 336 ? 10.554 -7.522 -2.078 1.00 96.25 336 PRO A O 1
ATOM 2677 N N . ASP A 1 337 ? 11.793 -7.451 -3.933 1.00 95.31 337 ASP A N 1
ATOM 2678 C CA . ASP A 1 337 ? 13.035 -7.766 -3.218 1.00 95.31 337 ASP A CA 1
ATOM 2679 C C . ASP A 1 337 ? 13.440 -6.712 -2.180 1.00 95.31 337 ASP A C 1
ATOM 2681 O O . ASP A 1 337 ? 14.167 -7.034 -1.237 1.00 95.31 337 ASP A O 1
ATOM 2685 N N . SER A 1 338 ? 12.949 -5.476 -2.319 1.00 94.62 338 SER A N 1
ATOM 2686 C CA . SER A 1 338 ? 13.114 -4.388 -1.346 1.00 94.62 338 SER A CA 1
ATOM 2687 C C . SER A 1 338 ? 12.186 -4.462 -0.123 1.00 94.62 338 SER A C 1
ATOM 2689 O O . SER A 1 338 ? 12.260 -3.599 0.755 1.00 94.62 338 SER A O 1
ATOM 2691 N N . ASP A 1 339 ? 11.337 -5.487 -0.041 1.00 96.56 339 ASP A N 1
ATOM 2692 C CA . ASP A 1 339 ? 10.358 -5.688 1.024 1.00 96.56 339 ASP A CA 1
ATOM 2693 C C . ASP A 1 339 ? 10.707 -6.879 1.940 1.00 96.56 339 ASP A C 1
ATOM 2695 O O . ASP A 1 339 ? 11.523 -7.757 1.634 1.00 96.56 339 ASP A O 1
ATOM 2699 N N . VAL A 1 340 ? 10.033 -6.942 3.090 1.00 97.00 340 VAL A N 1
ATOM 2700 C CA . VAL A 1 340 ? 9.990 -8.114 3.970 1.00 97.00 340 VAL A CA 1
ATOM 2701 C C . VAL A 1 340 ? 8.548 -8.574 4.180 1.00 97.00 340 VAL A C 1
ATOM 2703 O O . VAL A 1 340 ? 7.658 -7.763 4.428 1.00 97.00 340 VAL A O 1
ATOM 2706 N N . ALA A 1 341 ? 8.320 -9.884 4.090 1.00 95.25 341 ALA A N 1
ATOM 2707 C CA . ALA A 1 341 ? 7.028 -10.491 4.392 1.00 95.25 341 ALA A CA 1
ATOM 2708 C C . ALA A 1 341 ? 6.780 -10.548 5.904 1.00 95.25 341 ALA A C 1
ATOM 2710 O O . ALA A 1 341 ? 7.714 -10.773 6.688 1.00 95.25 341 ALA A O 1
ATOM 2711 N N . PHE A 1 342 ? 5.507 -10.436 6.281 1.00 94.50 342 PHE A N 1
ATOM 2712 C CA . PHE A 1 342 ? 5.017 -10.894 7.576 1.00 94.50 342 PHE A CA 1
ATOM 2713 C C . PHE A 1 342 ? 4.711 -12.394 7.505 1.00 94.50 342 PHE A C 1
ATOM 2715 O O . PHE A 1 342 ? 4.229 -12.885 6.486 1.00 94.50 342 PHE A O 1
ATOM 2722 N N . ASP A 1 343 ? 5.008 -13.120 8.582 1.00 88.44 343 ASP A N 1
ATOM 2723 C CA . ASP A 1 343 ? 4.832 -14.573 8.664 1.00 88.44 343 ASP A CA 1
ATOM 2724 C C . ASP A 1 343 ? 3.384 -14.964 8.306 1.00 88.44 343 ASP A C 1
ATOM 2726 O O . ASP A 1 343 ? 2.439 -14.344 8.793 1.00 88.44 343 ASP A O 1
ATOM 2730 N N . ASP A 1 344 ? 3.225 -15.949 7.419 1.00 87.56 344 ASP A N 1
ATOM 2731 C CA . ASP A 1 344 ? 1.953 -16.472 6.886 1.00 87.56 344 ASP A CA 1
ATOM 2732 C C . ASP A 1 344 ? 1.042 -15.470 6.130 1.00 87.56 344 ASP A C 1
ATOM 2734 O O . ASP A 1 344 ? -0.069 -15.818 5.727 1.00 87.56 344 ASP A O 1
ATOM 2738 N N . GLN A 1 345 ? 1.501 -14.239 5.863 1.00 93.69 345 GLN A N 1
ATOM 2739 C CA . GLN A 1 345 ? 0.710 -13.222 5.153 1.00 93.69 345 GLN A CA 1
ATOM 2740 C C . GLN A 1 345 ? 1.008 -13.234 3.647 1.00 93.69 345 GLN A C 1
ATOM 2742 O O . GLN A 1 345 ? 2.007 -12.685 3.188 1.00 93.69 345 GLN A O 1
ATOM 2747 N N . ALA A 1 346 ? 0.125 -13.855 2.860 1.00 95.56 346 ALA A N 1
ATOM 2748 C CA . ALA A 1 346 ? 0.343 -14.078 1.426 1.00 95.56 346 ALA A CA 1
ATOM 2749 C C . ALA A 1 346 ? 0.350 -12.797 0.567 1.00 95.56 346 ALA A C 1
ATOM 2751 O O . ALA A 1 346 ? 0.938 -12.796 -0.511 1.00 95.56 346 ALA A O 1
ATOM 2752 N N . PHE A 1 347 ? -0.303 -11.720 1.019 1.00 98.00 347 PHE A N 1
ATOM 2753 C CA . PHE A 1 347 ? -0.432 -10.479 0.242 1.00 98.00 347 PHE A CA 1
ATOM 2754 C C . PHE A 1 347 ? 0.365 -9.313 0.831 1.00 98.00 347 PHE A C 1
ATOM 2756 O O . PHE A 1 347 ? 0.753 -8.416 0.084 1.00 98.00 347 PHE A O 1
ATOM 2763 N N . ILE A 1 348 ? 0.591 -9.290 2.148 1.00 97.31 348 ILE A N 1
ATOM 2764 C CA . ILE A 1 348 ? 1.085 -8.105 2.863 1.00 97.31 348 ILE A CA 1
ATOM 2765 C C . ILE A 1 348 ? 2.607 -8.153 3.015 1.00 97.31 348 ILE A C 1
ATOM 2767 O O . ILE A 1 348 ? 3.154 -9.068 3.633 1.00 97.31 348 ILE A O 1
ATOM 2771 N N . SER A 1 349 ? 3.285 -7.108 2.546 1.00 97.44 349 SER A N 1
ATOM 2772 C CA . SER A 1 349 ? 4.712 -6.893 2.794 1.00 97.44 349 SER A CA 1
ATOM 2773 C C . SER A 1 349 ? 4.996 -5.506 3.372 1.00 97.44 349 SER A C 1
ATOM 2775 O O . SER A 1 349 ? 4.162 -4.599 3.318 1.00 97.44 349 SER A O 1
ATOM 2777 N N . PHE A 1 350 ? 6.172 -5.351 3.976 1.00 96.62 350 PHE A N 1
ATOM 2778 C CA . PHE A 1 350 ? 6.656 -4.101 4.552 1.00 96.62 350 PHE A CA 1
ATOM 2779 C C . PHE A 1 350 ? 7.936 -3.647 3.858 1.00 96.62 350 PHE A C 1
ATOM 2781 O O . PHE A 1 350 ? 8.885 -4.424 3.734 1.00 96.62 350 PHE A O 1
ATOM 2788 N N . ARG A 1 351 ? 8.001 -2.361 3.504 1.00 94.12 351 ARG A N 1
ATOM 2789 C CA . ARG A 1 351 ? 9.233 -1.702 3.069 1.00 94.12 351 ARG A CA 1
ATOM 2790 C C . ARG A 1 351 ? 9.551 -0.507 3.950 1.00 94.12 351 ARG A C 1
ATOM 2792 O O . ARG A 1 351 ? 8.757 0.425 4.081 1.00 94.12 351 ARG A O 1
ATOM 2799 N N . ASP A 1 352 ? 10.777 -0.488 4.449 1.00 92.81 352 ASP A N 1
ATOM 2800 C CA . ASP A 1 352 ? 11.390 0.720 4.977 1.00 92.81 352 ASP A CA 1
ATOM 2801 C C . ASP A 1 352 ? 11.972 1.555 3.813 1.00 92.81 352 ASP A C 1
ATOM 2803 O O . ASP A 1 352 ? 12.609 1.010 2.907 1.00 92.81 352 ASP A O 1
ATOM 2807 N N . LYS A 1 353 ? 11.714 2.871 3.786 1.00 89.81 353 LYS A N 1
ATOM 2808 C CA . LYS A 1 353 ? 12.221 3.755 2.723 1.00 89.81 353 LYS A CA 1
ATOM 2809 C C . LYS A 1 353 ? 13.720 4.016 2.800 1.00 89.81 353 LYS A C 1
ATOM 2811 O O . LYS A 1 353 ? 14.290 4.312 1.753 1.00 89.81 353 LYS A O 1
ATOM 2816 N N . ASP A 1 354 ? 14.329 3.837 3.968 1.00 88.50 354 ASP A N 1
ATOM 2817 C CA . ASP A 1 354 ? 15.734 4.139 4.268 1.00 88.50 354 ASP A CA 1
ATOM 2818 C C . ASP A 1 354 ? 16.694 3.062 3.695 1.00 88.50 354 ASP A C 1
ATOM 2820 O O . ASP A 1 354 ? 17.889 3.048 3.982 1.00 88.50 354 ASP A O 1
ATOM 2824 N N . PHE A 1 355 ? 16.164 2.125 2.898 1.00 89.12 355 PHE A N 1
ATOM 2825 C CA . PHE A 1 355 ? 16.864 1.001 2.273 1.00 89.12 355 PHE A CA 1
ATOM 2826 C C . PHE A 1 355 ? 16.571 0.966 0.761 1.00 89.12 355 PHE A C 1
ATOM 2828 O O . PHE A 1 355 ? 15.500 1.401 0.329 1.00 89.12 355 PHE A O 1
ATOM 2835 N N . SER A 1 356 ? 17.495 0.438 -0.057 1.00 87.25 356 SER A N 1
ATOM 2836 C CA . SER A 1 356 ? 17.369 0.439 -1.532 1.00 87.25 356 SER A CA 1
ATOM 2837 C C . SER A 1 356 ? 16.061 -0.200 -2.034 1.00 87.25 356 SER A C 1
ATOM 2839 O O . SER A 1 356 ? 15.451 -1.044 -1.373 1.00 87.25 356 SER A O 1
ATOM 2841 N N . ARG A 1 357 ? 15.613 0.219 -3.225 1.00 86.38 357 ARG A N 1
ATOM 2842 C CA . ARG A 1 357 ? 14.491 -0.407 -3.946 1.00 86.38 357 ARG A CA 1
ATOM 2843 C C . ARG A 1 357 ? 14.905 -1.658 -4.722 1.00 86.38 357 ARG A C 1
ATOM 2845 O O . ARG A 1 357 ? 14.055 -2.521 -4.927 1.00 86.38 357 ARG A O 1
ATOM 2852 N N . GLU A 1 358 ? 16.177 -1.751 -5.100 1.00 83.94 358 GLU A N 1
ATOM 2853 C CA . GLU A 1 358 ? 16.745 -2.779 -5.986 1.00 83.94 358 GLU A CA 1
ATOM 2854 C C . GLU A 1 358 ? 16.789 -4.168 -5.335 1.00 83.94 358 GLU A C 1
ATOM 2856 O O . GLU A 1 358 ? 16.672 -5.178 -6.019 1.00 83.94 358 GLU A O 1
ATOM 2861 N N . GLY A 1 359 ? 16.895 -4.229 -4.004 1.00 85.75 359 GLY A N 1
ATOM 2862 C CA . GLY A 1 359 ? 16.737 -5.469 -3.250 1.00 85.75 359 GLY A CA 1
ATOM 2863 C C . GLY A 1 359 ? 17.372 -5.453 -1.861 1.00 85.75 359 GLY A C 1
ATOM 2864 O O . GLY A 1 359 ? 18.271 -4.663 -1.571 1.00 85.75 359 GLY A O 1
ATOM 2865 N N . LEU A 1 360 ? 16.913 -6.354 -0.988 1.00 89.94 360 LEU A N 1
ATOM 2866 C CA . LEU A 1 360 ? 17.488 -6.581 0.338 1.00 89.94 360 LEU A CA 1
ATOM 2867 C C . LEU A 1 360 ? 18.384 -7.826 0.356 1.00 89.94 360 LEU A C 1
ATOM 2869 O O . LEU A 1 360 ? 17.907 -8.968 0.364 1.00 89.94 360 LEU A O 1
ATOM 2873 N N . THR A 1 361 ? 19.692 -7.589 0.474 1.00 93.12 361 THR A N 1
ATOM 2874 C CA . THR A 1 361 ? 20.683 -8.586 0.919 1.00 93.12 361 THR A CA 1
ATOM 2875 C C . THR A 1 361 ? 20.298 -9.170 2.281 1.00 93.12 361 THR A C 1
ATOM 2877 O O . THR A 1 361 ? 19.636 -8.505 3.071 1.00 93.12 361 THR A O 1
ATOM 2880 N N . ASN A 1 362 ? 20.767 -10.370 2.637 1.00 93.12 362 ASN A N 1
ATOM 2881 C CA . ASN A 1 362 ? 20.417 -11.003 3.923 1.00 93.12 362 ASN A CA 1
ATOM 2882 C C . ASN A 1 362 ? 20.664 -10.101 5.155 1.00 93.12 362 ASN A C 1
ATOM 2884 O O . ASN A 1 362 ? 19.849 -10.086 6.075 1.00 93.12 362 ASN A O 1
ATOM 2888 N N . ASN A 1 363 ? 21.736 -9.297 5.149 1.00 93.19 363 ASN A N 1
ATOM 2889 C CA . ASN A 1 363 ? 22.028 -8.330 6.214 1.00 93.19 363 ASN A CA 1
ATOM 2890 C C . ASN A 1 363 ? 21.026 -7.156 6.226 1.00 93.19 363 ASN A C 1
ATOM 2892 O O . ASN A 1 363 ? 20.426 -6.854 7.256 1.00 93.19 363 ASN A O 1
ATOM 2896 N N . THR A 1 364 ? 20.773 -6.517 5.079 1.00 93.62 364 THR A N 1
ATOM 2897 C CA . THR A 1 364 ? 19.783 -5.421 5.012 1.00 93.62 364 THR A CA 1
ATOM 2898 C C . THR A 1 364 ? 18.362 -5.916 5.292 1.00 93.62 364 THR A C 1
ATOM 2900 O O . THR A 1 364 ? 17.618 -5.244 5.999 1.00 93.62 364 THR A O 1
ATOM 2903 N N . ARG A 1 365 ? 18.018 -7.140 4.878 1.00 95.25 365 ARG A N 1
ATOM 2904 C CA . ARG A 1 365 ? 16.756 -7.820 5.202 1.00 95.25 365 ARG A CA 1
ATOM 2905 C C . ARG A 1 365 ? 16.598 -8.055 6.706 1.00 95.25 365 ARG A C 1
ATOM 2907 O O . ARG A 1 365 ? 15.517 -7.825 7.243 1.00 95.25 365 ARG A O 1
ATOM 2914 N N . ALA A 1 366 ? 17.669 -8.446 7.401 1.00 94.88 366 ALA A N 1
ATOM 2915 C CA . ALA A 1 366 ? 17.683 -8.538 8.861 1.00 94.88 366 ALA A CA 1
ATOM 2916 C C . ALA A 1 366 ? 17.519 -7.159 9.528 1.00 94.88 366 ALA A C 1
ATOM 2918 O O . ALA A 1 366 ? 16.711 -7.026 10.445 1.00 94.88 366 ALA A O 1
ATOM 2919 N N . ARG A 1 367 ? 18.203 -6.118 9.026 1.00 95.25 367 ARG A N 1
ATOM 2920 C CA . ARG A 1 367 ? 18.060 -4.731 9.510 1.00 95.25 367 ARG A CA 1
ATOM 2921 C C . ARG A 1 367 ? 16.633 -4.194 9.341 1.00 95.25 367 ARG A C 1
ATOM 2923 O O . ARG A 1 367 ? 16.084 -3.682 10.309 1.00 95.25 367 ARG A O 1
ATOM 2930 N N . VAL A 1 368 ? 16.001 -4.373 8.175 1.00 94.44 368 VAL A N 1
ATOM 2931 C CA . VAL A 1 368 ? 14.591 -3.990 7.943 1.00 94.44 368 VAL A CA 1
ATOM 2932 C C . VAL A 1 368 ? 13.663 -4.743 8.901 1.00 94.44 368 VAL A C 1
ATOM 2934 O O . VAL A 1 368 ? 12.824 -4.118 9.553 1.00 94.44 368 VAL A O 1
ATOM 2937 N N . LYS A 1 369 ? 13.859 -6.061 9.077 1.00 95.44 369 LYS A N 1
ATOM 2938 C CA . LYS A 1 369 ? 13.091 -6.848 10.057 1.00 95.44 369 LYS A CA 1
ATOM 2939 C C . LYS A 1 369 ? 13.307 -6.395 11.507 1.00 95.44 369 LYS A C 1
ATOM 2941 O O . LYS A 1 369 ? 12.409 -6.584 12.323 1.00 95.44 369 LYS A O 1
ATOM 2946 N N . ALA A 1 370 ? 14.455 -5.807 11.839 1.00 94.75 370 ALA A N 1
ATOM 2947 C CA . ALA A 1 370 ? 14.766 -5.282 13.169 1.00 94.75 370 ALA A CA 1
ATOM 2948 C C . ALA A 1 370 ? 14.228 -3.859 13.427 1.00 94.75 370 ALA A C 1
ATOM 2950 O O . ALA A 1 370 ? 14.326 -3.377 14.554 1.00 94.75 370 ALA A O 1
ATOM 2951 N N . THR A 1 371 ? 13.647 -3.180 12.428 1.00 91.62 371 THR A N 1
ATOM 2952 C CA . THR A 1 371 ? 13.071 -1.838 12.631 1.00 91.62 371 THR A CA 1
ATOM 2953 C C . THR A 1 371 ? 11.913 -1.873 13.644 1.00 91.62 371 THR A C 1
ATOM 2955 O O . THR A 1 371 ? 11.101 -2.806 13.608 1.00 91.62 371 THR A O 1
ATOM 2958 N N . PRO A 1 372 ? 11.768 -0.858 14.526 1.00 90.12 372 PRO A N 1
ATOM 2959 C CA . PRO A 1 372 ? 10.674 -0.820 15.500 1.00 90.12 372 PRO A CA 1
ATOM 2960 C C . PRO A 1 372 ? 9.291 -0.903 14.845 1.00 90.12 372 PRO A C 1
ATOM 2962 O O . PRO A 1 372 ? 8.416 -1.606 15.342 1.00 90.12 372 PRO A O 1
ATOM 2965 N N . MET A 1 373 ? 9.118 -0.249 13.691 1.00 89.56 373 MET A N 1
ATOM 2966 C CA . MET A 1 373 ? 7.872 -0.267 12.923 1.00 89.56 373 MET A CA 1
ATOM 2967 C C . MET A 1 373 ? 7.510 -1.680 12.442 1.00 89.56 373 MET A C 1
ATOM 2969 O O . MET A 1 373 ? 6.389 -2.133 12.669 1.00 89.56 373 MET A O 1
ATOM 2973 N N . HIS A 1 374 ? 8.458 -2.411 11.842 1.00 93.50 374 HIS A N 1
ATOM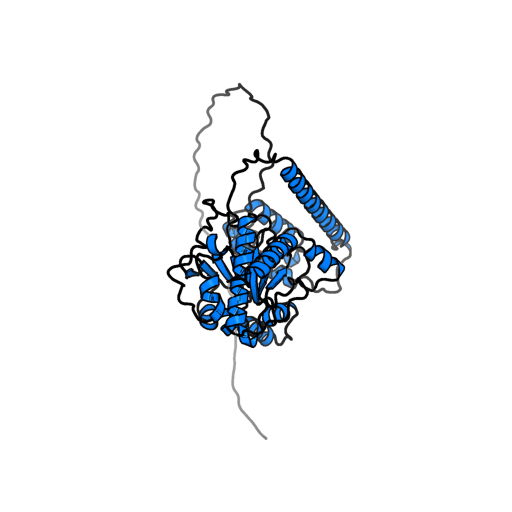 2974 C CA . HIS A 1 374 ? 8.227 -3.795 11.424 1.00 93.50 374 HIS A CA 1
ATOM 2975 C C . HIS A 1 374 ? 7.933 -4.710 12.620 1.00 93.50 374 HIS A C 1
ATOM 2977 O O . HIS A 1 374 ? 7.011 -5.519 12.552 1.00 93.50 374 HIS A O 1
ATOM 2983 N N . GLN A 1 375 ? 8.682 -4.583 13.721 1.00 93.25 375 GLN A N 1
ATOM 2984 C CA . GLN A 1 375 ? 8.483 -5.410 14.918 1.00 93.25 375 GLN A CA 1
ATOM 2985 C C . GLN A 1 375 ? 7.108 -5.184 15.563 1.00 93.25 375 GLN A C 1
ATOM 2987 O O . GLN A 1 375 ? 6.423 -6.154 15.888 1.00 93.25 375 GLN A O 1
ATOM 2992 N N . LEU A 1 376 ? 6.667 -3.927 15.687 1.00 90.56 376 LEU A N 1
ATOM 2993 C CA . LEU A 1 376 ? 5.328 -3.591 16.180 1.00 90.56 376 LEU A CA 1
ATOM 2994 C C . LEU A 1 376 ? 4.238 -4.121 15.240 1.00 90.56 376 LEU A C 1
ATOM 2996 O O . LEU A 1 376 ? 3.344 -4.834 15.688 1.00 90.56 376 LEU A O 1
ATOM 3000 N N . MET A 1 377 ? 4.343 -3.849 13.937 1.00 92.75 377 MET A N 1
ATOM 3001 C CA . MET A 1 377 ? 3.359 -4.305 12.950 1.00 92.75 377 MET A CA 1
ATOM 3002 C C . MET A 1 377 ? 3.264 -5.838 12.901 1.00 92.75 377 MET A C 1
ATOM 3004 O O . MET A 1 377 ? 2.165 -6.388 12.922 1.00 92.75 377 MET A O 1
ATOM 3008 N N . LYS A 1 378 ? 4.406 -6.542 12.941 1.00 94.25 378 LYS A N 1
ATOM 3009 C CA . LYS A 1 378 ? 4.459 -8.007 13.023 1.00 94.25 378 LYS A CA 1
ATOM 3010 C C . LYS A 1 378 ? 3.803 -8.526 14.304 1.00 94.25 378 LYS A C 1
ATOM 3012 O O . LYS A 1 378 ? 3.051 -9.494 14.237 1.00 94.25 378 LYS A O 1
ATOM 3017 N N . LYS A 1 379 ? 4.074 -7.903 15.457 1.00 93.06 379 LYS A N 1
ATOM 3018 C CA . LYS A 1 379 ? 3.465 -8.274 16.745 1.00 93.06 379 LYS A CA 1
ATOM 3019 C C . LYS A 1 379 ? 1.943 -8.142 16.704 1.00 93.06 379 LYS A C 1
ATOM 3021 O O . LYS A 1 379 ? 1.264 -9.067 17.139 1.00 93.06 379 LYS A O 1
ATOM 3026 N N . GLU A 1 380 ? 1.415 -7.032 16.187 1.00 92.50 380 GLU A N 1
ATOM 3027 C CA . GLU A 1 380 ? -0.035 -6.825 16.121 1.00 92.50 380 GLU A CA 1
ATOM 3028 C C . GLU A 1 380 ? -0.691 -7.765 15.098 1.00 92.50 380 GLU A C 1
ATOM 3030 O O . GLU A 1 380 ? -1.656 -8.435 15.449 1.00 92.50 380 GLU A O 1
ATOM 3035 N N . ILE A 1 381 ? -0.129 -7.934 13.893 1.00 91.81 381 ILE A N 1
ATOM 3036 C CA . ILE A 1 381 ? -0.606 -8.925 12.902 1.00 91.81 381 ILE A CA 1
ATOM 3037 C C . ILE A 1 381 ? -0.637 -10.344 13.502 1.00 91.81 381 ILE A C 1
ATOM 3039 O O . ILE A 1 381 ? -1.652 -11.035 13.415 1.00 91.81 381 ILE A O 1
ATOM 3043 N N . ALA A 1 382 ? 0.436 -10.763 14.180 1.00 90.81 382 ALA A N 1
ATOM 3044 C CA . ALA A 1 382 ? 0.530 -12.081 14.810 1.00 90.81 382 ALA A CA 1
ATOM 3045 C C . ALA A 1 382 ? -0.282 -12.215 16.113 1.00 90.81 382 ALA A C 1
ATOM 3047 O O . ALA A 1 382 ? -0.436 -13.324 16.628 1.00 90.81 382 ALA A O 1
ATOM 3048 N N . TRP A 1 383 ? -0.786 -11.125 16.699 1.00 87.94 383 TRP A N 1
ATOM 3049 C CA . TRP A 1 383 ? -1.841 -11.190 17.714 1.00 87.94 383 TRP A CA 1
ATOM 3050 C C . TRP A 1 383 ? -3.196 -11.401 17.038 1.00 87.94 383 TRP A C 1
ATOM 3052 O O . TRP A 1 383 ? -3.878 -12.379 17.335 1.00 87.94 383 TRP A O 1
ATOM 3062 N N . LEU A 1 384 ? -3.523 -10.564 16.052 1.00 85.44 384 LEU A N 1
ATOM 3063 C CA . LEU A 1 384 ? -4.799 -10.603 15.344 1.00 85.44 384 LEU A CA 1
ATOM 3064 C C . LEU A 1 384 ? -5.078 -11.943 14.671 1.00 85.44 384 LEU A C 1
ATOM 3066 O O . LEU A 1 384 ? -6.196 -12.425 14.778 1.00 85.44 384 LEU A O 1
ATOM 3070 N N . HIS A 1 385 ? -4.085 -12.575 14.041 1.00 80.88 385 HIS A N 1
ATOM 3071 C CA . HIS A 1 385 ? -4.277 -13.883 13.408 1.00 80.88 385 HIS A CA 1
ATOM 3072 C C . HIS A 1 385 ? -4.711 -14.972 14.407 1.00 80.88 385 HIS A C 1
ATOM 3074 O O . HIS A 1 385 ? -5.488 -15.849 14.045 1.00 80.88 385 HIS A O 1
ATOM 3080 N N . ARG A 1 386 ? -4.248 -14.930 15.665 1.00 79.38 386 ARG A N 1
ATOM 3081 C CA . ARG A 1 386 ? -4.623 -15.933 16.681 1.00 79.38 386 ARG A CA 1
ATOM 3082 C C . ARG A 1 386 ? -6.049 -15.757 17.189 1.00 79.38 386 ARG A C 1
ATOM 3084 O O . ARG A 1 386 ? -6.711 -16.748 17.474 1.00 79.38 386 ARG A O 1
ATOM 3091 N N . ASP A 1 387 ? -6.514 -14.514 17.265 1.00 72.38 387 ASP A N 1
ATOM 3092 C CA . ASP A 1 387 ? -7.862 -14.198 17.736 1.00 72.38 387 ASP A CA 1
ATOM 3093 C C . ASP A 1 387 ? -8.890 -14.190 16.581 1.00 72.38 387 ASP A C 1
ATOM 3095 O O . ASP A 1 387 ? -10.091 -14.138 16.838 1.00 72.38 387 ASP A O 1
ATOM 3099 N N . TRP A 1 388 ? -8.457 -14.253 15.311 1.00 65.31 388 TRP A N 1
ATOM 3100 C CA . TRP A 1 388 ? -9.349 -14.234 14.140 1.00 65.31 388 TRP A CA 1
ATOM 3101 C C . TRP A 1 388 ? -10.085 -15.560 13.915 1.00 65.31 388 TRP A C 1
ATOM 3103 O O . TRP A 1 388 ? -11.261 -15.533 13.567 1.00 65.31 388 TRP A O 1
ATOM 3113 N N . ASP A 1 389 ? -9.441 -16.700 14.185 1.00 53.62 389 ASP A N 1
ATOM 3114 C CA . ASP A 1 389 ? -10.031 -18.048 14.048 1.00 53.62 389 ASP A CA 1
ATOM 3115 C C . ASP A 1 389 ? -11.103 -18.367 15.127 1.00 53.62 389 ASP A C 1
ATOM 3117 O O . ASP A 1 389 ? -11.579 -19.498 15.236 1.00 53.62 389 ASP A O 1
ATOM 3121 N N . LEU A 1 390 ? -11.484 -17.373 15.941 1.00 43.41 390 LEU A N 1
ATOM 3122 C CA . LEU A 1 390 ? -12.508 -17.448 16.992 1.00 43.41 390 LEU A CA 1
ATOM 3123 C C . LEU A 1 390 ? -13.796 -16.658 16.650 1.00 43.41 390 LEU A C 1
ATOM 3125 O O . LEU A 1 390 ? -14.636 -16.469 17.534 1.00 43.41 390 LEU A O 1
ATOM 3129 N N . TYR A 1 391 ? -13.953 -16.188 15.402 1.00 38.59 391 TYR A N 1
ATOM 3130 C CA . TYR A 1 391 ? -15.077 -15.358 14.926 1.00 38.59 391 TYR A CA 1
ATOM 3131 C C . TYR A 1 391 ? -15.638 -15.779 13.562 1.00 38.59 391 TYR A C 1
ATOM 3133 O O . TYR A 1 391 ? -16.788 -15.358 13.301 1.00 38.59 391 TYR A O 1
#

Organism: NCBI:txid1960125

Secondary structure (DSSP, 8-state):
---------------------------PPPP---------------------PPPPHHHHHHHHHHHHHHHS-TGGGTT--GGGTTT-HHHHHHTTHHHHHHHTTSSS--S---GGG---HHHHHHHHHHHHHHHHHHHHHHHHHHHHSPPPP----------HHHHS---S----PPPHHHHHTT--SS-EEEETTEEEE--TT-SEEEEEE-SPEEETTEEE----TTTT-EEEEE-B-GGGHHHHHHHHHHHHTSTT---SEEEEE-HHHHHHHHHTTTPPP-HHHHHHHSS--EEEEE-TT--HHHHHHHHHHHHHHHHHHHHTTPPB----TT-EEPTT-SSEEEE-TTS-SS---HHHHHHHHTSHHHHHHHHHHHHHHHHHTT-

Radius of gyration: 30.05 Å; chains: 1; bounding box: 66×85×108 Å

Sequence (391 aa):
MYLDGLSTGAQGLAAKLMVPRKAEASRKHGPWSIDDQPMNMSLFPRAEDNKPASKPLSEYNASRADHLLRGMTSKGKEGLDLSAYGADYDAVLENIEPLYSLSDNFIIGDESFDEDDVVSVRSLTDFFAEQDEIYARQQEERAAARQRETPPATRETTEKSLTPKDLFKKSESQPDACSYKALFEQVGIAPKELTKDYRVRSGWNDSFIHFTRDSTITLRGEIQRHVPEWEGSKNLRLNVHKDDLEKAWNAVSSLILSSENPFHEFKVTDIEKVYRMHKERDMEMDFEGKRVTEGGQFTLYTPPADHPDLLKAKAGFVMQLQARLKDAGVRPGVMPDSDVAFDDQAFISFRDKDFSREGLTNNTRARVKATPMHQLMKKEIAWLHRDWDLY

Foldseek 3Di:
DDDDDDDDDDDDDDDDDDDDDDDDDDDDDDDDDDDDDDDDDDDDDDDDDPDPDDDPPLVVVLVVVVVLVVPDDPVSCPPQPCVCVPPDSVSCVVRCVVSVVSVVVPPDDDPDDDPVPDPDVVVVVVVVVVVVVVVVVVVVVVVVVVVPPDPDPDDPPVDDPQALVRFFDDDPDQPDDDFPVRVVVPAEQDWDDPDPFWTWHADPLGFKIKIATPDFDATPNDTFDDDDPPQQWKKKFFFFALVCQRVLCVLCVSPCVDPLNLFRMKIFGNLVVLVVVQVVVVHDRDPVSCQCRQTRRIITTHHPPDDLVSLLNNLVSVVVSQVSCVVSVTQGGDHQQQWADQPPRRTITIHRPVDDRNHDDPVNNVVRCPDPSNVSSSVSNVVCVVCVVVD

pLDDT: mean 71.54, std 23.29, range [27.61, 98.56]

InterPro domains:
  IPR003519 OspF/SpvC [PF03536] (139-379)
  IPR038498 OspF/SpvC superfamily [G3DSA:3.30.2430.10] (178-379)